Protein AF-0000000075079718 (afdb_homodimer)

Foldseek 3Di:
DDPPDDPPPPCPCVVVVVVVVVVVLDAPDPVSVLVSLVVCVVVVVAPPQRSLLVVLVVVLQVDFCLVQFAFLVRAQAAEQFDFPVVCVVVCVVVVDQKHFYAYPDSFGTAFIAGPVLCVVVVPPPPPSRDGNNVRTDHAAEDERGHRRVVVLVVCVVVVHQKYFYHYPVRTTGGMGGNVSSVCSRRVLRDPPVVVPVPDDQWADPDPFKIKGFQQAFPVNVCVVVVHDQDDPQDGGNFSSVCVQVVHADDFQDWDDDPQWIWGQHDDDPPTGTMIMIGGHDDPPD/DDPPPDPPPPCPCVVVVVVVVVVVLDAPDPVSVLVSLVVCVVVVVAPPQRSLLVVLVVVLQVDFCLVQFDFLVRAQAAEQFDFPVVCVVVCVVVVDQKHFYAYPDSFGTAFIAGPVLCVVVVPPPPPRRDGNNVRTDHAAEDERGHRRVVVLVVCVVVVHQKYFYHYPVRTTGGMGGNVSSVCSNRVLRDPPVVPPVPDAQWADPDPFKIKGFQQAFPVNVCVVVVHDQDDPQDGGNFSSVCVQVVHADDFQDWDDDPQWIWGQHDDDPPTGTMIMIGGHDPPPD

Radius of gyration: 28.11 Å; Cα contacts (8 Å, |Δi|>4): 984; chains: 2; bounding box: 80×99×69 Å

Solvent-accessible surface area (backbone atoms only — not comparable to full-atom values): 31034 Å² total; per-residue (Å²): 137,86,81,74,79,76,81,77,81,69,71,56,65,60,55,50,48,48,47,49,38,56,37,43,30,56,57,86,40,56,70,46,42,49,49,52,52,52,50,29,34,76,70,64,56,34,53,70,46,46,50,43,30,41,52,16,41,55,47,38,65,72,34,32,40,61,77,68,37,45,46,42,89,73,55,67,67,42,55,35,80,37,38,46,69,74,44,45,63,56,49,63,70,70,63,57,63,66,26,46,18,22,53,102,43,74,45,36,66,74,22,30,36,50,49,75,74,45,44,69,50,24,58,42,84,75,60,55,81,42,40,38,58,81,67,40,36,85,59,50,74,42,49,37,74,38,44,34,56,59,49,52,38,48,27,65,52,65,70,41,55,50,33,38,24,19,47,98,84,68,33,41,49,21,34,41,40,51,65,59,56,49,40,55,26,53,62,66,47,63,68,70,78,66,56,40,86,77,63,66,51,60,42,76,58,49,99,45,32,28,43,31,36,14,79,22,42,24,68,57,49,19,63,71,67,71,49,85,75,64,49,98,88,33,63,20,47,29,45,46,51,29,62,75,66,71,43,86,60,53,61,66,46,67,51,74,57,90,49,35,37,38,28,32,62,33,44,56,101,83,47,57,51,32,25,36,36,36,58,54,77,78,72,80,127,137,86,80,72,79,75,79,77,80,67,72,58,63,59,54,50,49,46,48,47,38,56,38,42,30,56,57,85,41,57,66,45,41,50,49,52,52,52,49,28,34,75,70,66,55,36,52,71,47,45,50,40,29,40,51,17,42,58,48,39,64,72,33,31,39,63,78,70,36,45,45,44,89,72,56,67,69,43,54,35,80,37,38,45,69,73,44,46,63,58,48,63,70,70,63,56,64,66,27,46,20,22,53,102,44,74,45,36,67,73,23,29,34,50,50,76,73,44,44,69,50,23,58,43,84,77,61,55,82,41,38,36,60,78,65,40,36,84,57,51,75,41,48,38,75,37,44,36,55,58,49,51,39,48,26,66,54,65,71,42,56,49,33,38,24,20,47,98,82,70,33,40,49,21,33,41,40,49,65,61,58,48,39,54,24,55,63,65,45,64,67,70,79,65,54,40,88,76,61,64,51,59,42,76,58,49,99,46,32,29,42,29,37,15,76,22,40,26,68,58,49,20,63,72,68,70,48,85,74,63,50,97,87,31,63,20,46,31,46,44,51,28,62,76,66,72,43,86,60,52,61,66,46,67,51,75,58,90,50,35,36,38,26,31,62,33,45,57,99,82,48,56,49,33,28,36,36,35,58,56,77,77,72,79,125

Organism: Methylotuvimicrobium buryatense (NCBI:txid95641)

InterPro domains:
  IPR000644 CBS domain [PF00571] (65-120)
  IPR000644 CBS domain [PF00571] (132-186)
  IPR000644 CBS domain [PS51371] (69-130)
  IPR000644 CBS domain [PS51371] (135-192)
  IPR000644 CBS domain [SM00116] (74-123)
  IPR000644 CBS domain [SM00116] (138-186)
  IPR005170 Transporter-associated domain [PF03471] (204-279)
  IPR005170 Transporter-associated domain [SM01091] (203-281)
  IPR016169 FAD-binding, type PCMH, subdomain 2 [G3DSA:3.30.465.10] (193-279)
  IPR036318 FAD-binding, type PCMH-like superfamily [SSF56176] (201-284)
  IPR044751 Ion transporter-like, CBS domain [cd04590] (64-183)
  IPR046342 CBS domain superfamily [G3DSA:3.10.580.10] (48-192)
  IPR046342 CBS domain superfamily [SSF54631] (61-199)
  IPR054115 Magnesium and cobalt efflux protein CorC, N-terminal domain [PF21917] (25-60)

Secondary structure (DSSP, 8-state):
----------THHHHHHHHHHHHHT--SSHHHHHHHHHHHHHTTSS-HHHHHHHHHHHHHHH-BHHHHPEEGGG---EETT-BHHHHHHHHHHH--SEEEEEESEEEEEEEEEEGGGGHHHHH-SS-TT-BGGGT-B--EEEETT-BHHHHHHHHHHHT--EEEEE-TTS-EEEEEEHHHHHHHHHTT---STT--TTS-SEEEEETTEEEEETT-BHHHHHHHHT----BTTBSBHHHHHHHHHTS---TT-EEEETTEEEEEEEE-SS-EEEEEEEE------/----------THHHHHHHHHHHHHT--SSHHHHHHHHHHHHHTTSS-HHHHHHHHHHHHHHH-BHHHHPEEGGG---EETT-BHHHHHHHHHHH--SEEEEEESEEEEEEEEEEGGGGHHHHH-SS-TT-BGGGT-B--EEEETT-BHHHHHHHHHHHT--EEEEE-TTS-EEEEEEHHHHHHHHHTT---STT--TTS-SEEEEETTEEEEETT-BHHHHHHHHT----BTTBSBHHHHHHHHHTS---TT-EEEETTEEEEEEEE-SS-EEEEEEEE------

Nearest PDB structures (foldseek):
  4hg0-assembly1_A-2  TM=7.466E-01  e=3.311E-30  Escherichia coli K-12
  3lfr-assembly1_A  TM=9.689E-01  e=1.645E-17  Pseudomonas syringae pv. tomato str. DC3000
  7cfh-assembly1_A  TM=9.068E-01  e=2.776E-18  Thermus parvatiensis
  7cfk-assembly1_A  TM=8.981E-01  e=2.020E-18  Thermus parvatiensis
  7cfi-assembly1_A-2  TM=9.519E-01  e=1.645E-17  Thermus parvatiensis

pLDDT: mean 78.83, std 17.47, range [30.81, 98.38]

Structure (mmCIF, N/CA/C/O backbone):
data_AF-0000000075079718-model_v1
#
loop_
_entity.id
_entity.type
_entity.pdbx_description
1 polymer 'Magnesium and cobalt efflux protein CorC'
#
loop_
_atom_site.group_PDB
_atom_site.id
_atom_site.type_symbol
_atom_site.label_atom_id
_atom_site.label_alt_id
_atom_site.label_comp_id
_atom_site.label_asym_id
_atom_site.label_entity_id
_atom_site.label_seq_id
_atom_site.pdbx_PDB_ins_code
_atom_site.Cartn_x
_atom_site.Cartn_y
_atom_site.Cartn_z
_atom_site.occupancy
_atom_site.B_iso_or_equiv
_atom_site.auth_seq_id
_atom_site.auth_comp_id
_atom_site.auth_asym_id
_atom_site.auth_atom_id
_atom_site.pdbx_PDB_model_num
ATOM 1 N N . MET A 1 1 ? -42.562 52.531 36.594 1 30.81 1 MET A N 1
ATOM 2 C CA . MET A 1 1 ? -41.969 51.188 36.375 1 30.81 1 MET A CA 1
ATOM 3 C C . MET A 1 1 ? -40.906 51.219 35.312 1 30.81 1 MET A C 1
ATOM 5 O O . MET A 1 1 ? -41.219 51.531 34.156 1 30.81 1 MET A O 1
ATOM 9 N N . ASN A 1 2 ? -39.594 51.594 35.656 1 32.53 2 ASN A N 1
ATOM 10 C CA . ASN A 1 2 ? -38.375 51.938 34.938 1 32.53 2 ASN A CA 1
ATOM 11 C C . ASN A 1 2 ? -37.812 50.75 34.188 1 32.53 2 ASN A C 1
ATOM 13 O O . ASN A 1 2 ? -37.469 49.719 34.781 1 32.53 2 ASN A O 1
ATOM 17 N N . ASP A 1 3 ? -38.188 50.562 32.938 1 37.38 3 ASP A N 1
ATOM 18 C CA . ASP A 1 3 ? -37.781 49.531 31.953 1 37.38 3 ASP A CA 1
ATOM 19 C C . ASP A 1 3 ? -36.281 49.594 31.672 1 37.38 3 ASP A C 1
ATOM 21 O O . ASP A 1 3 ? -35.781 50.594 31.125 1 37.38 3 ASP A O 1
ATOM 25 N N . GLU A 1 4 ? -35.438 49.062 32.625 1 39.66 4 GLU A N 1
ATOM 26 C CA . GLU A 1 4 ? -34 49 32.438 1 39.66 4 GLU A CA 1
ATOM 27 C C . GLU A 1 4 ? -33.625 48.281 31.156 1 39.66 4 GLU A C 1
ATOM 29 O O . GLU A 1 4 ? -34.156 47.188 30.875 1 39.66 4 GLU A O 1
ATOM 34 N N . PRO A 1 5 ? -33.062 49 30.156 1 41.53 5 PRO A N 1
ATOM 35 C CA . PRO A 1 5 ? -32.656 48.469 28.859 1 41.53 5 PRO A CA 1
ATOM 36 C C . PRO A 1 5 ? -31.672 47.312 28.969 1 41.53 5 PRO A C 1
ATOM 38 O O . PRO A 1 5 ? -30.859 47.312 29.891 1 41.53 5 PRO A O 1
ATOM 41 N N . TYR A 1 6 ? -32.062 46.094 28.641 1 41 6 TYR A N 1
ATOM 42 C CA . TYR A 1 6 ? -31.234 44.875 28.562 1 41 6 TYR A CA 1
ATOM 43 C C . TYR A 1 6 ? -29.984 45.125 27.719 1 41 6 TYR A C 1
ATOM 45 O O . TYR A 1 6 ? -30.078 45.625 26.609 1 41 6 TYR A O 1
ATOM 53 N N . PRO A 1 7 ? -28.766 45.312 28.359 1 39.44 7 PRO A N 1
ATOM 54 C CA . PRO A 1 7 ? -27.516 45.5 27.609 1 39.44 7 PRO A CA 1
ATOM 55 C C . PRO A 1 7 ? -27.328 44.406 26.547 1 39.44 7 PRO A C 1
ATOM 57 O O . PRO A 1 7 ? -27.688 43.25 26.766 1 39.44 7 PRO A O 1
ATOM 60 N N . SER A 1 8 ? -27.5 44.75 25.266 1 35.75 8 SER A N 1
ATOM 61 C CA . SER A 1 8 ? -27.234 43.938 24.078 1 35.75 8 SER A CA 1
ATOM 62 C C . SER A 1 8 ? -25.828 43.344 24.109 1 35.75 8 SER A C 1
ATOM 64 O O . SER A 1 8 ? -24.844 44.094 24.203 1 35.75 8 SER A O 1
ATOM 66 N N . GLN A 1 9 ? -25.594 42.219 24.766 1 36.94 9 GLN A N 1
ATOM 67 C CA . GLN A 1 9 ? -24.359 41.438 24.703 1 36.94 9 GLN A CA 1
ATOM 68 C C . GLN A 1 9 ? -23.875 41.281 23.266 1 36.94 9 GLN A C 1
ATOM 70 O O . GLN A 1 9 ? -24.547 40.719 22.422 1 36.94 9 GLN A O 1
ATOM 75 N N . THR A 1 10 ? -23.141 42.344 22.766 1 34.06 10 THR A N 1
ATOM 76 C CA . THR A 1 10 ? -22.531 42.406 21.438 1 34.06 10 THR A CA 1
ATOM 77 C C . THR A 1 10 ? -21.688 41.188 21.172 1 34.06 10 THR A C 1
ATOM 79 O O . THR A 1 10 ? -20.844 40.812 22 1 34.06 10 THR A O 1
ATOM 82 N N . PRO A 1 11 ? -22.031 40.312 20.188 1 40.28 11 PRO A N 1
ATOM 83 C CA . PRO A 1 11 ? -21.344 39.156 19.625 1 40.28 11 PRO A CA 1
ATOM 84 C C . PRO A 1 11 ? -19.906 39.438 19.25 1 40.28 11 PRO A C 1
ATOM 86 O O . PRO A 1 11 ? -19.266 38.656 18.547 1 40.28 11 PRO A O 1
ATOM 89 N N . GLN A 1 12 ? -19.281 40.562 19.672 1 38.28 12 GLN A N 1
ATOM 90 C CA . GLN A 1 12 ? 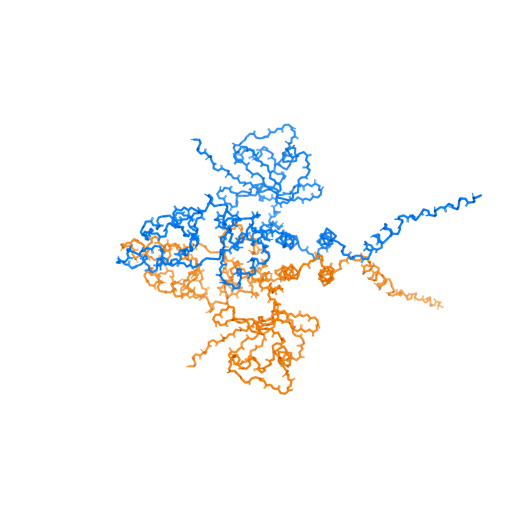-17.938 40.938 19.266 1 38.28 12 GLN A CA 1
ATOM 91 C C . GLN A 1 12 ? -16.906 39.938 19.781 1 38.28 12 GLN A C 1
ATOM 93 O O . GLN A 1 12 ? -15.789 39.844 19.25 1 38.28 12 GLN A O 1
ATOM 98 N N . LYS A 1 13 ? -17.141 39.406 20.922 1 47.41 13 LYS A N 1
ATOM 99 C CA . LYS A 1 13 ? -16.156 38.5 21.547 1 47.41 13 LYS A CA 1
ATOM 100 C C . LYS A 1 13 ? -15.93 37.25 20.703 1 47.41 13 LYS A C 1
ATOM 102 O O . LYS A 1 13 ? -14.844 36.688 20.703 1 47.41 13 LYS A O 1
ATOM 107 N N . SER A 1 14 ? -17 36.938 19.844 1 45.84 14 SER A N 1
ATOM 108 C CA . SER A 1 14 ? -16.859 35.719 19.094 1 45.84 14 SER A CA 1
ATOM 109 C C . SER A 1 14 ? -15.922 35.875 17.922 1 45.84 14 SER A C 1
ATOM 111 O O . SER A 1 14 ? -15.102 35 17.641 1 45.84 14 SER A O 1
ATOM 113 N N . TRP A 1 15 ? -15.984 37.125 17.234 1 41.69 15 TRP A N 1
ATOM 114 C CA . TRP A 1 15 ? -15.125 37.344 16.078 1 41.69 15 TRP A CA 1
ATOM 115 C C . TRP A 1 15 ? -13.695 37.656 16.5 1 41.69 15 TRP A C 1
ATOM 117 O O . TRP A 1 15 ? -12.742 37.281 15.82 1 41.69 15 TRP A O 1
ATOM 127 N N . ILE A 1 16 ? -13.508 38.469 17.578 1 43.44 16 ILE A N 1
ATOM 128 C CA . ILE A 1 16 ? -12.172 38.781 18.078 1 43.44 16 ILE A CA 1
ATOM 129 C C . ILE A 1 16 ? -11.484 37.5 18.562 1 43.44 16 ILE A C 1
ATOM 131 O O . ILE A 1 16 ? -10.281 37.312 18.359 1 43.44 16 ILE A O 1
ATOM 135 N N . GLY A 1 17 ? -12.164 36.625 19.297 1 45.69 17 GLY A N 1
ATOM 136 C CA . GLY A 1 17 ? -11.602 35.344 19.703 1 45.69 17 GLY A CA 1
ATOM 137 C C . GLY A 1 17 ? -11.188 34.5 18.516 1 45.69 17 GLY A C 1
ATOM 138 O O . GLY A 1 17 ? -10.156 33.812 18.578 1 45.69 17 GLY A O 1
ATOM 139 N N . ARG A 1 18 ? -12.039 34.5 17.484 1 44.34 18 ARG A N 1
ATOM 140 C CA . ARG A 1 18 ? -11.688 33.812 16.25 1 44.34 18 ARG A CA 1
ATOM 141 C C . ARG A 1 18 ? -10.508 34.5 15.562 1 44.34 18 ARG A C 1
ATOM 143 O O . ARG A 1 18 ? -9.625 33.844 15.023 1 44.34 18 ARG A O 1
ATOM 150 N N . LEU A 1 19 ? -10.523 35.844 15.484 1 44.06 19 LEU A N 1
ATOM 151 C CA . LEU A 1 19 ? -9.391 36.594 14.969 1 44.06 19 LEU A CA 1
ATOM 152 C C . LEU A 1 19 ? -8.148 36.375 15.828 1 44.06 19 LEU A C 1
ATOM 154 O O . LEU A 1 19 ? -7.043 36.219 15.297 1 44.06 19 LEU A O 1
ATOM 158 N N . GLY A 1 20 ? -8.273 36.5 17.109 1 46.53 20 GLY A N 1
ATOM 159 C CA . GLY A 1 20 ? -7.168 36.188 18 1 46.53 20 GLY A CA 1
ATOM 160 C C . GLY A 1 20 ? -6.68 34.75 17.891 1 46.53 20 GLY A C 1
ATOM 161 O O . GLY A 1 20 ? -5.473 34.5 17.922 1 46.53 20 GLY A O 1
ATOM 162 N N . GLN A 1 21 ? -7.586 33.75 17.938 1 49.09 21 GLN A N 1
ATOM 163 C CA . GLN A 1 21 ? -7.254 32.344 17.719 1 49.09 21 GLN A CA 1
ATOM 164 C C . GLN A 1 21 ? -6.727 32.125 16.297 1 49.09 21 GLN A C 1
ATOM 166 O O . GLN A 1 21 ? -5.809 31.328 16.094 1 49.09 21 GLN A O 1
ATOM 171 N N . LEU A 1 22 ? -7.395 32.75 15.266 1 45.72 22 LEU A N 1
ATOM 172 C CA . LEU A 1 22 ? -6.801 32.844 13.93 1 45.72 22 LEU A CA 1
ATOM 173 C C . LEU A 1 22 ? -5.418 33.469 13.984 1 45.72 22 LEU A C 1
ATOM 175 O O . LEU A 1 22 ? -4.512 33.062 13.258 1 45.72 22 LEU A O 1
ATOM 179 N N . LEU A 1 23 ? -5.383 34.469 14.797 1 48.47 23 LEU A N 1
ATOM 180 C CA . LEU A 1 23 ? -4.098 35.125 15.016 1 48.47 23 LEU A CA 1
ATOM 181 C C . LEU A 1 23 ? -3.141 34.219 15.766 1 48.47 23 LEU A C 1
ATOM 183 O O . LEU A 1 23 ? -1.921 34.375 15.656 1 48.47 23 LEU A O 1
ATOM 187 N N . SER A 1 24 ? -3.732 33.406 16.625 1 54.19 24 SER A N 1
ATOM 188 C CA . SER A 1 24 ? -2.865 32.531 17.391 1 54.19 24 SER A CA 1
ATOM 189 C C . SER A 1 24 ? -2.336 31.391 16.531 1 54.19 24 SER A C 1
ATOM 191 O O . SER A 1 24 ? -1.402 30.688 16.938 1 54.19 24 SER A O 1
ATOM 193 N N . GLY A 1 25 ? -2.602 31.25 15.312 1 60.47 25 GLY A N 1
ATOM 194 C CA . GLY A 1 25 ? -2.057 30.281 14.391 1 60.47 25 GLY A CA 1
ATOM 195 C C . GLY A 1 25 ? -2.48 28.859 14.703 1 60.47 25 GLY A C 1
ATOM 196 O O . GLY A 1 25 ? -1.953 27.906 14.133 1 60.47 25 GLY A O 1
ATOM 197 N N . GLU A 1 26 ? -3.355 28.641 15.719 1 71.06 26 GLU A N 1
ATOM 198 C CA . GLU A 1 26 ? -3.744 27.281 16.078 1 71.06 26 GLU A CA 1
ATOM 199 C C . GLU A 1 26 ? -4.988 26.844 15.312 1 71.06 26 GLU A C 1
ATOM 201 O O . GLU A 1 26 ? -5.973 27.578 15.234 1 71.06 26 GLU A O 1
ATOM 206 N N . PRO A 1 27 ? -4.957 25.656 14.766 1 77.88 27 PRO A N 1
ATOM 207 C CA . PRO A 1 27 ? -6.133 25.172 14.039 1 77.88 27 PRO A CA 1
ATOM 208 C C . PRO A 1 27 ? -7.324 24.906 14.961 1 77.88 27 PRO A C 1
ATOM 210 O O . PRO A 1 27 ? -7.145 24.391 16.062 1 77.88 27 PRO A O 1
ATOM 213 N N . GLN A 1 28 ? -8.57 25.391 14.578 1 78.19 28 GLN A N 1
ATOM 214 C CA . GLN A 1 28 ? -9.781 25.188 15.367 1 78.19 28 GLN A CA 1
ATOM 215 C C . GLN A 1 28 ? -10.609 24.031 14.828 1 78.19 28 GLN A C 1
ATOM 217 O O . GLN A 1 28 ? -11.445 23.469 15.539 1 78.19 28 GLN A O 1
ATOM 222 N N . ASP A 1 29 ? -10.43 23.766 13.625 1 82.19 29 ASP A N 1
ATOM 223 C CA . ASP A 1 29 ? -11.07 22.609 12.984 1 82.19 29 ASP A CA 1
ATOM 224 C C . ASP A 1 29 ? -10.195 22.047 11.867 1 82.19 29 ASP A C 1
ATOM 226 O O . ASP A 1 29 ? -9.07 22.516 11.656 1 82.19 29 ASP A O 1
ATOM 230 N N . GLN A 1 30 ? -10.672 21.047 11.258 1 80.62 30 GLN A N 1
ATOM 231 C CA . GLN A 1 30 ? -9.883 20.359 10.242 1 80.62 30 GLN A CA 1
ATOM 232 C C . GLN A 1 30 ? -9.609 21.266 9.047 1 80.62 30 GLN A C 1
ATOM 234 O O . GLN A 1 30 ? -8.555 21.188 8.414 1 80.62 30 GLN A O 1
ATOM 239 N N . GLU A 1 31 ? -10.562 22.094 8.766 1 80.94 31 GLU A N 1
ATOM 240 C CA . GLU A 1 31 ? -10.359 23.031 7.668 1 80.94 31 GLU A CA 1
ATOM 241 C C . GLU A 1 31 ? -9.211 23.984 7.969 1 80.94 31 GLU A C 1
ATOM 243 O O . GLU A 1 31 ? -8.406 24.297 7.086 1 80.94 31 GLU A O 1
ATOM 248 N N . ASP A 1 32 ? -9.195 24.438 9.211 1 83.5 32 ASP A N 1
ATOM 249 C CA . ASP A 1 32 ? -8.078 25.281 9.641 1 83.5 32 ASP A CA 1
ATOM 250 C C . ASP A 1 32 ? -6.75 24.547 9.492 1 83.5 32 ASP A C 1
ATOM 252 O O . ASP A 1 32 ? -5.762 25.125 9.039 1 83.5 32 ASP A O 1
ATOM 256 N N . LEU A 1 33 ? -6.766 23.359 9.867 1 87.19 33 LEU A N 1
ATOM 257 C CA . LEU A 1 33 ? -5.555 22.547 9.758 1 87.19 33 LEU A CA 1
ATOM 258 C C . LEU A 1 33 ? -5.102 22.438 8.305 1 87.19 33 LEU A C 1
ATOM 260 O O . LEU A 1 33 ? -3.92 22.609 8.008 1 87.19 33 LEU A O 1
ATOM 264 N N . LEU A 1 34 ? -6.004 22.188 7.477 1 86 34 LEU A N 1
ATOM 265 C CA . LEU A 1 34 ? -5.691 22.062 6.059 1 86 34 LEU A CA 1
ATOM 266 C C . LEU A 1 34 ? -5.121 23.375 5.512 1 86 34 LEU A C 1
ATOM 268 O O . LEU A 1 34 ? -4.211 23.359 4.68 1 86 34 LEU A O 1
ATOM 272 N N . GLU A 1 35 ? -5.633 24.406 5.93 1 83.5 35 GLU A N 1
ATOM 273 C CA . GLU A 1 35 ? -5.125 25.703 5.5 1 83.5 35 GLU A CA 1
ATOM 274 C C . GLU A 1 35 ? -3.682 25.906 5.941 1 83.5 35 GLU A C 1
ATOM 276 O O . GLU A 1 35 ? -2.861 26.438 5.188 1 83.5 35 GLU A O 1
ATOM 281 N N . ILE A 1 36 ? -3.445 25.547 7.094 1 85 36 ILE A N 1
ATOM 282 C CA . ILE A 1 36 ? -2.086 25.656 7.613 1 85 36 ILE A CA 1
ATOM 283 C C . ILE A 1 36 ? -1.147 24.781 6.773 1 85 36 ILE A C 1
ATOM 285 O O . ILE A 1 36 ? -0.037 25.203 6.441 1 85 36 ILE A O 1
ATOM 289 N N . LEU A 1 37 ? -1.617 23.641 6.457 1 88.62 37 LEU A N 1
ATOM 290 C CA . LEU A 1 37 ? -0.82 22.734 5.637 1 88.62 37 LEU A CA 1
ATOM 291 C C . LEU A 1 37 ? -0.601 23.312 4.242 1 88.62 37 LEU A C 1
ATOM 293 O O . LEU A 1 37 ? 0.498 23.219 3.691 1 88.62 37 LEU A O 1
ATOM 297 N N . ARG A 1 38 ? -1.54 23.875 3.721 1 83.06 38 ARG A N 1
ATOM 298 C CA . ARG A 1 38 ? -1.421 24.516 2.41 1 83.06 38 ARG A CA 1
ATOM 299 C C . ARG A 1 38 ? -0.452 25.688 2.453 1 83.06 38 ARG A C 1
ATOM 301 O O . ARG A 1 38 ? 0.315 25.906 1.513 1 83.06 38 ARG A O 1
ATOM 308 N N . GLU A 1 39 ? -0.507 26.391 3.492 1 82.25 39 GLU A N 1
ATOM 309 C CA . GLU A 1 39 ? 0.445 27.469 3.686 1 82.25 39 GLU A CA 1
ATOM 310 C C . GLU A 1 39 ? 1.874 26.953 3.785 1 82.25 39 GLU A C 1
ATOM 312 O O . GLU A 1 39 ? 2.805 27.562 3.258 1 82.25 39 GLU A O 1
ATOM 317 N N . ALA A 1 40 ? 1.969 25.922 4.504 1 86.12 40 ALA A N 1
ATOM 318 C CA . ALA A 1 40 ? 3.287 25.312 4.617 1 86.12 40 ALA A CA 1
ATOM 319 C C . ALA A 1 40 ? 3.834 24.922 3.244 1 86.12 40 ALA A C 1
ATOM 321 O O . ALA A 1 40 ? 5.039 25.031 2.998 1 86.12 40 ALA A O 1
ATOM 322 N N . ARG A 1 41 ? 3.035 24.469 2.42 1 84.44 41 ARG A N 1
ATOM 323 C CA . ARG A 1 41 ? 3.438 24.172 1.049 1 84.44 41 ARG A CA 1
ATOM 324 C C . ARG A 1 41 ? 3.895 25.438 0.322 1 84.44 41 ARG A C 1
ATOM 326 O O . ARG A 1 41 ? 4.914 25.422 -0.372 1 84.44 41 ARG A O 1
ATOM 333 N N . GLU A 1 42 ? 3.17 26.438 0.482 1 81.19 42 GLU A N 1
ATOM 334 C CA . GLU A 1 42 ? 3.506 27.719 -0.156 1 81.19 42 GLU A CA 1
ATOM 335 C C . GLU A 1 42 ? 4.859 28.234 0.322 1 81.19 42 GLU A C 1
ATOM 337 O O . GLU A 1 42 ? 5.598 28.859 -0.443 1 81.19 42 GLU A O 1
ATOM 342 N N . LYS A 1 43 ? 5.148 27.922 1.497 1 81.88 43 LYS A N 1
ATOM 343 C CA . LYS A 1 43 ? 6.414 28.344 2.082 1 81.88 43 LYS A CA 1
ATOM 344 C C . LYS A 1 43 ? 7.52 27.328 1.819 1 81.88 43 LYS A C 1
ATOM 346 O O . LYS A 1 43 ? 8.602 27.406 2.402 1 81.88 43 LYS A O 1
ATOM 351 N N . HIS A 1 44 ? 7.152 26.25 1.129 1 83.06 44 HIS A N 1
ATOM 352 C CA . HIS A 1 44 ? 8.086 25.203 0.706 1 83.06 44 HIS A CA 1
ATOM 353 C C . HIS A 1 44 ? 8.578 24.391 1.897 1 83.06 44 HIS A C 1
ATOM 355 O O . HIS A 1 44 ? 9.711 23.906 1.896 1 83.06 44 HIS A O 1
ATOM 361 N N . LEU A 1 45 ? 7.797 24.469 2.895 1 84.31 45 LEU A N 1
ATOM 362 C CA . LEU A 1 45 ? 8.094 23.609 4.043 1 84.31 45 LEU A CA 1
ATOM 363 C C . LEU A 1 45 ? 7.578 22.203 3.826 1 84.31 45 LEU A C 1
ATOM 365 O O . LEU A 1 45 ? 7.98 21.266 4.531 1 84.31 45 LEU A O 1
ATOM 369 N N . LEU A 1 46 ? 6.707 22.078 2.83 1 85.12 46 LEU A N 1
ATOM 370 C CA . LEU A 1 46 ? 6.031 20.844 2.484 1 85.12 46 LEU A CA 1
ATOM 371 C C . LEU A 1 46 ? 5.922 20.688 0.971 1 85.12 46 LEU A C 1
ATOM 373 O O . LEU A 1 46 ? 5.5 21.609 0.277 1 85.12 46 LEU A O 1
ATOM 377 N N . GLY A 1 47 ? 6.355 19.594 0.484 1 82.88 47 GLY A N 1
ATOM 378 C CA . GLY A 1 47 ? 6.211 19.359 -0.943 1 82.88 47 GLY A CA 1
ATOM 379 C C . GLY A 1 47 ? 4.781 19.062 -1.357 1 82.88 47 GLY A C 1
ATOM 380 O O . GLY A 1 47 ? 3.955 18.688 -0.526 1 82.88 47 GLY A O 1
ATOM 381 N N . PRO A 1 48 ? 4.543 19.344 -2.584 1 81 48 PRO A N 1
ATOM 382 C CA . PRO A 1 48 ? 3.18 19.109 -3.064 1 81 48 PRO A CA 1
ATOM 383 C C . PRO A 1 48 ? 2.727 17.656 -2.879 1 81 48 PRO A C 1
ATOM 385 O O . PRO A 1 48 ? 1.564 17.406 -2.549 1 81 48 PRO A O 1
ATOM 388 N N . ASP A 1 49 ? 3.623 16.766 -3.084 1 82.62 49 ASP A N 1
ATOM 389 C CA . ASP A 1 49 ? 3.291 15.359 -2.91 1 82.62 49 ASP A CA 1
ATOM 390 C C . ASP A 1 49 ? 2.957 15.047 -1.452 1 82.62 49 ASP A C 1
ATOM 392 O O . ASP A 1 49 ? 2.016 14.305 -1.17 1 82.62 49 ASP A O 1
ATOM 396 N N . ALA A 1 50 ? 3.729 15.617 -0.666 1 87.69 50 ALA A N 1
ATOM 397 C CA . ALA A 1 50 ? 3.486 15.398 0.758 1 87.69 50 ALA A CA 1
ATOM 398 C C . ALA A 1 50 ? 2.129 15.953 1.175 1 87.69 50 ALA A C 1
ATOM 400 O O . ALA A 1 50 ? 1.394 15.312 1.931 1 87.69 50 ALA A O 1
ATOM 401 N N . LEU A 1 51 ? 1.872 17.125 0.702 1 88 51 LEU A N 1
ATOM 402 C CA . LEU A 1 51 ? 0.577 17.719 1.029 1 88 51 LEU A CA 1
ATOM 403 C C . LEU A 1 51 ? -0.562 16.828 0.536 1 88 51 LEU A C 1
ATOM 405 O O . LEU A 1 51 ? -1.521 16.578 1.27 1 88 51 LEU A O 1
ATOM 409 N N . ALA A 1 52 ? -0.43 16.391 -0.696 1 84.56 52 ALA A N 1
ATOM 410 C CA . ALA A 1 52 ? -1.462 15.531 -1.264 1 84.56 52 ALA A CA 1
ATOM 411 C C . ALA A 1 52 ? -1.648 14.273 -0.422 1 84.56 52 ALA A C 1
ATOM 413 O O . ALA A 1 52 ? -2.779 13.859 -0.156 1 84.56 52 ALA A O 1
ATOM 414 N N . MET A 1 53 ? -0.625 13.711 -0.026 1 88.62 53 MET A N 1
ATOM 415 C CA . MET A 1 53 ? -0.702 12.5 0.779 1 88.62 53 MET A CA 1
ATOM 416 C C . MET A 1 53 ? -1.327 12.781 2.141 1 88.62 53 MET A C 1
ATOM 418 O O . MET A 1 53 ? -2.109 11.984 2.65 1 88.62 53 MET A O 1
ATOM 422 N N . ILE A 1 54 ? -0.96 13.898 2.717 1 91.06 54 ILE A N 1
ATOM 423 C CA . ILE A 1 54 ? -1.533 14.258 4.008 1 91.06 54 ILE A CA 1
ATOM 424 C C . ILE A 1 54 ? -3.043 14.438 3.869 1 91.06 54 ILE A C 1
ATOM 426 O O . ILE A 1 54 ? -3.809 14.008 4.734 1 91.06 54 ILE A O 1
ATOM 430 N N . GLU A 1 55 ? -3.387 15.07 2.85 1 88.31 55 GLU A N 1
ATOM 431 C CA . GLU A 1 55 ? -4.816 15.195 2.584 1 88.31 55 GLU A CA 1
ATOM 432 C C . GLU A 1 55 ? -5.473 13.82 2.457 1 88.31 55 GLU A C 1
ATOM 434 O O . GLU A 1 55 ? -6.59 13.617 2.938 1 88.31 55 GLU A O 1
ATOM 439 N N . GLY A 1 56 ? -4.816 12.984 1.753 1 88.81 56 GLY A N 1
ATOM 440 C CA . GLY A 1 56 ? -5.289 11.609 1.66 1 88.81 56 GLY A CA 1
ATOM 441 C C . GLY A 1 56 ? -5.441 10.938 3.012 1 88.81 56 GLY A C 1
ATOM 442 O O . GLY A 1 56 ? -6.43 10.242 3.258 1 88.81 56 GLY A O 1
ATOM 443 N N . VAL A 1 57 ? -4.496 11.148 3.83 1 90.56 57 VAL A N 1
ATOM 444 C CA . VAL A 1 57 ? -4.551 10.594 5.18 1 90.56 57 VAL A CA 1
ATOM 445 C C . VAL A 1 57 ? -5.785 11.117 5.906 1 90.56 57 VAL A C 1
ATOM 447 O O . VAL A 1 57 ? -6.504 10.359 6.559 1 90.56 57 VAL A O 1
ATOM 450 N N . LEU A 1 58 ? -5.996 12.359 5.824 1 88.62 58 LEU A N 1
ATOM 451 C CA . LEU A 1 58 ? -7.141 12.977 6.484 1 88.62 58 LEU A CA 1
ATOM 452 C C . LEU A 1 58 ? -8.453 12.438 5.914 1 88.62 58 LEU A C 1
ATOM 454 O O . LEU A 1 58 ? -9.406 12.211 6.66 1 88.62 58 LEU A O 1
ATOM 458 N N . GLN A 1 59 ? -8.461 12.203 4.656 1 86.12 59 GLN A N 1
ATOM 459 C CA . GLN A 1 59 ? -9.641 11.633 4.023 1 86.12 59 GLN A CA 1
ATOM 460 C C . GLN A 1 59 ? -9.898 10.211 4.523 1 86.12 59 GLN A C 1
ATOM 462 O O . GLN A 1 59 ? -11.031 9.867 4.871 1 86.12 59 GLN A O 1
ATOM 467 N N . VAL A 1 60 ? -8.906 9.453 4.547 1 89.38 60 VAL A N 1
ATOM 468 C CA . VAL A 1 60 ? -9.016 8.07 5 1 89.38 60 VAL A CA 1
ATOM 469 C C . VAL A 1 60 ? -9.555 8.031 6.43 1 89.38 60 VAL A C 1
ATOM 471 O O . VAL A 1 60 ? -10.336 7.145 6.785 1 89.38 60 VAL A O 1
ATOM 474 N N . SER A 1 61 ? -9.164 8.977 7.211 1 86.06 61 SER A N 1
ATOM 475 C CA . SER A 1 61 ? -9.594 9.023 8.609 1 86.06 61 SER A CA 1
ATOM 476 C C . SER A 1 61 ? -11.086 9.297 8.719 1 86.06 61 SER A C 1
ATOM 478 O O . SER A 1 61 ? -11.695 9.016 9.75 1 86.06 61 SER A O 1
ATOM 480 N N . GLU A 1 62 ? -11.68 9.75 7.688 1 86.31 62 GLU A N 1
ATOM 481 C CA . GLU A 1 62 ? -13.094 10.109 7.723 1 86.31 62 GLU A CA 1
ATOM 482 C C . GLU A 1 62 ? -13.938 9.109 6.934 1 86.31 62 GLU A C 1
ATOM 484 O O . GLU A 1 62 ? -15.164 9.18 6.949 1 86.31 62 GLU A O 1
ATOM 489 N N . MET A 1 63 ? -13.297 8.227 6.297 1 89.5 63 MET A N 1
ATOM 490 C CA . MET A 1 63 ? -14.008 7.324 5.398 1 89.5 63 MET A CA 1
ATOM 491 C C . MET A 1 63 ? -14.312 5.996 6.086 1 89.5 63 MET A C 1
ATOM 493 O O . MET A 1 63 ? -13.727 5.688 7.125 1 89.5 63 MET A O 1
ATOM 497 N N . ARG A 1 64 ? -15.266 5.352 5.496 1 91.75 64 ARG A N 1
ATOM 498 C CA . ARG A 1 64 ? -15.672 4.016 5.93 1 91.75 64 ARG A CA 1
ATOM 499 C C . ARG A 1 64 ? -15.508 3 4.805 1 91.75 64 ARG A C 1
ATOM 501 O O . ARG A 1 64 ? -15.273 3.373 3.652 1 91.75 64 ARG A O 1
ATOM 508 N N . ALA A 1 65 ? -15.609 1.742 5.152 1 94.81 65 ALA A N 1
ATOM 509 C CA . ALA A 1 65 ? -15.422 0.657 4.195 1 94.81 65 ALA A CA 1
ATOM 510 C C . ALA A 1 65 ? -16.344 0.816 2.99 1 94.81 65 ALA A C 1
ATOM 512 O O . ALA A 1 65 ? -15.922 0.646 1.846 1 94.81 65 ALA A O 1
ATOM 513 N N . ARG A 1 66 ? -17.531 1.223 3.182 1 91.81 66 ARG A N 1
ATOM 514 C CA . ARG A 1 66 ? -18.516 1.337 2.117 1 91.81 66 ARG A CA 1
ATOM 515 C C . ARG A 1 66 ? -18.109 2.385 1.09 1 91.81 66 ARG A C 1
ATOM 517 O O . ARG A 1 66 ? -18.5 2.318 -0.072 1 91.81 66 ARG A O 1
ATOM 524 N N . ASP A 1 67 ? -17.297 3.311 1.496 1 90.31 67 ASP A N 1
ATOM 525 C CA . ASP A 1 67 ? -16.969 4.441 0.636 1 90.31 67 ASP A CA 1
ATOM 526 C C . ASP A 1 67 ? -15.992 4.02 -0.465 1 90.31 67 ASP A C 1
ATOM 528 O O . ASP A 1 67 ? -15.891 4.688 -1.497 1 90.31 67 ASP A O 1
ATOM 532 N N . ILE A 1 68 ? -15.297 2.877 -0.232 1 88.94 68 ILE A N 1
ATOM 533 C CA . ILE A 1 68 ? -14.258 2.568 -1.212 1 88.94 68 ILE A CA 1
ATOM 534 C C . ILE A 1 68 ? -14.391 1.116 -1.664 1 88.94 68 ILE A C 1
ATOM 536 O O . ILE A 1 68 ? -13.625 0.648 -2.508 1 88.94 68 ILE A O 1
ATOM 540 N N . MET A 1 69 ? -15.289 0.381 -1.083 1 92.38 69 MET A N 1
ATOM 541 C CA . MET A 1 69 ? -15.359 -1.055 -1.341 1 92.38 69 MET A CA 1
ATOM 542 C C . MET A 1 69 ? -15.656 -1.329 -2.811 1 92.38 69 MET A C 1
ATOM 544 O O . MET A 1 69 ? -16.25 -0.496 -3.494 1 92.38 69 MET A O 1
ATOM 548 N N . ILE A 1 70 ? -15.195 -2.395 -3.316 1 88.31 70 ILE A N 1
ATOM 549 C CA . ILE A 1 70 ? -15.609 -2.955 -4.598 1 88.31 70 ILE A CA 1
ATOM 550 C C . ILE A 1 70 ? -16.953 -3.672 -4.445 1 88.31 70 ILE A C 1
ATOM 552 O O . ILE A 1 70 ? -17.062 -4.625 -3.672 1 88.31 70 ILE A O 1
ATOM 556 N N . PRO A 1 71 ? -17.875 -3.242 -5.133 1 88.81 71 PRO A N 1
ATOM 557 C CA . PRO A 1 71 ? -19.203 -3.838 -4.98 1 88.81 71 PRO A CA 1
ATOM 558 C C . PRO A 1 71 ? -19.219 -5.328 -5.312 1 88.81 71 PRO A C 1
ATOM 560 O O . PRO A 1 71 ? -18.453 -5.785 -6.164 1 88.81 71 PRO A O 1
ATOM 563 N N . LYS A 1 72 ? -20.141 -5.996 -4.691 1 92.75 72 LYS A N 1
ATOM 564 C CA . LYS A 1 72 ? -20.219 -7.449 -4.793 1 92.75 72 LYS A CA 1
ATOM 565 C C . LYS A 1 72 ? -20.328 -7.895 -6.246 1 92.75 72 LYS A C 1
ATOM 567 O O . LYS A 1 72 ? -19.781 -8.93 -6.633 1 92.75 72 LYS A O 1
ATOM 572 N N . VAL A 1 73 ? -20.969 -7.129 -7.074 1 84.81 73 VAL A N 1
ATOM 573 C CA . VAL A 1 73 ? -21.219 -7.523 -8.453 1 84.81 73 VAL A CA 1
ATOM 574 C C . VAL A 1 73 ? -19.922 -7.465 -9.25 1 84.81 73 VAL A C 1
ATOM 576 O O . VAL A 1 73 ? -19.797 -8.109 -10.297 1 84.81 73 VAL A O 1
ATOM 579 N N . GLN A 1 74 ? -18.938 -6.734 -8.758 1 84.44 74 GLN A N 1
ATOM 580 C CA . GLN A 1 74 ? -17.672 -6.543 -9.469 1 84.44 74 GLN A CA 1
ATOM 581 C C . GLN A 1 74 ? -16.594 -7.488 -8.938 1 84.44 74 GLN A C 1
ATOM 583 O O . GLN A 1 74 ? -15.492 -7.543 -9.484 1 84.44 74 GLN A O 1
ATOM 588 N N . MET A 1 75 ? -16.953 -8.242 -7.957 1 91.5 75 MET A N 1
ATOM 589 C CA . MET A 1 75 ? -15.977 -9.18 -7.395 1 91.5 75 MET A CA 1
ATOM 590 C C . MET A 1 75 ? -15.742 -10.352 -8.344 1 91.5 75 MET A C 1
ATOM 592 O O . MET A 1 75 ? -16.688 -10.859 -8.953 1 91.5 75 MET A O 1
ATOM 596 N N . VAL A 1 76 ? -14.555 -10.68 -8.547 1 92.19 76 VAL A N 1
ATOM 597 C CA . VAL A 1 76 ? -14.234 -11.953 -9.188 1 92.19 76 VAL A CA 1
ATOM 598 C C . VAL A 1 76 ? -14.164 -13.062 -8.141 1 92.19 76 VAL A C 1
ATOM 600 O O . VAL A 1 76 ? -13.242 -13.094 -7.324 1 92.19 76 VAL A O 1
ATOM 603 N N . VAL A 1 77 ? -15.148 -13.945 -8.172 1 97.12 77 VAL A N 1
ATOM 604 C CA . VAL A 1 77 ? -15.328 -14.906 -7.09 1 97.12 77 VAL A CA 1
ATOM 605 C C . VAL A 1 77 ? -15.133 -16.328 -7.621 1 97.12 77 VAL A C 1
ATOM 607 O O . VAL A 1 77 ? -15.195 -16.562 -8.828 1 97.12 77 VAL A O 1
ATOM 610 N N . VAL A 1 78 ? -14.852 -17.281 -6.703 1 97.44 78 VAL A N 1
ATOM 611 C CA . VAL A 1 78 ? -14.734 -18.688 -7.051 1 97.44 78 VAL A CA 1
ATOM 612 C C . VAL A 1 78 ? -15.656 -19.516 -6.148 1 97.44 78 VAL A C 1
ATOM 614 O O . VAL A 1 78 ? -15.766 -19.25 -4.949 1 97.44 78 VAL A O 1
ATOM 617 N N . PRO A 1 79 ? -16.375 -20.531 -6.711 1 97.38 79 PRO A N 1
ATOM 618 C CA . PRO A 1 79 ? -17.219 -21.391 -5.883 1 97.38 79 PRO A CA 1
ATOM 619 C C . PRO A 1 79 ? -16.406 -22.328 -4.992 1 97.38 79 PRO A C 1
ATOM 621 O O . PRO A 1 79 ? -15.375 -22.844 -5.414 1 97.38 79 PRO A O 1
ATOM 624 N N . ARG A 1 80 ? -16.875 -22.531 -3.809 1 96.81 80 ARG A N 1
ATOM 625 C CA . ARG A 1 80 ? -16.156 -23.344 -2.828 1 96.81 80 ARG A CA 1
ATOM 626 C C . ARG A 1 80 ? -16.016 -24.781 -3.312 1 96.81 80 ARG A C 1
ATOM 628 O O . ARG A 1 80 ? -15.031 -25.453 -2.98 1 96.81 80 ARG A O 1
ATOM 635 N N . ASP A 1 81 ? -16.906 -25.266 -4.102 1 95.69 81 ASP A N 1
ATOM 636 C CA . ASP A 1 81 ? -16.906 -26.656 -4.504 1 95.69 81 ASP A CA 1
ATOM 637 C C . ASP A 1 81 ? -16.266 -26.844 -5.879 1 95.69 81 ASP A C 1
ATOM 639 O O . ASP A 1 81 ? -16.219 -27.953 -6.402 1 95.69 81 ASP A O 1
ATOM 643 N N . ALA A 1 82 ? -15.812 -25.766 -6.422 1 94.06 82 ALA A N 1
ATOM 644 C CA . ALA A 1 82 ? -15.18 -25.859 -7.734 1 94.06 82 ALA A CA 1
ATOM 645 C C . ALA A 1 82 ? -13.844 -26.594 -7.645 1 94.06 82 ALA A C 1
ATOM 647 O O . ALA A 1 82 ? -13.133 -26.484 -6.641 1 94.06 82 ALA A O 1
ATOM 648 N N . ASP A 1 83 ? -13.578 -27.375 -8.664 1 89.81 83 ASP A N 1
ATOM 649 C CA . ASP A 1 83 ? -12.258 -27.984 -8.797 1 89.81 83 ASP A CA 1
ATOM 650 C C . ASP A 1 83 ? -11.227 -26.938 -9.234 1 89.81 83 ASP A C 1
ATOM 652 O O . ASP A 1 83 ? -11.539 -26.016 -9.977 1 89.81 83 ASP A O 1
ATOM 656 N N . LEU A 1 84 ? -9.984 -27.141 -8.812 1 85.88 84 LEU A N 1
ATOM 657 C CA . LEU A 1 84 ? -8.922 -26.188 -9.148 1 85.88 84 LEU A CA 1
ATOM 658 C C . LEU A 1 84 ? -8.766 -26.062 -10.664 1 85.88 84 LEU A C 1
ATOM 660 O O . LEU A 1 84 ? -8.5 -24.969 -11.164 1 85.88 84 LEU A O 1
ATOM 664 N N . LYS A 1 85 ? -8.945 -27.141 -11.352 1 80.25 85 LYS A N 1
ATOM 665 C CA . LYS A 1 85 ? -8.82 -27.125 -12.805 1 80.25 85 LYS A CA 1
ATOM 666 C C . LYS A 1 85 ? -9.812 -26.156 -13.43 1 80.25 85 LYS A C 1
ATOM 668 O O . LYS A 1 85 ? -9.508 -25.516 -14.438 1 80.25 85 LYS A O 1
ATOM 673 N N . THR A 1 86 ? -10.984 -26.078 -12.797 1 85.25 86 THR A N 1
ATOM 674 C CA . THR A 1 86 ? -12.047 -25.25 -13.344 1 85.25 86 THR A CA 1
ATOM 675 C C . THR A 1 86 ? -11.789 -23.781 -13.062 1 85.25 86 THR A C 1
ATOM 677 O O . THR A 1 86 ? -12.227 -22.906 -13.82 1 85.25 86 THR A O 1
ATOM 680 N N . ILE A 1 87 ? -10.984 -23.469 -12.023 1 89.12 87 ILE A N 1
ATOM 681 C CA . ILE A 1 87 ? -10.875 -22.062 -11.648 1 89.12 87 ILE A CA 1
ATOM 682 C C . ILE A 1 87 ? -9.562 -21.5 -12.18 1 89.12 87 ILE A C 1
ATOM 684 O O . ILE A 1 87 ? -9.375 -20.281 -12.211 1 89.12 87 ILE A O 1
ATOM 688 N N . PHE A 1 88 ? -8.695 -22.328 -12.664 1 83.75 88 PHE A N 1
ATOM 689 C CA . PHE A 1 88 ? -7.379 -21.875 -13.117 1 83.75 88 PHE A CA 1
ATOM 690 C C . PHE A 1 88 ? -7.516 -20.828 -14.211 1 83.75 88 PHE A C 1
ATOM 692 O O . PHE A 1 88 ? -6.887 -19.766 -14.141 1 83.75 88 PHE A O 1
ATOM 699 N N . PRO A 1 89 ? -8.359 -21.078 -15.25 1 82.69 89 PRO A N 1
ATOM 700 C CA . PRO A 1 89 ? -8.492 -20.062 -16.297 1 82.69 89 PRO A CA 1
ATOM 701 C C . PRO A 1 89 ? -8.969 -18.719 -15.75 1 82.69 89 PRO A C 1
ATOM 703 O O . PRO A 1 89 ? -8.508 -17.672 -16.203 1 82.69 89 PRO A O 1
ATOM 706 N N . LEU A 1 90 ? -9.844 -18.734 -14.82 1 86.62 90 LEU A N 1
ATOM 707 C CA . LEU A 1 90 ? -10.367 -17.516 -14.211 1 86.62 90 LEU A CA 1
ATOM 708 C C . LEU A 1 90 ? -9.266 -16.75 -13.477 1 86.62 90 LEU A C 1
ATOM 710 O O . LEU A 1 90 ? -9.148 -15.539 -13.609 1 86.62 90 LEU A O 1
ATOM 714 N N . VAL A 1 91 ? -8.516 -17.484 -12.703 1 86.69 91 VAL A N 1
ATOM 715 C CA . VAL A 1 91 ? -7.434 -16.906 -11.922 1 86.69 91 VAL A CA 1
ATOM 716 C C . VAL A 1 91 ? -6.398 -16.266 -12.859 1 86.69 91 VAL A C 1
ATOM 718 O O . VAL A 1 91 ? -5.922 -15.164 -12.609 1 86.69 91 VAL A O 1
ATOM 721 N N . LEU A 1 92 ? -6.117 -16.953 -13.906 1 77.38 92 LEU A N 1
ATOM 722 C CA . LEU A 1 92 ? -5.121 -16.469 -14.859 1 77.38 92 LEU A CA 1
ATOM 723 C C . LEU A 1 92 ? -5.637 -15.258 -15.625 1 77.38 92 LEU A C 1
ATOM 725 O O . LEU A 1 92 ? -4.887 -14.312 -15.875 1 77.38 92 LEU A O 1
ATOM 729 N N . GLU A 1 93 ? -6.828 -15.289 -15.961 1 81.94 93 GLU A N 1
ATOM 730 C CA . GLU A 1 93 ? -7.445 -14.219 -16.75 1 81.94 93 GLU A CA 1
ATOM 731 C C . GLU A 1 93 ? -7.477 -12.906 -15.969 1 81.94 93 GLU A C 1
ATOM 733 O O . GLU A 1 93 ? -7.137 -11.852 -16.5 1 81.94 93 GLU A O 1
ATOM 738 N N . HIS A 1 94 ? -7.816 -12.898 -14.75 1 80.12 94 HIS A N 1
ATOM 739 C CA . HIS A 1 94 ? -8.031 -11.672 -13.992 1 80.12 94 HIS A CA 1
ATOM 740 C C . HIS A 1 94 ? -6.742 -11.211 -13.312 1 80.12 94 HIS A C 1
ATOM 742 O O . HIS A 1 94 ? -6.551 -10.016 -13.078 1 80.12 94 HIS A O 1
ATOM 748 N N . GLY A 1 95 ? -5.93 -12.133 -12.93 1 79.25 95 GLY A N 1
ATOM 749 C CA . GLY A 1 95 ? -4.605 -11.781 -12.445 1 79.25 95 GLY A CA 1
ATOM 750 C C . GLY A 1 95 ? -4.613 -11.242 -11.023 1 79.25 95 GLY A C 1
ATOM 751 O O . GLY A 1 95 ? -3.662 -10.578 -10.609 1 79.25 95 GLY A O 1
ATOM 752 N N . HIS A 1 96 ? -5.684 -11.453 -10.266 1 83.44 96 HIS A N 1
ATOM 753 C CA . HIS A 1 96 ? -5.715 -11.039 -8.867 1 83.44 96 HIS A CA 1
ATOM 754 C C . HIS A 1 96 ? -4.902 -11.984 -7.992 1 83.44 96 HIS A C 1
ATOM 756 O O . HIS A 1 96 ? -4.695 -13.148 -8.359 1 83.44 96 HIS A O 1
ATOM 762 N N . SER A 1 97 ? -4.535 -11.383 -6.836 1 83.88 97 SER A N 1
ATOM 763 C CA . SER A 1 97 ? -3.789 -12.219 -5.898 1 83.88 97 SER A CA 1
ATOM 764 C C . SER A 1 97 ? -4.727 -12.945 -4.938 1 83.88 97 SER A C 1
ATOM 766 O O . SER A 1 97 ? -4.344 -13.945 -4.328 1 83.88 97 SER A O 1
ATOM 768 N N . ARG A 1 98 ? -5.93 -12.398 -4.836 1 91.31 98 ARG A N 1
ATOM 769 C CA . ARG A 1 98 ? -6.898 -12.953 -3.895 1 91.31 98 ARG A CA 1
ATOM 770 C C . ARG A 1 98 ? -8.289 -13.016 -4.516 1 91.31 98 ARG A C 1
ATOM 772 O O . ARG A 1 98 ? -8.703 -12.094 -5.215 1 91.31 98 ARG A O 1
ATOM 779 N N . PHE A 1 99 ? -8.984 -14.148 -4.195 1 95.31 99 PHE A N 1
ATOM 780 C CA . PHE A 1 99 ? -10.32 -14.367 -4.73 1 95.31 99 PHE A CA 1
ATOM 781 C C . PHE A 1 99 ? -11.289 -14.758 -3.625 1 95.31 99 PHE A C 1
ATOM 783 O O . PHE A 1 99 ? -11.078 -15.758 -2.936 1 95.31 99 PHE A O 1
ATOM 790 N N . PRO A 1 100 ? -12.312 -13.992 -3.449 1 97.81 100 PRO A N 1
ATOM 791 C CA . PRO A 1 100 ? -13.352 -14.445 -2.516 1 97.81 100 PRO A CA 1
ATOM 792 C C . PRO A 1 100 ? -13.953 -15.789 -2.914 1 97.81 100 PRO A C 1
ATOM 794 O O . PRO A 1 100 ? -14.18 -16.047 -4.102 1 97.81 100 PRO A O 1
ATOM 797 N N . VAL A 1 101 ? -14.125 -16.625 -1.955 1 98.25 101 VAL A N 1
ATOM 798 C CA . VAL A 1 101 ? -14.766 -17.922 -2.15 1 98.25 101 VAL A CA 1
ATOM 799 C C . VAL A 1 101 ? -16.219 -17.859 -1.7 1 98.25 101 VAL A C 1
ATOM 801 O O . VAL A 1 101 ? -16.516 -17.422 -0.583 1 98.25 101 VAL A O 1
ATOM 804 N N . ILE A 1 102 ? -17.109 -18.312 -2.562 1 98.31 102 ILE A N 1
ATOM 805 C CA . ILE A 1 102 ? -18.531 -18.141 -2.26 1 98.31 102 ILE A CA 1
ATOM 806 C C . ILE A 1 102 ? -19.203 -19.5 -2.113 1 98.31 102 ILE A C 1
ATOM 808 O O . ILE A 1 102 ? -18.688 -20.5 -2.604 1 98.31 102 ILE A O 1
ATOM 812 N N . GLU A 1 103 ? -20.266 -19.422 -1.394 1 96.94 103 GLU A N 1
ATOM 813 C CA . GLU A 1 103 ? -21.219 -20.516 -1.291 1 96.94 103 GLU A CA 1
ATOM 814 C C . GLU A 1 103 ? -22.578 -20.109 -1.831 1 96.94 103 GLU A C 1
ATOM 816 O O . GLU A 1 103 ? -23.141 -19.094 -1.409 1 96.94 103 GLU A O 1
ATOM 821 N N . GLU A 1 104 ? -23.141 -20.781 -2.818 1 92.44 104 GLU A N 1
ATOM 822 C CA . GLU A 1 104 ? -24.438 -20.547 -3.445 1 92.44 104 GLU A CA 1
ATOM 823 C C . GLU A 1 104 ? -24.406 -19.312 -4.352 1 92.44 104 GLU A C 1
ATOM 825 O O . GLU A 1 104 ? -24.625 -19.422 -5.559 1 92.44 104 GLU A O 1
ATOM 830 N N . ASP A 1 105 ? -24.109 -18.125 -3.727 1 94 105 ASP A N 1
ATOM 831 C CA . ASP A 1 105 ? -24.016 -16.922 -4.539 1 94 105 ASP A CA 1
ATOM 832 C C . ASP A 1 105 ? -23.062 -15.898 -3.902 1 94 105 ASP A C 1
ATOM 834 O O . ASP A 1 105 ? -22.469 -16.172 -2.859 1 94 105 ASP A O 1
ATOM 838 N N . ARG A 1 106 ? -22.969 -14.742 -4.516 1 94.69 106 ARG A N 1
ATOM 839 C CA . ARG A 1 106 ? -21.984 -13.727 -4.164 1 94.69 106 ARG A CA 1
ATOM 840 C C . ARG A 1 106 ? -22.297 -13.102 -2.807 1 94.69 106 ARG A C 1
ATOM 842 O O . ARG A 1 106 ? -21.438 -12.445 -2.211 1 94.69 106 ARG A O 1
ATOM 849 N N . SER A 1 107 ? -23.438 -13.344 -2.363 1 94.06 107 SER A N 1
ATOM 850 C CA . SER A 1 107 ? -23.828 -12.758 -1.084 1 94.06 107 SER A CA 1
ATOM 851 C C . SER A 1 107 ? -23.25 -13.547 0.084 1 94.06 107 SER A C 1
ATOM 853 O O . SER A 1 107 ? -23.219 -13.062 1.216 1 94.06 107 SER A O 1
ATOM 855 N N . LYS A 1 108 ? -22.875 -14.75 -0.24 1 96.56 108 LYS A N 1
ATOM 856 C CA . LYS A 1 108 ? -22.344 -15.625 0.804 1 96.56 108 LYS A CA 1
ATOM 857 C C . LYS A 1 108 ? -20.875 -15.961 0.553 1 96.56 108 LYS A C 1
ATOM 859 O O . LYS A 1 108 ? -20.562 -17 -0.038 1 96.56 108 LYS A O 1
ATOM 864 N N . VAL A 1 109 ? -20.016 -15.109 1.117 1 97.75 109 VAL A N 1
ATOM 865 C CA . VAL A 1 109 ? -18.578 -15.328 1.019 1 97.75 109 VAL A CA 1
ATOM 866 C C . VAL A 1 109 ? -18.109 -16.125 2.225 1 97.75 109 VAL A C 1
ATOM 868 O O . VAL A 1 109 ? -18.344 -15.742 3.371 1 97.75 109 VAL A O 1
ATOM 871 N N . VAL A 1 110 ? -17.375 -17.25 1.949 1 97.06 110 VAL A N 1
ATOM 872 C CA . VAL A 1 110 ? -17.062 -18.172 3.043 1 97.06 110 VAL A CA 1
ATOM 873 C C . VAL A 1 110 ? -15.547 -18.234 3.246 1 97.06 110 VAL A C 1
ATOM 875 O O . VAL A 1 110 ? -15.07 -18.844 4.195 1 97.06 110 VAL A O 1
ATOM 878 N N . GLY A 1 111 ? -14.797 -17.594 2.371 1 96.94 111 GLY A N 1
ATOM 879 C CA . GLY A 1 111 ? -13.344 -17.594 2.504 1 96.94 111 GLY A CA 1
ATOM 880 C C . GLY A 1 111 ? -12.648 -16.828 1.399 1 96.94 111 GLY A C 1
ATOM 881 O O . GLY A 1 111 ? -13.281 -16.047 0.687 1 96.94 111 GLY A O 1
ATOM 882 N N . VAL A 1 112 ? -11.336 -16.984 1.362 1 96.69 112 VAL A N 1
ATOM 883 C CA . VAL A 1 112 ? -10.508 -16.359 0.336 1 96.69 112 VAL A CA 1
ATOM 884 C C . VAL A 1 112 ? -9.477 -17.359 -0.181 1 96.69 112 VAL A C 1
ATOM 886 O O . VAL A 1 112 ? -8.922 -18.141 0.593 1 96.69 112 VAL A O 1
ATOM 889 N N . LEU A 1 113 ? -9.344 -17.359 -1.476 1 94.75 113 LEU A N 1
ATOM 890 C CA . LEU A 1 113 ? -8.328 -18.188 -2.135 1 94.75 113 LEU A CA 1
ATOM 891 C C . LEU A 1 113 ? -7.156 -17.328 -2.598 1 94.75 113 LEU A C 1
ATOM 893 O O . LEU A 1 113 ? -7.344 -16.344 -3.316 1 94.75 113 LEU A O 1
ATOM 897 N N . LEU A 1 114 ? -5.973 -17.641 -2.164 1 90.06 114 LEU A N 1
ATOM 898 C CA . LEU A 1 114 ? -4.781 -16.953 -2.648 1 90.06 114 LEU A CA 1
ATOM 899 C C . LEU A 1 114 ? -4.246 -17.625 -3.912 1 90.06 114 LEU A C 1
ATOM 901 O O . LEU A 1 114 ? -4.078 -18.844 -3.951 1 90.06 114 LEU A O 1
ATOM 905 N N . ALA A 1 115 ? -3.969 -16.828 -4.926 1 87.12 115 ALA A N 1
ATOM 906 C CA . ALA A 1 115 ? -3.467 -17.359 -6.195 1 87.12 115 ALA A CA 1
ATOM 907 C C . ALA A 1 115 ? -2.176 -18.141 -5.992 1 87.12 115 ALA A C 1
ATOM 909 O O . ALA A 1 115 ? -1.989 -19.203 -6.59 1 87.12 115 ALA A O 1
ATOM 910 N N . LYS A 1 116 ? -1.332 -17.609 -5.172 1 81.06 116 LYS A N 1
ATOM 911 C CA . LYS A 1 116 ? -0.042 -18.266 -4.969 1 81.06 116 LYS A CA 1
ATOM 912 C C . LYS A 1 116 ? -0.218 -19.656 -4.355 1 81.06 116 LYS A C 1
ATOM 914 O O . LYS A 1 116 ? 0.64 -20.531 -4.516 1 81.06 116 LYS A O 1
ATOM 919 N N . ASP A 1 117 ? -1.284 -19.953 -3.623 1 83.88 117 ASP A N 1
ATOM 920 C CA . ASP A 1 117 ? -1.54 -21.25 -3.002 1 83.88 117 ASP A CA 1
ATOM 921 C C . ASP A 1 117 ? -1.869 -22.312 -4.051 1 83.88 117 ASP A C 1
ATOM 923 O O . ASP A 1 117 ? -1.867 -23.5 -3.756 1 83.88 117 ASP A O 1
ATOM 927 N N . LEU A 1 118 ? -2.055 -21.859 -5.242 1 84.81 118 LEU A N 1
ATOM 928 C CA . LEU A 1 118 ? -2.379 -22.781 -6.32 1 84.81 118 LEU A CA 1
ATOM 929 C C . LEU A 1 118 ? -1.11 -23.375 -6.926 1 84.81 118 LEU A C 1
ATOM 931 O O . LEU A 1 118 ? -1.167 -24.391 -7.629 1 84.81 118 LEU A O 1
ATOM 935 N N . LEU A 1 119 ? -0.018 -22.734 -6.656 1 80 119 LEU A N 1
ATOM 936 C CA . LEU A 1 119 ? 1.226 -23.047 -7.352 1 80 119 LEU A CA 1
ATOM 937 C C . LEU A 1 119 ? 1.648 -24.5 -7.086 1 80 119 LEU A C 1
ATOM 939 O O . LEU A 1 119 ? 2.018 -25.219 -8.016 1 80 119 LEU A O 1
ATOM 943 N N . PRO A 1 120 ? 1.579 -25 -5.824 1 77 120 PRO A N 1
ATOM 944 C CA . PRO A 1 120 ? 1.981 -26.391 -5.582 1 77 120 PRO A CA 1
ATOM 945 C C . PRO A 1 120 ? 1.14 -27.391 -6.363 1 77 120 PRO A C 1
ATOM 947 O O . PRO A 1 120 ? 1.635 -28.453 -6.738 1 77 120 PRO A O 1
ATOM 950 N N . TYR A 1 121 ? -0.022 -27.094 -6.598 1 75.62 121 TYR A N 1
ATOM 951 C CA . TYR A 1 121 ? -0.949 -28.016 -7.242 1 75.62 121 TYR A CA 1
ATOM 952 C C . TYR A 1 121 ? -0.875 -27.906 -8.758 1 75.62 121 TYR A C 1
ATOM 954 O O . TYR A 1 121 ? -1.274 -28.812 -9.484 1 75.62 121 TYR A O 1
ATOM 962 N N . ALA A 1 122 ? -0.47 -26.781 -9.109 1 70.19 122 ALA A N 1
ATOM 963 C CA . ALA A 1 122 ? -0.262 -26.609 -10.547 1 70.19 122 ALA A CA 1
ATOM 964 C C . ALA A 1 122 ? 0.935 -27.438 -11.023 1 70.19 122 ALA A C 1
ATOM 966 O O . ALA A 1 122 ? 0.976 -27.875 -12.18 1 70.19 122 ALA A O 1
ATOM 967 N N . LEU A 1 123 ? 1.842 -27.625 -10.125 1 65.81 123 LEU A N 1
ATOM 968 C CA . LEU A 1 123 ? 3.066 -28.328 -10.461 1 65.81 123 LEU A CA 1
ATOM 969 C C . LEU A 1 123 ? 2.875 -29.844 -10.32 1 65.81 123 LEU A C 1
ATOM 971 O O . LEU A 1 123 ? 3.572 -30.625 -10.969 1 65.81 123 LEU A O 1
ATOM 975 N N . ALA A 1 124 ? 1.998 -30.188 -9.352 1 61.31 124 ALA A N 1
ATOM 976 C CA . ALA A 1 124 ? 1.83 -31.609 -9.117 1 61.31 124 ALA A CA 1
ATOM 977 C C . ALA A 1 124 ? 1.035 -32.281 -10.242 1 61.31 124 ALA A C 1
ATOM 979 O O . ALA A 1 124 ? 0.128 -31.656 -10.812 1 61.31 124 ALA A O 1
ATOM 980 N N . GLU A 1 125 ? 1.651 -32.938 -11.18 1 56.53 125 GLU A N 1
ATOM 981 C CA . GLU A 1 125 ? 1.032 -33.688 -12.281 1 56.53 125 GLU A CA 1
ATOM 982 C C . GLU A 1 125 ? -0.297 -34.281 -11.852 1 56.53 125 GLU A C 1
ATOM 984 O O . GLU A 1 125 ? -1.19 -34.5 -12.672 1 56.53 125 GLU A O 1
ATOM 989 N N . THR A 1 126 ? -0.486 -34.75 -10.641 1 54.38 126 THR A N 1
ATOM 990 C CA . THR A 1 126 ? -1.525 -35.75 -10.344 1 54.38 126 THR A CA 1
ATOM 991 C C . THR A 1 126 ? -2.771 -35.062 -9.789 1 54.38 126 THR A C 1
ATOM 993 O O . THR A 1 126 ? -3.889 -35.562 -9.961 1 54.38 126 THR A O 1
ATOM 996 N N . ASN A 1 127 ? -2.742 -34.031 -8.891 1 55.34 127 ASN A N 1
ATOM 997 C CA . ASN A 1 127 ? -3.854 -33.938 -7.949 1 55.34 127 ASN A CA 1
ATOM 998 C C . ASN A 1 127 ? -4.758 -32.75 -8.281 1 55.34 127 ASN A C 1
ATOM 1000 O O . ASN A 1 127 ? -4.902 -31.828 -7.473 1 55.34 127 ASN A O 1
ATOM 1004 N N . HIS A 1 128 ? -5.254 -32.719 -9.5 1 61.53 128 HIS A N 1
ATOM 1005 C CA . HIS A 1 128 ? -6.141 -31.625 -9.867 1 61.53 128 HIS A CA 1
ATOM 1006 C C . HIS A 1 128 ? -7.547 -31.844 -9.32 1 61.53 128 HIS A C 1
ATOM 1008 O O . HIS A 1 128 ? -8.461 -31.062 -9.609 1 61.53 128 HIS A O 1
ATOM 1014 N N . ASP A 1 129 ? -7.68 -32.906 -8.555 1 76.88 129 ASP A N 1
ATOM 1015 C CA . ASP A 1 129 ? -9.031 -33.125 -8.055 1 76.88 129 ASP A CA 1
ATOM 1016 C C . ASP A 1 129 ? -9.242 -32.406 -6.719 1 76.88 129 ASP A C 1
ATOM 1018 O O . ASP A 1 129 ? -10.18 -32.719 -5.98 1 76.88 129 ASP A O 1
ATOM 1022 N N . ILE A 1 130 ? -8.5 -31.453 -6.48 1 86.75 130 ILE A N 1
ATOM 1023 C CA . ILE A 1 130 ? -8.633 -30.703 -5.242 1 86.75 130 ILE A CA 1
ATOM 1024 C C . ILE A 1 130 ? -9.664 -29.594 -5.418 1 86.75 130 ILE A C 1
ATOM 1026 O O . ILE A 1 130 ? -9.695 -28.922 -6.453 1 86.75 130 ILE A O 1
ATOM 1030 N N . LYS A 1 131 ? -10.547 -29.531 -4.414 1 93 131 LYS A N 1
ATOM 1031 C CA . LYS A 1 131 ? -11.57 -28.5 -4.445 1 93 131 LYS A CA 1
ATOM 1032 C C . LYS A 1 131 ? -11.062 -27.203 -3.801 1 93 131 LYS A C 1
ATOM 1034 O O . LYS A 1 131 ? -10.148 -27.234 -2.979 1 93 131 LYS A O 1
ATOM 1039 N N . VAL A 1 132 ? -11.68 -26.078 -4.125 1 95.44 132 VAL A N 1
ATOM 1040 C CA . VAL A 1 132 ? -11.312 -24.766 -3.629 1 95.44 132 VAL A CA 1
ATOM 1041 C C . VAL A 1 132 ? -11.422 -24.734 -2.105 1 95.44 132 VAL A C 1
ATOM 1043 O O . VAL A 1 132 ? -10.57 -24.156 -1.43 1 95.44 132 VAL A O 1
ATOM 1046 N N . GLU A 1 133 ? -12.422 -25.359 -1.565 1 95.38 133 GLU A N 1
ATOM 1047 C CA . GLU A 1 133 ? -12.664 -25.312 -0.127 1 95.38 133 GLU A CA 1
ATOM 1048 C C . GLU A 1 133 ? -11.5 -25.938 0.646 1 95.38 133 GLU A C 1
ATOM 1050 O O . GLU A 1 133 ? -11.312 -25.641 1.83 1 95.38 133 GLU A O 1
ATOM 1055 N N . GLU A 1 134 ? -10.727 -26.781 0.015 1 93.44 134 GLU A N 1
ATOM 1056 C CA . GLU A 1 134 ? -9.594 -27.422 0.67 1 93.44 134 GLU A CA 1
ATOM 1057 C C . GLU A 1 134 ? -8.414 -26.453 0.798 1 93.44 134 GLU A C 1
ATOM 1059 O O . GLU A 1 134 ? -7.512 -26.688 1.609 1 93.44 134 GLU A O 1
ATOM 1064 N N . LEU A 1 135 ? -8.406 -25.391 0.007 1 92.94 135 LEU A N 1
ATOM 1065 C CA . LEU A 1 135 ? -7.273 -24.469 -0.013 1 92.94 135 LEU A CA 1
ATOM 1066 C C . LEU A 1 135 ? -7.672 -23.109 0.557 1 92.94 135 LEU A C 1
ATOM 1068 O O . LEU A 1 135 ? -6.809 -22.312 0.923 1 92.94 135 LEU A O 1
ATOM 1072 N N . MET A 1 136 ? -8.969 -22.906 0.56 1 95.19 136 MET A N 1
ATOM 1073 C CA . MET A 1 136 ? -9.422 -21.578 0.958 1 95.19 136 MET A CA 1
ATOM 1074 C C . MET A 1 136 ? -9.055 -21.297 2.41 1 95.19 136 MET A C 1
ATOM 1076 O O . MET A 1 136 ? -8.938 -22.219 3.219 1 95.19 136 MET A O 1
ATOM 1080 N N . ARG A 1 137 ? -8.844 -20.031 2.715 1 93.88 137 ARG A N 1
ATOM 1081 C CA . ARG A 1 137 ? -8.547 -19.562 4.062 1 93.88 137 ARG A CA 1
ATOM 1082 C C . ARG A 1 137 ? -9.672 -18.688 4.598 1 93.88 137 ARG A C 1
ATOM 1084 O O . ARG A 1 137 ? -10.492 -18.172 3.828 1 93.88 137 ARG A O 1
ATOM 1091 N N . PRO A 1 138 ? -9.641 -18.578 5.902 1 93.31 138 PRO A N 1
ATOM 1092 C CA . PRO A 1 138 ? -10.617 -17.641 6.461 1 93.31 138 PRO A CA 1
ATOM 1093 C C . PRO A 1 138 ? -10.398 -16.203 5.984 1 93.31 138 PRO A C 1
ATOM 1095 O O . PRO A 1 138 ? -9.266 -15.82 5.672 1 93.31 138 PRO A O 1
ATOM 1098 N N . VAL A 1 139 ? -11.5 -15.516 5.941 1 94.06 139 VAL A N 1
ATOM 1099 C CA . VAL A 1 139 ? -11.414 -14.133 5.488 1 94.06 139 VAL A CA 1
ATOM 1100 C C . VAL A 1 139 ? -11.992 -13.203 6.555 1 94.06 139 VAL A C 1
ATOM 1102 O O . VAL A 1 139 ? -12.922 -13.578 7.27 1 94.06 139 VAL A O 1
ATOM 1105 N N . SER A 1 140 ? -11.406 -12.023 6.629 1 93.19 140 SER A N 1
ATOM 1106 C CA . SER A 1 140 ? -11.93 -11.016 7.543 1 93.19 140 SER A CA 1
ATOM 1107 C C . SER A 1 140 ? -13.242 -10.43 7.031 1 93.19 140 SER A C 1
ATOM 1109 O O . SER A 1 140 ? -13.383 -10.148 5.836 1 93.19 140 SER A O 1
ATOM 1111 N N . ILE A 1 141 ? -14.164 -10.312 7.949 1 94.5 141 ILE A N 1
ATOM 1112 C CA . ILE A 1 141 ? -15.461 -9.734 7.637 1 94.5 141 ILE A CA 1
ATOM 1113 C C . ILE A 1 141 ? -15.656 -8.445 8.445 1 94.5 141 ILE A C 1
ATOM 1115 O O . ILE A 1 141 ? -15.445 -8.43 9.656 1 94.5 141 ILE A O 1
ATOM 1119 N N . VAL A 1 142 ? -16.047 -7.375 7.738 1 95.19 142 VAL A N 1
ATOM 1120 C CA . VAL A 1 142 ? -16.234 -6.105 8.43 1 95.19 142 VAL A CA 1
ATOM 1121 C C . VAL A 1 142 ? -17.547 -5.473 7.969 1 95.19 142 VAL A C 1
ATOM 1123 O O . VAL A 1 142 ? -18 -5.691 6.84 1 95.19 142 VAL A O 1
ATOM 1126 N N . PRO A 1 143 ? -18.156 -4.637 8.812 1 95.88 143 PRO A N 1
ATOM 1127 C CA . PRO A 1 143 ? -19.359 -3.939 8.391 1 95.88 143 PRO A CA 1
ATOM 1128 C C . PRO A 1 143 ? -19.078 -2.775 7.441 1 95.88 143 PRO A C 1
ATOM 1130 O O . PRO A 1 143 ? -17.953 -2.303 7.359 1 95.88 143 PRO A O 1
ATOM 1133 N N . GLU A 1 144 ? -20.062 -2.389 6.797 1 92.81 144 GLU A N 1
ATOM 1134 C CA . GLU A 1 144 ? -20 -1.246 5.891 1 92.81 144 GLU A CA 1
ATOM 1135 C C . GLU A 1 144 ? -19.5 0.004 6.617 1 92.81 144 GLU A C 1
ATOM 1137 O O . GLU A 1 144 ? -18.828 0.849 6.023 1 92.81 144 GLU A O 1
ATOM 1142 N N . SER A 1 145 ? -19.766 0.076 7.848 1 91.94 145 SER A N 1
ATOM 1143 C CA . SER A 1 145 ? -19.5 1.283 8.625 1 91.94 145 SER A CA 1
ATOM 1144 C C . SER A 1 145 ? -18.109 1.262 9.227 1 91.94 145 SER A C 1
ATOM 1146 O O . SER A 1 145 ? -17.688 2.217 9.891 1 91.94 145 SER A O 1
ATOM 1148 N N . LYS A 1 146 ? -17.391 0.203 8.969 1 91.69 146 LYS A N 1
ATOM 1149 C CA . LYS A 1 146 ? -16.031 0.123 9.516 1 91.69 146 LYS A CA 1
ATOM 1150 C C . LYS A 1 146 ? -15.188 1.309 9.07 1 91.69 146 LYS A C 1
ATOM 1152 O O . LYS A 1 146 ? -15.133 1.621 7.875 1 91.69 146 LYS A O 1
ATOM 1157 N N . ARG A 1 147 ? -14.539 1.948 10.023 1 89.94 147 ARG A N 1
ATOM 1158 C CA . ARG A 1 147 ? -13.656 3.061 9.695 1 89.94 147 ARG A CA 1
ATOM 1159 C C . ARG A 1 147 ? -12.391 2.568 8.992 1 89.94 147 ARG A C 1
ATOM 1161 O O . ARG A 1 147 ? -11.781 1.584 9.422 1 89.94 147 ARG A O 1
ATOM 1168 N N . LEU A 1 148 ? -11.969 3.309 7.98 1 92.69 148 LEU A N 1
ATOM 1169 C CA . LEU A 1 148 ? -10.859 2.859 7.145 1 92.69 148 LEU A CA 1
ATOM 1170 C C . LEU A 1 148 ? -9.539 2.906 7.91 1 92.69 148 LEU A C 1
ATOM 1172 O O . LEU A 1 148 ? -8.664 2.068 7.699 1 92.69 148 LEU A O 1
ATOM 1176 N N . ASN A 1 149 ? -9.375 3.857 8.727 1 84.94 149 ASN A N 1
ATOM 1177 C CA . ASN A 1 149 ? -8.125 3.93 9.484 1 84.94 149 ASN A CA 1
ATOM 1178 C C . ASN A 1 149 ? -7.953 2.719 10.398 1 84.94 149 ASN A C 1
ATOM 1180 O O . ASN A 1 149 ? -6.84 2.217 10.562 1 84.94 149 ASN A O 1
ATOM 1184 N N . VAL A 1 150 ? -9.055 2.271 10.922 1 82.69 150 VAL A N 1
ATOM 1185 C CA . VAL A 1 150 ? -9.023 1.081 11.758 1 82.69 150 VAL A CA 1
ATOM 1186 C C . VAL A 1 150 ? -8.781 -0.156 10.898 1 82.69 150 VAL A C 1
ATOM 1188 O O . VAL A 1 150 ? -7.973 -1.019 11.258 1 82.69 150 VAL A O 1
ATOM 1191 N N . LEU A 1 151 ? -9.461 -0.193 9.82 1 90.69 151 LEU A N 1
ATOM 1192 C CA . LEU A 1 151 ? -9.297 -1.316 8.906 1 90.69 151 LEU A CA 1
ATOM 1193 C C . LEU A 1 151 ? -7.855 -1.402 8.406 1 90.69 151 LEU A C 1
ATOM 1195 O O . LEU A 1 151 ? -7.297 -2.496 8.297 1 90.69 151 LEU A O 1
ATOM 1199 N N . LEU A 1 152 ? -7.312 -0.247 8.078 1 88.44 152 LEU A N 1
ATOM 1200 C CA . LEU A 1 152 ? -5.922 -0.191 7.641 1 88.44 152 LEU A CA 1
ATOM 1201 C C . LEU A 1 152 ? -4.996 -0.8 8.688 1 88.44 152 LEU A C 1
ATOM 1203 O O . LEU A 1 152 ? -4.102 -1.58 8.352 1 88.44 152 LEU A O 1
ATOM 1207 N N . LYS A 1 153 ? -5.223 -0.531 9.828 1 78.69 153 LYS A N 1
ATOM 1208 C CA . LYS A 1 153 ? -4.441 -1.093 10.922 1 78.69 153 LYS A CA 1
ATOM 1209 C C . LYS A 1 153 ? -4.602 -2.609 10.992 1 78.69 153 LYS A C 1
ATOM 1211 O O . LYS A 1 153 ? -3.623 -3.334 11.18 1 78.69 153 LYS A O 1
ATOM 1216 N N . GLU A 1 154 ? -5.754 -3.053 10.891 1 79.88 154 GLU A N 1
ATOM 1217 C CA . GLU A 1 154 ? -6.031 -4.484 10.922 1 79.88 154 GLU A CA 1
ATOM 1218 C C . GLU A 1 154 ? -5.324 -5.211 9.781 1 79.88 154 GLU A C 1
ATOM 1220 O O . GLU A 1 154 ? -4.801 -6.312 9.969 1 79.88 154 GLU A O 1
ATOM 1225 N N . PHE A 1 155 ? -5.367 -4.578 8.664 1 84.94 155 PHE A N 1
ATOM 1226 C CA . PHE A 1 155 ? -4.695 -5.172 7.52 1 84.94 155 PHE A CA 1
ATOM 1227 C C . PHE A 1 155 ? -3.201 -5.332 7.789 1 84.94 155 PHE A C 1
ATOM 1229 O O . PHE A 1 155 ? -2.598 -6.328 7.395 1 84.94 155 PHE A O 1
ATOM 1236 N N . ARG A 1 156 ? -2.678 -4.457 8.375 1 72.25 156 ARG A N 1
ATOM 1237 C CA . ARG A 1 156 ? -1.244 -4.457 8.641 1 72.25 156 ARG A CA 1
ATOM 1238 C C . ARG A 1 156 ? -0.888 -5.5 9.695 1 72.25 156 ARG A C 1
ATOM 1240 O O . ARG A 1 156 ? 0.126 -6.191 9.578 1 72.25 156 ARG A O 1
ATOM 1247 N N . THR A 1 157 ? -1.734 -5.59 10.672 1 64.88 157 THR A N 1
ATOM 1248 C CA . THR A 1 157 ? -1.458 -6.457 11.812 1 64.88 157 THR A CA 1
ATOM 1249 C C . THR A 1 157 ? -1.672 -7.922 11.445 1 64.88 157 THR A C 1
ATOM 1251 O O . THR A 1 157 ? -0.887 -8.789 11.836 1 64.88 157 THR A O 1
ATOM 1254 N N . ASN A 1 158 ? -2.635 -8.188 10.656 1 62.66 158 ASN A N 1
ATOM 1255 C CA . ASN A 1 158 ? -3.051 -9.562 10.406 1 62.66 158 ASN A CA 1
ATOM 1256 C C . ASN A 1 158 ? -2.48 -10.094 9.094 1 62.66 158 ASN A C 1
ATOM 1258 O O . ASN A 1 158 ? -2.664 -11.266 8.766 1 62.66 158 ASN A O 1
ATOM 1262 N N . ARG A 1 159 ? -1.797 -9.234 8.422 1 59.84 159 ARG A N 1
ATOM 1263 C CA . ARG A 1 159 ? -1.258 -9.578 7.109 1 59.84 159 ARG A CA 1
ATOM 1264 C C . ARG A 1 159 ? -2.363 -10.039 6.168 1 59.84 159 ARG A C 1
ATOM 1266 O O . ARG A 1 159 ? -2.152 -10.93 5.344 1 59.84 159 ARG A O 1
ATOM 1273 N N . ASN A 1 160 ? -3.572 -9.781 6.555 1 74 160 ASN A N 1
ATOM 1274 C CA . ASN A 1 160 ? -4.695 -9.977 5.645 1 74 160 ASN A CA 1
ATOM 1275 C C . ASN A 1 160 ? -4.984 -8.719 4.832 1 74 160 ASN A C 1
ATOM 1277 O O . ASN A 1 160 ? -5.504 -7.734 5.363 1 74 160 ASN A O 1
ATOM 1281 N N . HIS A 1 161 ? -4.773 -8.758 3.604 1 85.81 161 HIS A N 1
ATOM 1282 C CA . HIS A 1 161 ? -4.812 -7.566 2.764 1 85.81 161 HIS A CA 1
ATOM 1283 C C . HIS A 1 161 ? -6.176 -7.402 2.102 1 85.81 161 HIS A C 1
ATOM 1285 O O . HIS A 1 161 ? -6.336 -6.59 1.188 1 85.81 161 HIS A O 1
ATOM 1291 N N . LEU A 1 162 ? -7.16 -8.219 2.6 1 93.5 162 LEU A N 1
ATOM 1292 C CA . LEU A 1 162 ? -8.5 -8.172 2.016 1 93.5 162 LEU A CA 1
ATOM 1293 C C . LEU A 1 162 ? -9.562 -8.43 3.076 1 93.5 162 LEU A C 1
ATOM 1295 O O . LEU A 1 162 ? -9.391 -9.297 3.941 1 93.5 162 LEU A O 1
ATOM 1299 N N . ALA A 1 163 ? -10.633 -7.688 3.033 1 96.5 163 ALA A N 1
ATOM 1300 C CA . ALA A 1 163 ? -11.789 -7.895 3.9 1 96.5 163 ALA A CA 1
ATOM 1301 C C . ALA A 1 163 ? -13.086 -7.867 3.098 1 96.5 163 ALA A C 1
ATOM 1303 O O . ALA A 1 163 ? -13.211 -7.102 2.139 1 96.5 163 ALA A O 1
ATOM 1304 N N . ILE A 1 164 ? -13.961 -8.719 3.504 1 97.81 164 ILE A N 1
ATOM 1305 C CA . ILE A 1 164 ? -15.305 -8.719 2.938 1 97.81 164 ILE A CA 1
ATOM 1306 C C . ILE A 1 164 ? -16.188 -7.762 3.729 1 97.81 164 ILE A C 1
ATOM 1308 O O . ILE A 1 164 ? -16.234 -7.82 4.961 1 97.81 164 ILE A O 1
ATOM 1312 N N . VAL A 1 165 ? -16.812 -6.871 3.031 1 97.44 165 VAL A N 1
ATOM 1313 C CA . VAL A 1 165 ? -17.734 -5.914 3.646 1 97.44 165 VAL A CA 1
ATOM 1314 C C . VAL A 1 165 ? -19.156 -6.469 3.631 1 97.44 165 VAL A C 1
ATOM 1316 O O . VAL A 1 165 ? -19.641 -6.898 2.586 1 97.44 165 VAL A O 1
ATOM 1319 N N . VAL A 1 166 ? -19.781 -6.457 4.754 1 96.5 166 VAL A N 1
ATOM 1320 C CA . VAL A 1 166 ? -21.141 -7.012 4.824 1 96.5 166 VAL A CA 1
ATOM 1321 C C . VAL A 1 166 ? -22.125 -5.91 5.191 1 96.5 166 VAL A C 1
ATOM 1323 O O . VAL A 1 166 ? -21.766 -4.918 5.824 1 96.5 166 VAL A O 1
ATOM 1326 N N . ASP A 1 167 ? -23.359 -6.129 4.746 1 92.19 167 ASP A N 1
ATOM 1327 C CA . ASP A 1 167 ? -24.422 -5.199 5.086 1 92.19 167 ASP A CA 1
ATOM 1328 C C . ASP A 1 167 ? -25.078 -5.574 6.418 1 92.19 167 ASP A C 1
ATOM 1330 O O . ASP A 1 167 ? -24.547 -6.402 7.16 1 92.19 167 ASP A O 1
ATOM 1334 N N . GLU A 1 168 ? -26.156 -4.93 6.723 1 90.44 168 GLU A N 1
ATOM 1335 C CA . GLU A 1 168 ? -26.828 -5.09 8.008 1 90.44 168 GLU A CA 1
ATOM 1336 C C . GLU A 1 168 ? -27.422 -6.488 8.156 1 90.44 168 GLU A C 1
ATOM 1338 O O . GLU A 1 168 ? -27.719 -6.93 9.266 1 90.44 168 GLU A O 1
ATOM 1343 N N . TYR A 1 169 ? -27.547 -7.184 7.098 1 87.62 169 TYR A N 1
ATOM 1344 C CA . TYR A 1 169 ? -28.141 -8.516 7.117 1 87.62 169 TYR A CA 1
ATOM 1345 C C . TYR A 1 169 ? -27.047 -9.594 7.129 1 87.62 169 TYR A C 1
ATOM 1347 O O . TYR A 1 169 ? -27.359 -10.789 7.168 1 87.62 169 TYR A O 1
ATOM 1355 N N . GLY A 1 170 ? -25.828 -9.156 7.102 1 90.56 170 GLY A N 1
ATOM 1356 C CA . GLY A 1 170 ? -24.719 -10.102 7.125 1 90.56 170 GLY A CA 1
ATOM 1357 C C . GLY A 1 170 ? -24.375 -10.648 5.754 1 90.56 170 GLY A C 1
ATOM 1358 O O . GLY A 1 170 ? -23.641 -11.633 5.637 1 90.56 170 GLY A O 1
ATOM 1359 N N . THR A 1 171 ? -24.969 -10.016 4.789 1 93.12 171 THR A N 1
ATOM 1360 C CA . THR A 1 171 ? -24.672 -10.422 3.42 1 93.12 171 THR A CA 1
ATOM 1361 C C . THR A 1 171 ? -23.547 -9.578 2.842 1 93.12 171 THR A C 1
ATOM 1363 O O . THR A 1 171 ? -23.422 -8.391 3.152 1 93.12 171 THR A O 1
ATOM 1366 N N . ALA A 1 172 ? -22.797 -10.242 1.938 1 97 172 ALA A N 1
ATOM 1367 C CA . ALA A 1 172 ? -21.672 -9.516 1.357 1 97 172 ALA A CA 1
ATOM 1368 C C . ALA A 1 172 ? -22.156 -8.352 0.498 1 97 172 ALA A C 1
ATOM 1370 O O . ALA A 1 172 ? -23.016 -8.523 -0.364 1 97 172 ALA A O 1
ATOM 1371 N N . ALA A 1 173 ? -21.625 -7.176 0.754 1 95.75 173 ALA A N 1
ATOM 1372 C CA . ALA A 1 173 ? -21.891 -5.98 -0.042 1 95.75 173 ALA A CA 1
ATOM 1373 C C . ALA A 1 173 ? -20.75 -5.703 -1.016 1 95.75 173 ALA A C 1
ATOM 1375 O O . ALA A 1 173 ? -20.953 -5.105 -2.072 1 95.75 173 ALA A O 1
ATOM 1376 N N . GLY A 1 174 ? -19.578 -6.145 -0.667 1 96.5 174 GLY A N 1
ATOM 1377 C CA . GLY A 1 174 ? -18.391 -5.934 -1.465 1 96.5 174 GLY A CA 1
ATOM 1378 C C . GLY A 1 174 ? -17.109 -6.344 -0.747 1 96.5 174 GLY A C 1
ATOM 1379 O O . GLY A 1 174 ? -17.156 -7.133 0.2 1 96.5 174 GLY A O 1
ATOM 1380 N N . LEU A 1 175 ? -15.984 -5.934 -1.247 1 97.19 175 LEU A N 1
ATOM 1381 C CA . LEU A 1 175 ? -14.711 -6.203 -0.589 1 97.19 175 LEU A CA 1
ATOM 1382 C C . LEU A 1 175 ? -13.812 -4.969 -0.605 1 97.19 175 LEU A C 1
ATOM 1384 O O . LEU A 1 175 ? -14.031 -4.051 -1.399 1 97.19 175 LEU A O 1
ATOM 1388 N N . VAL A 1 176 ? -12.906 -4.879 0.321 1 94.81 176 VAL A N 1
ATOM 1389 C CA . VAL A 1 176 ? -11.891 -3.832 0.398 1 94.81 176 VAL A CA 1
ATOM 1390 C C . VAL A 1 176 ? -10.508 -4.461 0.554 1 94.81 176 VAL A C 1
ATOM 1392 O O . VAL A 1 176 ? -10.336 -5.414 1.315 1 94.81 176 VAL A O 1
ATOM 1395 N N . THR A 1 177 ? -9.562 -3.973 -0.23 1 91 177 THR A N 1
ATOM 1396 C CA . THR A 1 177 ? -8.18 -4.402 -0.052 1 91 177 THR A CA 1
ATOM 1397 C C . THR A 1 177 ? -7.34 -3.281 0.553 1 91 177 THR A C 1
ATOM 1399 O O . THR A 1 177 ? -7.758 -2.121 0.565 1 91 177 THR A O 1
ATOM 1402 N N . ILE A 1 178 ? -6.266 -3.639 1.063 1 86.62 178 ILE A N 1
ATOM 1403 C CA . ILE A 1 178 ? -5.359 -2.639 1.62 1 86.62 178 ILE A CA 1
ATOM 1404 C C . ILE A 1 178 ? -4.918 -1.675 0.521 1 86.62 178 ILE A C 1
ATOM 1406 O O . ILE A 1 178 ? -4.695 -0.489 0.779 1 86.62 178 ILE A O 1
ATOM 1410 N N . GLU A 1 179 ? -4.734 -2.186 -0.699 1 81.12 179 GLU A N 1
ATOM 1411 C CA . GLU A 1 179 ? -4.344 -1.344 -1.826 1 81.12 179 GLU A CA 1
ATOM 1412 C C . GLU A 1 179 ? -5.359 -0.23 -2.062 1 81.12 179 GLU A C 1
ATOM 1414 O O . GLU A 1 179 ? -4.988 0.898 -2.391 1 81.12 179 GLU A O 1
ATOM 1419 N N . ASP A 1 180 ? -6.59 -0.603 -1.947 1 83.12 180 ASP A N 1
ATOM 1420 C CA . ASP A 1 180 ? -7.648 0.389 -2.111 1 83.12 180 ASP A CA 1
ATOM 1421 C C . ASP A 1 180 ? -7.492 1.529 -1.108 1 83.12 180 ASP A C 1
ATOM 1423 O O . ASP A 1 180 ? -7.648 2.701 -1.463 1 83.12 180 ASP A O 1
ATOM 1427 N N . ILE A 1 181 ? -7.191 1.189 0.108 1 87.5 181 ILE A N 1
ATOM 1428 C CA . ILE A 1 181 ? -7.051 2.193 1.158 1 87.5 181 ILE A CA 1
ATOM 1429 C C . ILE A 1 181 ? -5.82 3.053 0.888 1 87.5 181 ILE A C 1
ATOM 1431 O O . ILE A 1 181 ? -5.879 4.281 0.976 1 87.5 181 ILE A O 1
ATOM 1435 N N . LEU A 1 182 ? -4.758 2.402 0.572 1 83.75 182 LEU A N 1
ATOM 1436 C CA . LEU A 1 182 ? -3.514 3.119 0.318 1 83.75 182 LEU A CA 1
ATOM 1437 C C . LEU A 1 182 ? -3.656 4.047 -0.882 1 83.75 182 LEU A C 1
ATOM 1439 O O . LEU A 1 182 ? -3.045 5.117 -0.919 1 83.75 182 LEU A O 1
ATOM 1443 N N . GLU A 1 183 ? -4.449 3.631 -1.795 1 80.25 183 GLU A N 1
ATOM 1444 C CA . GLU A 1 183 ? -4.699 4.469 -2.963 1 80.25 183 GLU A CA 1
ATOM 1445 C C . GLU A 1 183 ? -5.332 5.801 -2.562 1 80.25 183 GLU A C 1
ATOM 1447 O O . GLU A 1 183 ? -5.082 6.828 -3.195 1 80.25 183 GLU A O 1
ATOM 1452 N N . GLU A 1 184 ? -6.102 5.75 -1.576 1 82.44 184 GLU A N 1
ATOM 1453 C CA . GLU A 1 184 ? -6.695 6.988 -1.084 1 82.44 184 GLU A CA 1
ATOM 1454 C C . GLU A 1 184 ? -5.629 7.941 -0.553 1 82.44 184 GLU A C 1
ATOM 1456 O O . GLU A 1 184 ? -5.809 9.164 -0.58 1 82.44 184 GLU A O 1
ATOM 1461 N N . ILE A 1 185 ? -4.57 7.422 -0.116 1 84.62 185 ILE A N 1
ATOM 1462 C CA . ILE A 1 185 ? -3.52 8.227 0.5 1 84.62 185 ILE A CA 1
ATOM 1463 C C . ILE A 1 185 ? -2.533 8.695 -0.568 1 84.62 185 ILE A C 1
ATOM 1465 O O . ILE A 1 185 ? -2.168 9.875 -0.614 1 84.62 185 ILE A O 1
ATOM 1469 N N . VAL A 1 186 ? -2.137 7.789 -1.471 1 78.38 186 VAL A N 1
ATOM 1470 C CA . VAL A 1 186 ? -1.018 8.07 -2.365 1 78.38 186 VAL A CA 1
ATOM 1471 C C . VAL A 1 186 ? -1.539 8.359 -3.77 1 78.38 186 VAL A C 1
ATOM 1473 O O . VAL A 1 186 ? -0.785 8.805 -4.641 1 78.38 186 VAL A O 1
ATOM 1476 N N . GLY A 1 187 ? -2.652 8.109 -4.098 1 64.69 187 GLY A N 1
ATOM 1477 C CA . GLY A 1 187 ? -3.174 8.109 -5.453 1 64.69 187 GLY A CA 1
ATOM 1478 C C . GLY A 1 187 ? -3.031 9.445 -6.152 1 64.69 187 GLY A C 1
ATOM 1479 O O . GLY A 1 187 ? -2.945 9.5 -7.383 1 64.69 187 GLY A O 1
ATOM 1480 N N . GLU A 1 188 ? -2.973 10.461 -5.391 1 57.75 188 GLU A N 1
ATOM 1481 C CA . GLU A 1 188 ? -3.02 11.766 -6.035 1 57.75 188 GLU A CA 1
ATOM 1482 C C . GLU A 1 188 ? -1.617 12.336 -6.234 1 57.75 188 GLU A C 1
ATOM 1484 O O . GLU A 1 188 ? -1.461 13.484 -6.664 1 57.75 188 GLU A O 1
ATOM 1489 N N . ILE A 1 189 ? -0.609 11.617 -5.914 1 55.34 189 ILE A N 1
ATOM 1490 C CA . ILE A 1 189 ? 0.725 12.195 -6.023 1 55.34 189 ILE A CA 1
ATOM 1491 C C . ILE A 1 189 ? 1.091 12.375 -7.492 1 55.34 189 ILE A C 1
ATOM 1493 O O . ILE A 1 189 ? 0.978 11.438 -8.289 1 55.34 189 ILE A O 1
ATOM 1497 N N . GLU A 1 190 ? 0.853 13.703 -7.992 1 49.25 190 GLU A N 1
ATOM 1498 C CA . GLU A 1 190 ? 1.128 14.125 -9.367 1 49.25 190 GLU A CA 1
ATOM 1499 C C . GLU A 1 190 ? 2.604 14.469 -9.555 1 49.25 190 GLU A C 1
ATOM 1501 O O . GLU A 1 190 ? 3.293 14.805 -8.586 1 49.25 190 GLU A O 1
ATOM 1506 N N . ASP A 1 191 ? 3.359 13.992 -10.633 1 43.53 191 ASP A N 1
ATOM 1507 C CA . ASP A 1 191 ? 4.73 14.328 -11.008 1 43.53 191 ASP A CA 1
ATOM 1508 C C . ASP A 1 191 ? 4.973 15.836 -10.914 1 43.53 191 ASP A C 1
ATOM 1510 O O . ASP A 1 191 ? 4.32 16.625 -11.609 1 43.53 191 ASP A O 1
ATOM 1514 N N . GLU A 1 192 ? 5.281 16.453 -9.891 1 37.53 192 GLU A N 1
ATOM 1515 C CA . GLU A 1 192 ? 5.738 17.828 -10.062 1 37.53 192 GLU A CA 1
ATOM 1516 C C . GLU A 1 192 ? 6.746 17.938 -11.195 1 37.53 192 GLU A C 1
ATOM 1518 O O . GLU A 1 192 ? 6.766 18.938 -11.922 1 37.53 192 GLU A O 1
ATOM 1523 N N . HIS A 1 193 ? 7.938 17.312 -11.055 1 34.75 193 HIS A N 1
ATOM 1524 C CA . HIS A 1 193 ? 8.992 17.516 -12.039 1 34.75 193 HIS A CA 1
ATOM 1525 C C . HIS A 1 193 ? 8.555 17.031 -13.414 1 34.75 193 HIS A C 1
ATOM 1527 O O . HIS A 1 193 ? 9.211 17.312 -14.422 1 34.75 193 HIS A O 1
ATOM 1533 N N . ASP A 1 194 ? 7.867 15.938 -13.516 1 34.88 194 ASP A N 1
ATOM 1534 C CA . ASP A 1 194 ? 7.516 15.609 -14.891 1 34.88 194 ASP A CA 1
ATOM 1535 C C . ASP A 1 194 ? 6.418 16.531 -15.414 1 34.88 194 ASP A C 1
ATOM 1537 O O . ASP A 1 194 ? 5.734 16.203 -16.391 1 34.88 194 ASP A O 1
ATOM 1541 N N . GLN A 1 195 ? 6.039 17.484 -14.812 1 32.88 195 GLN A N 1
ATOM 1542 C CA . GLN A 1 195 ? 5.559 18.625 -15.586 1 32.88 195 GLN A CA 1
ATOM 1543 C C . GLN A 1 195 ? 6.551 19 -16.688 1 32.88 195 GLN A C 1
ATOM 1545 O O . GLN A 1 195 ? 7.082 20.109 -16.688 1 32.88 195 GLN A O 1
ATOM 1550 N N . GLU A 1 196 ? 7.531 18.328 -16.859 1 33.38 196 GLU A N 1
ATOM 1551 C CA . GLU A 1 196 ? 7.965 18.906 -18.125 1 33.38 196 GLU A CA 1
ATOM 1552 C C . GLU A 1 196 ? 6.781 19.125 -19.062 1 33.38 196 GLU A C 1
ATOM 1554 O O . GLU A 1 196 ? 5.926 18.25 -19.188 1 33.38 196 GLU A O 1
ATOM 1559 N N . PRO A 1 197 ? 6.594 20.328 -19.453 1 35.88 197 PRO A N 1
ATOM 1560 C CA . PRO A 1 197 ? 5.656 20.797 -20.484 1 35.88 197 PRO A CA 1
ATOM 1561 C C . PRO A 1 197 ? 5.305 19.688 -21.484 1 35.88 197 PRO A C 1
ATOM 1563 O O . PRO A 1 197 ? 4.25 19.75 -22.125 1 35.88 197 PRO A O 1
ATOM 1566 N N . ASP A 1 198 ? 6.258 18.781 -21.688 1 36.78 198 ASP A N 1
ATOM 1567 C CA . ASP A 1 198 ? 6.109 17.953 -22.875 1 36.78 198 ASP A CA 1
ATOM 1568 C C . ASP A 1 198 ? 5.254 16.719 -22.594 1 36.78 198 ASP A C 1
ATOM 1570 O O . ASP A 1 198 ? 5.023 15.898 -23.484 1 36.78 198 ASP A O 1
ATOM 1574 N N . GLU A 1 199 ? 5.117 16.312 -21.328 1 45.47 199 GLU A N 1
ATOM 1575 C CA . GLU A 1 199 ? 4.242 15.141 -21.359 1 45.47 199 GLU A CA 1
ATOM 1576 C C . GLU A 1 199 ? 2.773 15.547 -21.359 1 45.47 199 GLU A C 1
ATOM 1578 O O . GLU A 1 199 ? 2.395 16.531 -20.719 1 45.47 199 GLU A O 1
ATOM 1583 N N . GLY A 1 200 ? 1.892 14.891 -22.328 1 55.31 200 GLY A N 1
ATOM 1584 C CA . GLY A 1 200 ? 0.592 15.117 -22.953 1 55.31 200 GLY A CA 1
ATOM 1585 C C . GLY A 1 200 ? -0.505 15.391 -21.938 1 55.31 200 GLY A C 1
ATOM 1586 O O . GLY A 1 200 ? -0.302 15.219 -20.734 1 55.31 200 GLY A O 1
ATOM 1587 N N . TYR A 1 201 ? -1.489 16.219 -22.25 1 68 201 TYR A N 1
ATOM 1588 C CA . TYR A 1 201 ? -2.75 16.562 -21.609 1 68 201 TYR A CA 1
ATOM 1589 C C . TYR A 1 201 ? -3.453 15.32 -21.078 1 68 201 TYR A C 1
ATOM 1591 O O . TYR A 1 201 ? -4.223 15.398 -20.109 1 68 201 TYR A O 1
ATOM 1599 N N . ILE A 1 202 ? -2.996 14.18 -21.531 1 79.44 202 ILE A N 1
ATOM 1600 C CA . ILE A 1 202 ? -3.684 12.93 -21.219 1 79.44 202 ILE A CA 1
ATOM 1601 C C . ILE A 1 202 ? -2.66 11.836 -20.953 1 79.44 202 ILE A C 1
ATOM 1603 O O . ILE A 1 202 ? -1.778 11.578 -21.781 1 79.44 202 ILE A O 1
ATOM 1607 N N . VAL A 1 203 ? -2.695 11.297 -19.797 1 71.12 203 VAL A N 1
ATOM 1608 C CA . VAL A 1 203 ? -1.812 10.195 -19.422 1 71.12 203 VAL A CA 1
ATOM 1609 C C . VAL A 1 203 ? -2.635 8.93 -19.172 1 71.12 203 VAL A C 1
ATOM 1611 O O . VAL A 1 203 ? -3.574 8.945 -18.359 1 71.12 203 VAL A O 1
ATOM 1614 N N . GLN A 1 204 ? -2.326 7.918 -19.875 1 70 204 GLN A N 1
ATOM 1615 C CA . GLN A 1 204 ? -3.016 6.652 -19.641 1 70 204 GLN A CA 1
ATOM 1616 C C . GLN A 1 204 ? -2.424 5.914 -18.438 1 70 204 GLN A C 1
ATOM 1618 O O . GLN A 1 204 ? -1.222 5.645 -18.406 1 70 204 GLN A O 1
ATOM 1623 N N . ARG A 1 205 ? -3.139 5.719 -17.391 1 62.91 205 ARG A N 1
ATOM 1624 C CA . ARG A 1 205 ? -2.725 5.016 -16.188 1 62.91 205 ARG A CA 1
ATOM 1625 C C . ARG A 1 205 ? -2.869 3.508 -16.344 1 62.91 205 ARG A C 1
ATOM 1627 O O . ARG A 1 205 ? -1.995 2.746 -15.93 1 62.91 205 ARG A O 1
ATOM 1634 N N . ASN A 1 206 ? -4 3.086 -16.844 1 64.12 206 ASN A N 1
ATOM 1635 C CA . ASN A 1 206 ? -4.281 1.71 -17.234 1 64.12 206 ASN A CA 1
ATOM 1636 C C . ASN A 1 206 ? -5.207 1.653 -18.453 1 64.12 206 ASN A C 1
ATOM 1638 O O . ASN A 1 206 ? -5.465 2.676 -19.094 1 64.12 206 ASN A O 1
ATOM 1642 N N . GLU A 1 207 ? -5.613 0.337 -18.75 1 66.88 207 GLU A N 1
ATOM 1643 C CA . GLU A 1 207 ? -6.367 0.143 -19.984 1 66.88 207 GLU A CA 1
ATOM 1644 C C . GLU A 1 207 ? -7.578 1.068 -20.047 1 66.88 207 GLU A C 1
ATOM 1646 O O . GLU A 1 207 ? -7.891 1.627 -21.094 1 66.88 207 GLU A O 1
ATOM 1651 N N . ASN A 1 208 ? -8.219 1.282 -18.875 1 76.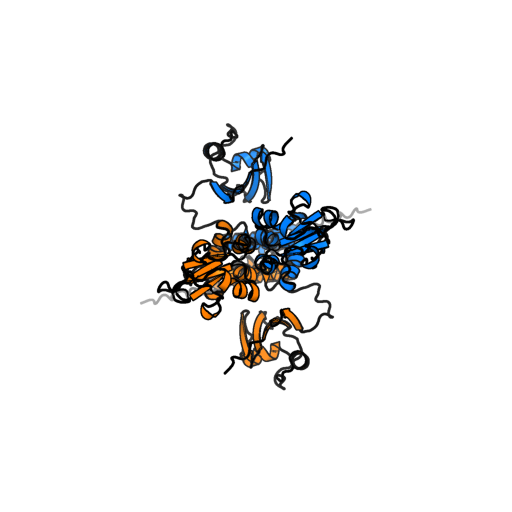94 208 ASN A N 1
ATOM 1652 C CA . ASN A 1 208 ? -9.477 2.023 -18.922 1 76.94 208 ASN A CA 1
ATOM 1653 C C . ASN A 1 208 ? -9.43 3.264 -18.047 1 76.94 208 ASN A C 1
ATOM 1655 O O . ASN A 1 208 ? -10.461 3.885 -17.781 1 76.94 208 ASN A O 1
ATOM 1659 N N . GLU A 1 209 ? -8.25 3.561 -17.656 1 78.62 209 GLU A N 1
ATOM 1660 C CA . GLU A 1 209 ? -8.156 4.707 -16.75 1 78.62 209 GLU A CA 1
ATOM 1661 C C . GLU A 1 209 ? -7.051 5.668 -17.188 1 78.62 209 GLU A C 1
ATOM 1663 O O . GLU A 1 209 ? -5.949 5.234 -17.547 1 78.62 209 GLU A O 1
ATOM 1668 N N . TYR A 1 210 ? -7.461 6.941 -17.25 1 81.69 210 TYR A N 1
ATOM 1669 C CA . TYR A 1 210 ? -6.562 8.008 -17.672 1 81.69 210 TYR A CA 1
ATOM 1670 C C . TYR A 1 210 ? -6.527 9.141 -16.656 1 81.69 210 TYR A C 1
ATOM 1672 O O . TYR A 1 210 ? -7.504 9.367 -15.938 1 81.69 210 TYR A O 1
ATOM 1680 N N . MET A 1 211 ? -5.418 9.695 -16.562 1 79.69 211 MET A N 1
ATOM 1681 C CA . MET A 1 211 ? -5.309 10.992 -15.914 1 79.69 211 MET A CA 1
ATOM 1682 C C . MET A 1 211 ? -5.297 12.117 -16.938 1 79.69 211 MET A C 1
ATOM 1684 O O . MET A 1 211 ? -4.527 12.078 -17.906 1 79.69 211 MET A O 1
ATOM 1688 N N . VAL A 1 212 ? -6.258 13.008 -16.781 1 85.5 212 VAL A N 1
ATOM 1689 C CA . VAL A 1 212 ? -6.438 14.102 -17.734 1 85.5 212 VAL A CA 1
ATOM 1690 C C . VAL A 1 212 ? -6.242 15.445 -17.031 1 85.5 212 VAL A C 1
ATOM 1692 O O . VAL A 1 212 ? -6.863 15.703 -15.992 1 85.5 212 VAL A O 1
ATOM 1695 N N . LYS A 1 213 ? -5.359 16.125 -17.562 1 81.06 213 LYS A N 1
ATOM 1696 C CA . LYS A 1 213 ? -5.238 17.484 -17.047 1 81.06 213 LYS A CA 1
ATOM 1697 C C . LYS A 1 213 ? -6.488 18.312 -17.344 1 81.06 213 LYS A C 1
ATOM 1699 O O . LYS A 1 213 ? -7.027 18.234 -18.453 1 81.06 213 LYS A O 1
ATOM 1704 N N . ALA A 1 214 ? -6.871 19.094 -16.344 1 86.62 214 ALA A N 1
ATOM 1705 C CA . ALA A 1 214 ? -8.07 19.906 -16.531 1 86.62 214 ALA A CA 1
ATOM 1706 C C . ALA A 1 214 ? -7.875 20.906 -17.656 1 86.62 214 ALA A C 1
ATOM 1708 O O . ALA A 1 214 ? -8.836 21.281 -18.344 1 86.62 214 ALA A O 1
ATOM 1709 N N . LEU A 1 215 ? -6.59 21.266 -17.891 1 81.38 215 LEU A N 1
ATOM 1710 C CA . LEU A 1 215 ? -6.285 22.266 -18.891 1 81.38 215 LEU A CA 1
ATOM 1711 C C . LEU A 1 215 ? -6.203 21.641 -20.281 1 81.38 215 LEU A C 1
ATOM 1713 O O . LEU A 1 215 ? -5.965 22.344 -21.266 1 81.38 215 LEU A O 1
ATOM 1717 N N . THR A 1 216 ? -6.484 20.328 -20.359 1 85.81 216 THR A N 1
ATOM 1718 C CA . THR A 1 216 ? -6.508 19.688 -21.656 1 85.81 216 THR A CA 1
ATOM 1719 C C . THR A 1 216 ? -7.551 20.344 -22.562 1 85.81 216 THR A C 1
ATOM 1721 O O . THR A 1 216 ? -8.719 20.453 -22.188 1 85.81 216 THR A O 1
ATOM 1724 N N . PRO A 1 217 ? -7.117 20.875 -23.781 1 85.75 217 PRO A N 1
ATOM 1725 C CA . PRO A 1 217 ? -8.125 21.391 -24.719 1 85.75 217 PRO A CA 1
ATOM 1726 C C . PRO A 1 217 ? -9.141 20.328 -25.125 1 85.75 217 PRO A C 1
ATOM 1728 O O . PRO A 1 217 ? -8.773 19.172 -25.359 1 85.75 217 PRO A O 1
ATOM 1731 N N . MET A 1 218 ? -10.391 20.781 -25.203 1 90.19 218 MET A N 1
ATOM 1732 C CA . MET A 1 218 ? -11.453 19.828 -25.531 1 90.19 218 MET A CA 1
ATOM 1733 C C . MET A 1 218 ? -11.195 19.188 -26.891 1 90.19 218 MET A C 1
ATOM 1735 O O . MET A 1 218 ? -11.516 18.016 -27.094 1 90.19 218 MET A O 1
ATOM 1739 N N . GLU A 1 219 ? -10.656 19.969 -27.734 1 87.62 219 GLU A N 1
ATOM 1740 C CA . GLU A 1 219 ? -10.344 19.422 -29.047 1 87.62 219 GLU A CA 1
ATOM 1741 C C . GLU A 1 219 ? -9.367 18.25 -28.953 1 87.62 219 GLU A C 1
ATOM 1743 O O . GLU A 1 219 ? -9.555 17.219 -29.594 1 87.62 219 GLU A O 1
ATOM 1748 N N . ASP A 1 220 ? -8.406 18.406 -28.156 1 86.06 220 ASP A N 1
ATOM 1749 C CA . ASP A 1 220 ? -7.418 17.359 -27.953 1 86.06 220 ASP A CA 1
ATOM 1750 C C . ASP A 1 220 ? -8.047 16.141 -27.266 1 86.06 220 ASP A C 1
ATOM 1752 O O . ASP A 1 220 ? -7.738 15 -27.625 1 86.06 220 ASP A O 1
ATOM 1756 N N . PHE A 1 221 ? -8.852 16.406 -26.344 1 92 221 PHE A N 1
ATOM 1757 C CA . PHE A 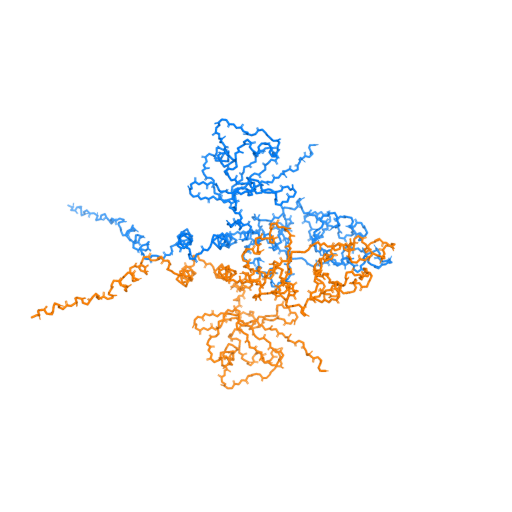1 221 ? -9.555 15.336 -25.625 1 92 221 PHE A CA 1
ATOM 1758 C C . PHE A 1 221 ? -10.414 14.523 -26.578 1 92 221 PHE A C 1
ATOM 1760 O O . PHE A 1 221 ? -10.344 13.289 -26.594 1 92 221 PHE A O 1
ATOM 1767 N N . ASP A 1 222 ? -11.164 15.227 -27.391 1 91.31 222 ASP A N 1
ATOM 1768 C CA . ASP A 1 222 ? -12.039 14.57 -28.359 1 91.31 222 ASP A CA 1
ATOM 1769 C C . ASP A 1 222 ? -11.234 13.727 -29.344 1 91.31 222 ASP A C 1
ATOM 1771 O O . ASP A 1 222 ? -11.656 12.625 -29.703 1 91.31 222 ASP A O 1
ATOM 1775 N N . GLU A 1 223 ? -10.227 14.289 -29.688 1 86.81 223 GLU A N 1
ATOM 1776 C CA . GLU A 1 223 ? -9.367 13.562 -30.625 1 86.81 223 GLU A CA 1
ATOM 1777 C C . GLU A 1 223 ? -8.797 12.297 -29.984 1 86.81 223 GLU A C 1
ATOM 1779 O O . GLU A 1 223 ? -8.742 11.242 -30.609 1 86.81 223 GLU A O 1
ATOM 1784 N N . TYR A 1 224 ? -8.414 12.445 -28.719 1 86.06 224 TYR A N 1
ATOM 1785 C CA . TYR A 1 224 ? -7.758 11.352 -28.016 1 86.06 224 TYR A CA 1
ATOM 1786 C C . TYR A 1 224 ? -8.734 10.219 -27.734 1 86.06 224 TYR A C 1
ATOM 1788 O O . TYR A 1 224 ? -8.398 9.039 -27.906 1 86.06 224 TYR A O 1
ATOM 1796 N N . PHE A 1 225 ? -9.852 10.539 -27.406 1 88.62 225 PHE A N 1
ATOM 1797 C CA . PHE A 1 225 ? -10.805 9.531 -26.969 1 88.62 225 PHE A CA 1
ATOM 1798 C C . PHE A 1 225 ? -11.875 9.289 -28.016 1 88.62 225 PHE A C 1
ATOM 1800 O O . PHE A 1 225 ? -12.836 8.547 -27.781 1 88.62 225 PHE A O 1
ATOM 1807 N N . PHE A 1 226 ? -11.781 9.93 -29.094 1 86.5 226 PHE A N 1
ATOM 1808 C CA . PHE A 1 226 ? -12.695 9.789 -30.219 1 86.5 226 PHE A CA 1
ATOM 1809 C C . PHE A 1 226 ? -14.133 10.094 -29.797 1 86.5 226 PHE A C 1
ATOM 1811 O O . PHE A 1 226 ? -15.039 9.305 -30.062 1 86.5 226 PHE A O 1
ATOM 1818 N N . CYS A 1 227 ? -14.234 11.117 -29.141 1 87.44 227 CYS A N 1
ATOM 1819 C CA . CYS A 1 227 ? -15.555 11.578 -28.734 1 87.44 227 CYS A CA 1
ATOM 1820 C C . CYS A 1 227 ? -15.828 12.984 -29.234 1 87.44 227 CYS A C 1
ATOM 1822 O O . CYS A 1 227 ? -15.023 13.547 -29.984 1 87.44 227 CYS A O 1
ATOM 1824 N N . ASP A 1 228 ? -17.047 13.359 -29.047 1 87 228 ASP A N 1
ATOM 1825 C CA . ASP A 1 228 ? -17.484 14.68 -29.516 1 87 228 ASP A CA 1
ATOM 1826 C C . ASP A 1 228 ? -18.141 15.469 -28.391 1 87 228 ASP A C 1
ATOM 1828 O O . ASP A 1 228 ? -19.344 15.727 -28.422 1 87 228 ASP A O 1
ATOM 1832 N N . LEU A 1 229 ? -17.328 15.914 -27.469 1 86.44 229 LEU A N 1
ATOM 1833 C CA . LEU A 1 229 ? -17.859 16.625 -26.312 1 86.44 229 LEU A CA 1
ATOM 1834 C C . LEU A 1 229 ? -17.562 18.109 -26.406 1 86.44 229 LEU A C 1
ATOM 1836 O O . LEU A 1 229 ? -18.078 18.906 -25.609 1 86.44 229 LEU A O 1
ATOM 1840 N N . SER A 1 230 ? -16.797 18.391 -27.344 1 80.06 230 SER A N 1
ATOM 1841 C CA . SER A 1 230 ? -16.422 19.797 -27.484 1 80.06 230 SER A CA 1
ATOM 1842 C C . SER A 1 230 ? -17.625 20.688 -27.75 1 80.06 230 SER A C 1
ATOM 1844 O O . SER A 1 230 ? -18.578 20.266 -28.422 1 80.06 230 SER A O 1
ATOM 1846 N N . SER A 1 231 ? -17.75 21.734 -27.047 1 80.19 231 SER A N 1
ATOM 1847 C CA . SER A 1 231 ? -18.797 22.734 -27.203 1 80.19 231 SER A CA 1
ATOM 1848 C C . SER A 1 231 ? -18.219 24.156 -27.141 1 80.19 231 SER A C 1
ATOM 1850 O O . SER A 1 231 ? -17.062 24.344 -26.75 1 80.19 231 SER A O 1
ATOM 1852 N N . GLU A 1 232 ? -19.047 25.188 -27.641 1 76.69 232 GLU A N 1
ATOM 1853 C CA . GLU A 1 232 ? -18.641 26.578 -27.578 1 76.69 232 GLU A CA 1
ATOM 1854 C C . GLU A 1 232 ? -18.625 27.094 -26.141 1 76.69 232 GLU A C 1
ATOM 1856 O O . GLU A 1 232 ? -18.031 28.141 -25.859 1 76.69 232 GLU A O 1
ATOM 1861 N N . GLU A 1 233 ? -19.094 26.359 -25.203 1 81.38 233 GLU A N 1
ATOM 1862 C CA . GLU A 1 233 ? -19.266 26.812 -23.844 1 81.38 233 GLU A CA 1
ATOM 1863 C C . GLU A 1 233 ? -18.016 26.594 -23.016 1 81.38 233 GLU A C 1
ATOM 1865 O O . GLU A 1 233 ? -17.828 27.219 -21.969 1 81.38 233 GLU A O 1
ATOM 1870 N N . TYR A 1 234 ? -17.219 25.75 -23.469 1 85.38 234 TYR A N 1
ATOM 1871 C CA . TYR A 1 234 ? -16 25.438 -22.719 1 85.38 234 TYR A CA 1
ATOM 1872 C C . TYR A 1 234 ? -14.875 25.016 -23.672 1 85.38 234 TYR A C 1
ATOM 1874 O O . TYR A 1 234 ? -15.133 24.359 -24.688 1 85.38 234 TYR A O 1
ATOM 1882 N N . ASP A 1 235 ? -13.594 25.375 -23.234 1 85.88 235 ASP A N 1
ATOM 1883 C CA . ASP A 1 235 ? -12.438 25.109 -24.094 1 85.88 235 ASP A CA 1
ATOM 1884 C C . ASP A 1 235 ? -11.578 23.969 -23.531 1 85.88 235 ASP A C 1
ATOM 1886 O O . ASP A 1 235 ? -10.781 23.375 -24.25 1 85.88 235 ASP A O 1
ATOM 1890 N N . THR A 1 236 ? -11.711 23.703 -22.328 1 89.06 236 THR A N 1
ATOM 1891 C CA . THR A 1 236 ? -10.883 22.703 -21.672 1 89.06 236 THR A CA 1
ATOM 1892 C C . THR A 1 236 ? -11.75 21.641 -20.984 1 89.06 236 THR A C 1
ATOM 1894 O O . THR A 1 236 ? -12.945 21.859 -20.766 1 89.06 236 THR A O 1
ATOM 1897 N N . VAL A 1 237 ? -11.141 20.531 -20.641 1 92.31 237 VAL A N 1
ATOM 1898 C CA . VAL A 1 237 ? -11.844 19.469 -19.938 1 92.31 237 VAL A CA 1
ATOM 1899 C C . VAL A 1 237 ? -12.305 19.969 -18.578 1 92.31 237 VAL A C 1
ATOM 1901 O O . VAL A 1 237 ? -13.414 19.641 -18.125 1 92.31 237 VAL A O 1
ATOM 1904 N N . GLY A 1 238 ? -11.484 20.75 -17.984 1 89.44 238 GLY A N 1
ATOM 1905 C CA . GLY A 1 238 ? -11.898 21.359 -16.734 1 89.44 238 GLY A CA 1
ATOM 1906 C C . GLY A 1 238 ? -13.141 22.219 -16.875 1 89.44 238 GLY A C 1
ATOM 1907 O O . GLY A 1 238 ? -14.062 22.141 -16.062 1 89.44 238 GLY A O 1
ATOM 1908 N N . GLY A 1 239 ? -13.117 23.109 -17.859 1 87.75 239 GLY A N 1
ATOM 1909 C CA . GLY A 1 239 ? -14.297 23.906 -18.141 1 87.75 239 GLY A CA 1
ATOM 1910 C C . GLY A 1 239 ? -15.539 23.078 -18.391 1 87.75 239 GLY A C 1
ATOM 1911 O O . GLY A 1 239 ? -16.625 23.422 -17.938 1 87.75 239 GLY A O 1
ATOM 1912 N N . PHE A 1 240 ? -15.359 21.969 -19.109 1 92.44 240 PHE A N 1
ATOM 1913 C CA . PHE A 1 240 ? -16.453 21.031 -19.359 1 92.44 240 PHE A CA 1
ATOM 1914 C C . PHE A 1 240 ? -17.047 20.516 -18.062 1 92.44 240 PHE A C 1
ATOM 1916 O O . PHE A 1 240 ? -18.266 20.531 -17.875 1 92.44 240 PHE A O 1
ATOM 1923 N N . ILE A 1 241 ? -16.219 20.172 -17.172 1 91.94 241 ILE A N 1
ATOM 1924 C CA . ILE A 1 241 ? -16.656 19.578 -15.914 1 91.94 241 ILE A CA 1
ATOM 1925 C C . ILE A 1 241 ? -17.359 20.625 -15.062 1 91.94 241 ILE A C 1
ATOM 1927 O O . ILE A 1 241 ? -18.422 20.359 -14.484 1 91.94 241 ILE A O 1
ATOM 1931 N N . VAL A 1 242 ? -16.859 21.812 -15.016 1 88.44 242 VAL A N 1
ATOM 1932 C CA . VAL A 1 242 ? -17.453 22.891 -14.234 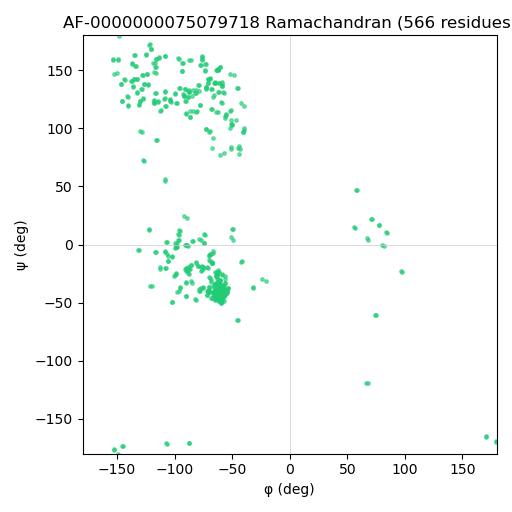1 88.44 242 VAL A CA 1
ATOM 1933 C C . VAL A 1 242 ? -18.828 23.25 -14.797 1 88.44 242 VAL A C 1
ATOM 1935 O O . VAL A 1 242 ? -19.766 23.484 -14.039 1 88.44 242 VAL A O 1
ATOM 1938 N N . THR A 1 243 ? -18.891 23.297 -16.078 1 88.12 243 THR A N 1
ATOM 1939 C CA . THR A 1 243 ? -20.141 23.625 -16.734 1 88.12 243 THR A CA 1
ATOM 1940 C C . THR A 1 243 ? -21.203 22.547 -16.422 1 88.12 243 THR A C 1
ATOM 1942 O O . THR A 1 243 ? -22.344 22.875 -16.141 1 88.12 243 THR A O 1
ATOM 1945 N N . LYS A 1 244 ? -20.797 21.328 -16.5 1 88.44 244 LYS A N 1
ATOM 1946 C CA . LYS A 1 244 ? -21.719 20.219 -16.266 1 88.44 244 LYS A CA 1
ATOM 1947 C C . LYS A 1 244 ? -22.203 20.203 -14.812 1 88.44 244 LYS A C 1
ATOM 1949 O O . LYS A 1 244 ? -23.375 19.891 -14.547 1 88.44 244 LYS A O 1
ATOM 1954 N N . LEU A 1 245 ? -21.328 20.547 -13.938 1 87.5 245 LEU A N 1
ATOM 1955 C CA . LEU A 1 245 ? -21.656 20.484 -12.516 1 87.5 245 LEU A CA 1
ATOM 1956 C C . LEU A 1 245 ? -22.266 21.797 -12.039 1 87.5 245 LEU A C 1
ATOM 1958 O O . LEU A 1 245 ? -22.984 21.828 -11.031 1 87.5 245 LEU A O 1
ATOM 1962 N N . GLY A 1 246 ? -22.031 22.859 -12.711 1 85.69 246 GLY A N 1
ATOM 1963 C CA . GLY A 1 246 ? -22.578 24.172 -12.406 1 85.69 246 GLY A CA 1
ATOM 1964 C C . GLY A 1 246 ? -21.844 24.891 -11.305 1 85.69 246 GLY A C 1
ATOM 1965 O O . GLY A 1 246 ? -22.297 25.922 -10.805 1 85.69 246 GLY A O 1
ATOM 1966 N N . HIS A 1 247 ? -20.781 24.25 -10.711 1 82.06 247 HIS A N 1
ATOM 1967 C CA . HIS A 1 247 ? -19.922 24.828 -9.68 1 82.06 247 HIS A CA 1
ATOM 1968 C C . HIS A 1 247 ? -18.5 24.281 -9.766 1 82.06 247 HIS A C 1
ATOM 1970 O O . HIS A 1 247 ? -18.25 23.297 -10.469 1 82.06 247 HIS A O 1
ATOM 1976 N N . LEU A 1 248 ? -17.641 25.031 -9.195 1 80.38 248 LEU A N 1
ATOM 1977 C CA . LEU A 1 248 ? -16.297 24.484 -9.078 1 80.38 248 LEU A CA 1
ATOM 1978 C C . LEU A 1 248 ? -16.281 23.25 -8.203 1 80.38 248 LEU A C 1
ATOM 1980 O O . LEU A 1 248 ? -16.625 23.312 -7.02 1 80.38 248 LEU A O 1
ATOM 1984 N N . PRO A 1 249 ? -15.984 22.125 -8.812 1 80 249 PRO A N 1
ATOM 1985 C CA . PRO A 1 249 ? -16.141 20.875 -8.062 1 80 249 PRO A CA 1
ATOM 1986 C C . PRO A 1 249 ? -15.008 20.641 -7.062 1 80 249 PRO A C 1
ATOM 1988 O O . PRO A 1 249 ? -13.953 21.266 -7.172 1 80 249 PRO A O 1
ATOM 1991 N N . GLN A 1 250 ? -15.367 19.922 -6.113 1 74.19 250 GLN A N 1
ATOM 1992 C CA . GLN A 1 250 ? -14.391 19.453 -5.133 1 74.19 250 GLN A CA 1
ATOM 1993 C C . GLN A 1 250 ? -13.836 18.094 -5.516 1 74.19 250 GLN A C 1
ATOM 1995 O O . GLN A 1 250 ? -14.422 17.391 -6.344 1 74.19 250 GLN A O 1
ATOM 2000 N N . LYS A 1 251 ? -12.68 17.875 -5.004 1 72.31 251 LYS A N 1
ATOM 2001 C CA . LYS A 1 251 ? -12.062 16.562 -5.215 1 72.31 251 LYS A CA 1
ATOM 2002 C C . LYS A 1 251 ? -13.07 15.445 -4.977 1 72.31 251 LYS A C 1
ATOM 2004 O O . LYS A 1 251 ? -13.82 15.477 -3.998 1 72.31 251 LYS A O 1
ATOM 2009 N N . GLY A 1 252 ? -13.094 14.438 -5.922 1 75.56 252 GLY A N 1
ATOM 2010 C CA . GLY A 1 252 ? -13.93 13.266 -5.777 1 75.56 252 GLY A CA 1
ATOM 2011 C C . GLY A 1 252 ? -15.242 13.367 -6.539 1 75.56 252 GLY A C 1
ATOM 2012 O O . GLY A 1 252 ? -15.914 12.367 -6.77 1 75.56 252 GLY A O 1
ATOM 2013 N N . GLU A 1 253 ? -15.695 14.547 -6.82 1 82 253 GLU A N 1
ATOM 2014 C CA . GLU A 1 253 ? -16.922 14.703 -7.59 1 82 253 GLU A CA 1
ATOM 2015 C C . GLU A 1 253 ? -16.797 14.094 -8.984 1 82 253 GLU A C 1
ATOM 2017 O O . GLU A 1 253 ? -15.711 14.133 -9.578 1 82 253 GLU A O 1
ATOM 2022 N N . LYS A 1 254 ? -17.828 13.477 -9.352 1 89.12 254 LYS A N 1
ATOM 2023 C CA . LYS A 1 254 ? -17.797 12.727 -10.594 1 89.12 254 LYS A CA 1
ATOM 2024 C C . LYS A 1 254 ? -18.797 13.281 -11.602 1 89.12 254 LYS A C 1
ATOM 2026 O O . LYS A 1 254 ? -19.828 13.844 -11.219 1 89.12 254 LYS A O 1
ATOM 2031 N N . VAL A 1 255 ? -18.562 13.219 -12.875 1 91 255 VAL A N 1
ATOM 2032 C CA . VAL A 1 255 ? -19.422 13.539 -14.008 1 91 255 VAL A CA 1
ATOM 2033 C C . VAL A 1 255 ? -19.406 12.383 -15.008 1 91 255 VAL A C 1
ATOM 2035 O O . VAL A 1 255 ? -18.328 11.906 -15.398 1 91 255 VAL A O 1
ATOM 2038 N N . ILE A 1 256 ? -20.531 11.852 -15.328 1 89.75 256 ILE A N 1
ATOM 2039 C CA . ILE A 1 256 ? -20.609 10.797 -16.328 1 89.75 256 ILE A CA 1
ATOM 2040 C C . ILE A 1 256 ? -21.156 11.359 -17.641 1 89.75 256 ILE A C 1
ATOM 2042 O O . ILE A 1 256 ? -22.188 12.039 -17.641 1 89.75 256 ILE A O 1
ATOM 2046 N N . GLU A 1 257 ? -20.469 11.172 -18.625 1 88.5 257 GLU A N 1
ATOM 2047 C CA . GLU A 1 257 ? -20.859 11.531 -19.984 1 88.5 257 GLU A CA 1
ATOM 2048 C C . GLU A 1 257 ? -20.672 10.359 -20.938 1 88.5 257 GLU A C 1
ATOM 2050 O O . GLU A 1 257 ? -19.562 10.102 -21.406 1 88.5 257 GLU A O 1
ATOM 2055 N N . GLY A 1 258 ? -21.828 9.648 -21.188 1 83.88 258 GLY A N 1
ATOM 2056 C CA . GLY A 1 258 ? -21.719 8.438 -21.984 1 83.88 258 GLY A CA 1
ATOM 2057 C C . GLY A 1 258 ? -20.938 7.332 -21.297 1 83.88 258 GLY A C 1
ATOM 2058 O O . GLY A 1 258 ? -21.297 6.922 -20.188 1 83.88 258 GLY A O 1
ATOM 2059 N N . LYS A 1 259 ? -19.844 6.98 -21.984 1 87.19 259 LYS A N 1
ATOM 2060 C CA . LYS A 1 259 ? -19 5.902 -21.484 1 87.19 259 LYS A CA 1
ATOM 2061 C C . LYS A 1 259 ? -17.828 6.453 -20.688 1 87.19 259 LYS A C 1
ATOM 2063 O O . LYS A 1 259 ? -16.875 5.719 -20.375 1 87.19 259 LYS A O 1
ATOM 2068 N N . LEU A 1 260 ? -17.938 7.699 -20.5 1 91.19 260 LEU A N 1
ATOM 2069 C CA . LEU A 1 260 ? -16.812 8.344 -19.812 1 91.19 260 LEU A CA 1
ATOM 2070 C C . LEU A 1 260 ? -17.188 8.758 -18.406 1 91.19 260 LEU A C 1
ATOM 2072 O O . LEU A 1 260 ? -18.219 9.422 -18.203 1 91.19 260 LEU A O 1
ATOM 2076 N N . ARG A 1 261 ? -16.469 8.336 -17.5 1 91.69 261 ARG A N 1
ATOM 2077 C CA . ARG A 1 261 ? -16.641 8.82 -16.141 1 91.69 261 ARG A CA 1
ATOM 2078 C C . ARG A 1 261 ? -15.445 9.656 -15.695 1 91.69 261 ARG A C 1
ATOM 2080 O O . ARG A 1 261 ? -14.328 9.148 -15.578 1 91.69 261 ARG A O 1
ATOM 2087 N N . PHE A 1 262 ? -15.727 10.922 -15.453 1 92 262 PHE A N 1
ATOM 2088 C CA . PHE A 1 262 ? -14.719 11.844 -14.961 1 92 262 PHE A CA 1
ATOM 2089 C C . PHE A 1 262 ? -14.789 11.969 -13.438 1 92 262 PHE A C 1
ATOM 2091 O O . PHE A 1 262 ? -15.883 12.062 -12.875 1 92 262 PHE A O 1
ATOM 2098 N N . GLU A 1 263 ? -13.641 11.906 -12.875 1 89.5 263 GLU A N 1
ATOM 2099 C CA . GLU A 1 263 ? -13.555 12.141 -11.438 1 89.5 263 GLU A CA 1
ATOM 2100 C C . GLU A 1 263 ? -12.508 13.203 -11.117 1 89.5 263 GLU A C 1
ATOM 2102 O O . GLU A 1 263 ? -11.367 13.109 -11.578 1 89.5 263 GLU A O 1
ATOM 2107 N N . VAL A 1 264 ? -12.992 14.234 -10.352 1 86.69 264 VAL A N 1
ATOM 2108 C CA . VAL A 1 264 ? -12.055 15.281 -9.953 1 86.69 264 VAL A CA 1
ATOM 2109 C C . VAL A 1 264 ? -11.047 14.719 -8.953 1 86.69 264 VAL A C 1
ATOM 2111 O O . VAL A 1 264 ? -11.43 14.227 -7.891 1 86.69 264 VAL A O 1
ATOM 2114 N N . VAL A 1 265 ? -9.867 14.766 -9.445 1 77.12 265 VAL A N 1
ATOM 2115 C CA . VAL A 1 265 ? -8.82 14.211 -8.594 1 77.12 265 VAL A CA 1
ATOM 2116 C C . VAL A 1 265 ? -8.156 15.336 -7.797 1 77.12 265 VAL A C 1
ATOM 2118 O O . VAL A 1 265 ? -7.812 15.148 -6.629 1 77.12 265 VAL A O 1
ATOM 2121 N N . ARG A 1 266 ? -8.031 16.469 -8.461 1 70.12 266 ARG A N 1
ATOM 2122 C CA . ARG A 1 266 ? -7.387 17.609 -7.832 1 70.12 266 ARG A CA 1
ATOM 2123 C C . ARG A 1 266 ? -8.023 18.922 -8.297 1 70.12 266 ARG A C 1
ATOM 2125 O O . ARG A 1 266 ? -8.18 19.156 -9.5 1 70.12 266 ARG A O 1
ATOM 2132 N N . ALA A 1 267 ? -8.469 19.641 -7.242 1 72.62 267 ALA A N 1
ATOM 2133 C CA . ALA A 1 267 ? -9.016 20.969 -7.508 1 72.62 267 ALA A CA 1
ATOM 2134 C C . ALA A 1 267 ? -8.648 21.953 -6.387 1 72.62 267 ALA A C 1
ATOM 2136 O O . ALA A 1 267 ? -8.367 21.531 -5.262 1 72.62 267 ALA A O 1
ATOM 2137 N N . ASP A 1 268 ? -8.359 23.141 -6.73 1 61.16 268 ASP A N 1
ATOM 2138 C CA . ASP A 1 268 ? -8.242 24.172 -5.711 1 61.16 268 ASP A CA 1
ATOM 2139 C C . ASP A 1 268 ? -9.438 25.125 -5.75 1 61.16 268 ASP A C 1
ATOM 2141 O O . ASP A 1 268 ? -10.492 24.781 -6.289 1 61.16 268 ASP A O 1
ATOM 2145 N N . SER A 1 269 ? -9.359 26.219 -4.977 1 62.91 269 SER A N 1
ATOM 2146 C CA . SER A 1 269 ? -10.484 27.141 -4.859 1 62.91 269 SER A CA 1
ATOM 2147 C C . SER A 1 269 ? -10.758 27.859 -6.18 1 62.91 269 SER A C 1
ATOM 2149 O O . SER A 1 269 ? -11.781 28.531 -6.324 1 62.91 269 SER A O 1
ATOM 2151 N N . ARG A 1 270 ? -9.898 27.641 -7.156 1 64.88 270 ARG A N 1
ATOM 2152 C CA . ARG A 1 270 ? -10.039 28.438 -8.375 1 64.88 270 ARG A CA 1
ATOM 2153 C C . ARG A 1 270 ? -10.25 27.547 -9.586 1 64.88 270 ARG A C 1
ATOM 2155 O O . ARG A 1 270 ? -10.898 27.953 -10.555 1 64.88 270 ARG A O 1
ATOM 2162 N N . ARG A 1 271 ? -9.594 26.391 -9.594 1 76.06 271 ARG A N 1
ATOM 2163 C CA . ARG A 1 271 ? -9.688 25.562 -10.789 1 76.06 271 ARG A CA 1
ATOM 2164 C C . ARG A 1 271 ? -9.477 24.094 -10.453 1 76.06 271 ARG A C 1
ATOM 2166 O O . ARG A 1 271 ? -8.961 23.766 -9.383 1 76.06 271 ARG A O 1
ATOM 2173 N N . ILE A 1 272 ? -9.977 23.281 -11.383 1 84.31 272 ILE A N 1
ATOM 2174 C CA . ILE A 1 272 ? -9.641 21.859 -11.375 1 84.31 272 ILE A CA 1
ATOM 2175 C C . ILE A 1 272 ? -8.25 21.656 -11.984 1 84.31 272 ILE A C 1
ATOM 2177 O O . ILE A 1 272 ? -7.91 22.281 -12.992 1 84.31 272 ILE A O 1
ATOM 2181 N N . HIS A 1 273 ? -7.512 20.828 -11.344 1 76.25 273 HIS A N 1
ATOM 2182 C CA . HIS A 1 273 ? -6.176 20.578 -11.875 1 76.25 273 HIS A CA 1
ATOM 2183 C C . HIS A 1 273 ? -6.121 19.25 -12.617 1 76.25 273 HIS A C 1
ATOM 2185 O O . HIS A 1 273 ? -5.633 19.188 -13.75 1 76.25 273 HIS A O 1
ATOM 2191 N N . TRP A 1 274 ? -6.617 18.172 -12.008 1 78.12 274 TRP A N 1
ATOM 2192 C CA . TRP A 1 274 ? -6.512 16.844 -12.578 1 78.12 274 TRP A CA 1
ATOM 2193 C C . TRP A 1 274 ? -7.836 16.094 -12.461 1 78.12 274 TRP A C 1
ATOM 2195 O O . TRP A 1 274 ? -8.57 16.25 -11.484 1 78.12 274 TRP A O 1
ATOM 2205 N N . LEU A 1 275 ? -8.094 15.328 -13.555 1 87 275 LEU A N 1
ATOM 2206 C CA . LEU A 1 275 ? -9.258 14.453 -13.609 1 87 275 LEU A CA 1
ATOM 2207 C C . LEU A 1 275 ? -8.836 13.008 -13.867 1 87 275 LEU A C 1
ATOM 2209 O O . LEU A 1 275 ? -7.867 12.766 -14.586 1 87 275 LEU A O 1
ATOM 2213 N N . LYS A 1 276 ? -9.438 12.203 -13.195 1 85.75 276 LYS A N 1
ATOM 2214 C CA . LYS A 1 276 ? -9.375 10.789 -13.547 1 85.75 276 LYS A CA 1
ATOM 2215 C C . LYS A 1 276 ? -10.5 10.406 -14.492 1 85.75 276 LYS A C 1
ATOM 2217 O O . LYS A 1 276 ? -11.664 10.75 -14.258 1 85.75 276 LYS A O 1
ATOM 2222 N N . LEU A 1 277 ? -10.117 9.852 -15.641 1 89.88 277 LEU A N 1
ATOM 2223 C CA . LEU A 1 277 ? -11.094 9.391 -16.625 1 89.88 277 LEU A CA 1
ATOM 2224 C C . LEU A 1 277 ? -11.141 7.871 -16.672 1 89.88 277 LEU A C 1
ATOM 2226 O O . LEU A 1 277 ? -10.109 7.219 -16.859 1 89.88 277 LEU A O 1
ATOM 2230 N N . LYS A 1 278 ? -12.227 7.359 -16.391 1 87.75 278 LYS A N 1
ATOM 2231 C CA . LYS A 1 278 ? -12.445 5.926 -16.547 1 87.75 278 LYS A CA 1
ATOM 2232 C C . LYS A 1 278 ? -13.367 5.633 -17.719 1 87.75 278 LYS A C 1
ATOM 2234 O O . LYS A 1 278 ? -14.43 6.246 -17.859 1 87.75 278 LYS A O 1
ATOM 2239 N N . LEU A 1 279 ? -12.961 4.68 -18.562 1 85.62 279 LEU A N 1
ATOM 2240 C CA . LEU A 1 279 ? -13.797 4.199 -19.656 1 85.62 279 LEU A CA 1
ATOM 2241 C C . LEU A 1 279 ? -14.719 3.084 -19.188 1 85.62 279 LEU A C 1
ATOM 2243 O O . LEU A 1 279 ? -14.258 2.049 -18.703 1 85.62 279 LEU A O 1
ATOM 2247 N N . LEU A 1 280 ? -16.047 3.34 -19.219 1 80.19 280 LEU A N 1
ATOM 2248 C CA . LEU A 1 280 ? -17.047 2.375 -18.766 1 80.19 280 LEU A CA 1
ATOM 2249 C C . LEU A 1 280 ? -17.344 1.359 -19.875 1 80.19 280 LEU A C 1
ATOM 2251 O O . LEU A 1 280 ? -17.344 1.7 -21.047 1 80.19 280 LEU A O 1
ATOM 2255 N N . GLU A 1 281 ? -17.297 0.009 -19.516 1 68.38 281 GLU A N 1
ATOM 2256 C CA . GLU A 1 281 ? -17.688 -1.019 -20.469 1 68.38 281 GLU A CA 1
ATOM 2257 C C . GLU A 1 281 ? -19.172 -0.905 -20.812 1 68.38 281 GLU A C 1
ATOM 2259 O O . GLU A 1 281 ? -19.969 -0.435 -20 1 68.38 281 GLU A O 1
ATOM 2264 N N . GLU A 1 282 ? -19.562 -1.078 -22.094 1 54.91 282 GLU A N 1
ATOM 2265 C CA . GLU A 1 282 ? -20.938 -1.124 -22.562 1 54.91 282 GLU A CA 1
ATOM 2266 C C . GLU A 1 282 ? -21.781 -2.098 -21.75 1 54.91 282 GLU A C 1
ATOM 2268 O O . GLU A 1 282 ? -21.344 -3.215 -21.453 1 54.91 282 GLU A O 1
ATOM 2273 N N . GLU A 1 283 ? -22.625 -1.679 -20.844 1 43.5 283 GLU A N 1
ATOM 2274 C CA . GLU A 1 283 ? -23.688 -2.613 -20.453 1 43.5 283 GLU A CA 1
ATOM 2275 C C . GLU A 1 283 ? -24.234 -3.354 -21.672 1 43.5 283 GLU A C 1
ATOM 2277 O O . GLU A 1 283 ? -24.562 -2.73 -22.688 1 43.5 283 GLU A O 1
ATOM 2282 N N . GLU A 1 284 ? -23.859 -4.52 -22.047 1 36.34 284 GLU A N 1
ATOM 2283 C CA . GLU A 1 284 ? -24.75 -5.219 -22.969 1 36.34 284 GLU A CA 1
ATOM 2284 C C . GLU A 1 284 ? -26.219 -4.996 -22.594 1 36.34 284 GLU A C 1
ATOM 2286 O O . GLU A 1 284 ? -26.625 -5.254 -21.453 1 36.34 284 GLU A O 1
ATOM 2291 N N . GLU A 1 285 ? -27.016 -4.102 -23.234 1 31.22 285 GLU A N 1
ATOM 2292 C CA . GLU A 1 285 ? -28.406 -4.488 -23.359 1 31.22 285 GLU A CA 1
ATOM 2293 C C . GLU A 1 285 ? -28.547 -5.926 -23.859 1 31.22 285 GLU A C 1
ATOM 2295 O O . GLU A 1 285 ? -27.844 -6.344 -24.766 1 31.22 285 GLU A O 1
ATOM 2300 N N . MET B 1 1 ? 38.406 64.75 16.094 1 31.12 1 MET B N 1
ATOM 2301 C CA . MET B 1 1 ? 37.906 63.656 15.258 1 31.12 1 MET B CA 1
ATOM 2302 C C . MET B 1 1 ? 36.844 62.844 15.977 1 31.12 1 MET B C 1
ATOM 2304 O O . MET B 1 1 ? 37.094 62.25 17.031 1 31.12 1 MET B O 1
ATOM 2308 N N . ASN B 1 2 ? 35.5 63.312 15.906 1 32.66 2 ASN B N 1
ATOM 2309 C CA . ASN B 1 2 ? 34.25 63 16.594 1 32.66 2 ASN B CA 1
ATOM 2310 C C . ASN B 1 2 ? 33.75 61.594 16.266 1 32.66 2 ASN B C 1
ATOM 2312 O O . ASN B 1 2 ? 33.469 61.281 15.102 1 32.66 2 ASN B O 1
ATOM 2316 N N . ASP B 1 3 ? 34.25 60.562 16.953 1 37 3 ASP B N 1
ATOM 2317 C CA . ASP B 1 3 ? 33.938 59.156 16.859 1 37 3 ASP B CA 1
ATOM 2318 C C . ASP B 1 3 ? 32.469 58.875 17.094 1 37 3 ASP B C 1
ATOM 2320 O O . ASP B 1 3 ? 31.938 59.125 18.188 1 37 3 ASP B O 1
ATOM 2324 N N . GLU B 1 4 ? 31.594 59.125 16.047 1 40.25 4 GLU B N 1
ATOM 2325 C CA . GLU B 1 4 ? 30.156 58.875 16.094 1 40.25 4 GLU B CA 1
ATOM 2326 C C . GLU B 1 4 ? 29.859 57.438 16.453 1 40.25 4 GLU B C 1
ATOM 2328 O O . GLU B 1 4 ? 30.453 56.5 15.898 1 40.25 4 GLU B O 1
ATOM 2333 N N . PRO B 1 5 ? 29.297 57.219 17.672 1 41.81 5 PRO B N 1
ATOM 2334 C CA . PRO B 1 5 ? 28.969 55.875 18.219 1 41.81 5 PRO B CA 1
ATOM 2335 C C . PRO B 1 5 ? 28.047 55.094 17.297 1 41.81 5 PRO B C 1
ATOM 2337 O O . PRO B 1 5 ? 27.188 55.656 16.641 1 41.81 5 PRO B O 1
ATOM 2340 N N . TYR B 1 6 ? 28.531 54.062 16.641 1 41.12 6 TYR B N 1
ATOM 2341 C CA . TYR B 1 6 ? 27.781 53.125 15.805 1 41.12 6 TYR B CA 1
ATOM 2342 C C . TYR B 1 6 ? 26.578 52.562 16.547 1 41.12 6 TYR B C 1
ATOM 2344 O O . TYR B 1 6 ? 26.688 52.125 17.688 1 41.12 6 TYR B O 1
ATOM 2352 N N . PRO B 1 7 ? 25.312 53.125 16.266 1 39.41 7 PRO B N 1
ATOM 2353 C CA . PRO B 1 7 ? 24.109 52.562 16.891 1 39.41 7 PRO B CA 1
ATOM 2354 C C . PRO B 1 7 ? 24.031 51.062 16.828 1 39.41 7 PRO B C 1
ATOM 2356 O O . PRO B 1 7 ? 24.453 50.438 15.836 1 39.41 7 PRO B O 1
ATOM 2359 N N . SER B 1 8 ? 24.234 50.375 17.953 1 36.22 8 SER B N 1
ATOM 2360 C CA . SER B 1 8 ? 24.078 48.938 18.172 1 36.22 8 SER B CA 1
ATOM 2361 C C . SER B 1 8 ? 22.719 48.438 17.688 1 36.22 8 SER B C 1
ATOM 2363 O O . SER B 1 8 ? 21.672 48.906 18.156 1 36.22 8 SER B O 1
ATOM 2365 N N . GLN B 1 9 ? 22.531 48.156 16.375 1 37.31 9 GLN B N 1
ATOM 2366 C CA . GLN B 1 9 ? 21.359 47.469 15.828 1 37.31 9 GLN B CA 1
ATOM 2367 C C . GLN B 1 9 ? 20.953 46.281 16.688 1 37.31 9 GLN B C 1
ATOM 2369 O O . GLN B 1 9 ? 21.703 45.312 16.828 1 37.31 9 GLN B O 1
ATOM 2374 N N . THR B 1 10 ? 20.188 46.562 17.797 1 34.69 10 THR B N 1
ATOM 2375 C CA . THR B 1 10 ? 19.641 45.562 18.734 1 34.69 10 THR B CA 1
ATOM 2376 C C . THR B 1 10 ? 18.906 44.469 17.984 1 34.69 10 THR B C 1
ATOM 2378 O O . THR B 1 10 ? 18.047 44.75 17.141 1 34.69 10 THR B O 1
ATOM 2381 N N . PRO B 1 11 ? 19.375 43.188 18.031 1 40.84 11 PRO B N 1
ATOM 2382 C CA . PRO B 1 11 ? 18.797 41.938 17.547 1 40.84 11 PRO B CA 1
ATOM 2383 C C . PRO B 1 11 ? 17.359 41.75 18 1 40.84 11 PRO B C 1
ATOM 2385 O O . PRO B 1 11 ? 16.812 40.656 17.875 1 40.84 11 PRO B O 1
ATOM 2388 N N . GLN B 1 12 ? 16.641 42.75 18.531 1 39.06 12 GLN B N 1
ATOM 2389 C CA . GLN B 1 12 ? 15.281 42.594 19.062 1 39.06 12 GLN B CA 1
ATOM 2390 C C . GLN B 1 12 ? 14.305 42.219 17.953 1 39.06 12 GLN B C 1
ATOM 2392 O O . GLN B 1 12 ? 13.234 41.656 18.219 1 39.06 12 GLN B O 1
ATOM 2397 N N . LYS B 1 13 ? 14.516 42.719 16.766 1 49.06 13 LYS B N 1
ATOM 2398 C CA . LYS B 1 13 ? 13.586 42.5 15.664 1 49.06 13 LYS B CA 1
ATOM 2399 C C . LYS B 1 13 ? 13.5 41.031 15.305 1 49.06 13 LYS B C 1
ATOM 2401 O O . LYS B 1 13 ? 12.453 40.562 14.859 1 49.06 13 LYS B O 1
ATOM 2406 N N . SER B 1 14 ? 14.625 40.312 15.672 1 46.38 14 SER B N 1
ATOM 2407 C CA . SER B 1 14 ? 14.625 38.906 15.242 1 46.38 14 SER B CA 1
ATOM 2408 C C . SER B 1 14 ? 13.75 38.062 16.156 1 46.38 14 SER B C 1
ATOM 2410 O O . SER B 1 14 ? 13.008 37.188 15.672 1 46.38 14 SER B O 1
ATOM 2412 N N . TRP B 1 15 ? 13.773 38.375 17.547 1 42.25 15 TRP B N 1
ATOM 2413 C CA . TRP B 1 15 ? 12.977 37.562 18.453 1 42.25 15 TRP B CA 1
ATOM 2414 C C . TRP B 1 15 ? 11.508 37.969 18.391 1 42.25 15 TRP B C 1
ATOM 2416 O O . TRP B 1 15 ? 10.625 37.125 18.562 1 42.25 15 TRP B O 1
ATOM 2426 N N . ILE B 1 16 ? 11.203 39.281 18.297 1 43.84 16 ILE B N 1
ATOM 2427 C CA . ILE B 1 16 ? 9.82 39.75 18.203 1 43.84 16 ILE B CA 1
ATOM 2428 C C . ILE B 1 16 ? 9.195 39.219 16.906 1 43.84 16 ILE B C 1
ATOM 2430 O O . ILE B 1 16 ? 8.023 38.812 16.891 1 43.84 16 ILE B O 1
ATOM 2434 N N . GLY B 1 17 ? 9.891 39.25 15.789 1 46.03 17 GLY B N 1
ATOM 2435 C CA . GLY B 1 17 ? 9.398 38.656 14.555 1 46.03 17 GLY B CA 1
ATOM 2436 C C . GLY B 1 17 ? 9.109 37.156 14.68 1 46.03 17 GLY B C 1
ATOM 2437 O O . GLY B 1 17 ? 8.133 36.656 14.125 1 46.03 17 GLY B O 1
ATOM 2438 N N . ARG B 1 18 ? 10.031 36.469 15.367 1 44.72 18 ARG B N 1
ATOM 2439 C CA . ARG B 1 18 ? 9.797 35.062 15.68 1 44.72 18 ARG B CA 1
ATOM 2440 C C . ARG B 1 18 ? 8.625 34.906 16.641 1 44.72 18 ARG B C 1
ATOM 2442 O O . ARG B 1 18 ? 7.816 33.969 16.484 1 44.72 18 ARG B O 1
ATOM 2449 N N . LEU B 1 19 ? 8.555 35.719 17.672 1 44.34 19 LEU B N 1
ATOM 2450 C CA . LEU B 1 19 ? 7.41 35.719 18.578 1 44.34 19 LEU B CA 1
ATOM 2451 C C . LEU B 1 19 ? 6.133 36.094 17.828 1 44.34 19 LEU B C 1
ATOM 2453 O O . LEU B 1 19 ? 5.078 35.5 18.047 1 44.34 19 LEU B O 1
ATOM 2457 N N . GLY B 1 20 ? 6.188 37.125 17.062 1 46.81 20 GLY B N 1
ATOM 2458 C CA . GLY B 1 20 ? 5.051 37.5 16.234 1 46.81 20 GLY B CA 1
ATOM 2459 C C . GLY B 1 20 ? 4.672 36.438 15.234 1 46.81 20 GLY B C 1
ATOM 2460 O O . GLY B 1 20 ? 3.488 36.156 15.008 1 46.81 20 GLY B O 1
ATOM 2461 N N . GLN B 1 21 ? 5.648 35.906 14.484 1 49.34 21 GLN B N 1
ATOM 2462 C CA . GLN B 1 21 ? 5.43 34.781 13.578 1 49.34 21 GLN B CA 1
ATOM 2463 C C . GLN B 1 21 ? 4.992 33.531 14.336 1 49.34 21 GLN B C 1
ATOM 2465 O O . GLN B 1 21 ? 4.141 32.781 13.867 1 49.34 21 GLN B O 1
ATOM 2470 N N . LEU B 1 22 ? 5.684 33.219 15.508 1 45.78 22 LEU B N 1
ATOM 2471 C CA . LEU B 1 22 ? 5.16 32.219 16.422 1 45.78 22 LEU B CA 1
ATOM 2472 C C . LEU B 1 22 ? 3.732 32.562 16.844 1 45.78 22 LEU B C 1
ATOM 2474 O O . LEU B 1 22 ? 2.9 31.656 17 1 45.78 22 LEU B O 1
ATOM 2478 N N . LEU B 1 23 ? 3.592 33.812 17.078 1 48.53 23 LEU B N 1
ATOM 2479 C CA . LEU B 1 23 ? 2.254 34.281 17.406 1 48.53 23 LEU B CA 1
ATOM 2480 C C . LEU B 1 23 ? 1.322 34.188 16.203 1 48.53 23 LEU B C 1
ATOM 2482 O O . LEU B 1 23 ? 0.105 34.062 16.359 1 48.53 23 LEU B O 1
ATOM 2486 N N . SER B 1 24 ? 1.923 34.344 15.055 1 54.5 24 SER B N 1
ATOM 2487 C CA . SER B 1 24 ? 1.078 34.281 13.867 1 54.5 24 SER B CA 1
ATOM 2488 C C . SER B 1 24 ? 0.66 32.844 13.562 1 54.5 24 SER B C 1
ATOM 2490 O O . SER B 1 24 ? -0.256 32.625 12.766 1 54.5 24 SER B O 1
ATOM 2492 N N . GLY B 1 25 ? 1 31.859 14.273 1 60.75 25 GLY B N 1
ATOM 2493 C CA . GLY B 1 25 ? 0.562 30.484 14.141 1 60.75 25 GLY B CA 1
ATOM 2494 C C . GLY B 1 25 ? 1.048 29.828 12.859 1 60.75 25 GLY B C 1
ATOM 2495 O O . GLY B 1 25 ? 0.597 28.734 12.508 1 60.75 25 GLY B O 1
ATOM 2496 N N . GLU B 1 26 ? 1.891 30.5 12.062 1 71.56 26 GLU B N 1
ATOM 2497 C CA . GLU B 1 26 ? 2.338 29.922 10.797 1 71.56 26 GLU B CA 1
ATOM 2498 C C . GLU B 1 26 ? 3.623 29.125 10.992 1 71.56 26 GLU B C 1
ATOM 2500 O O . GLU B 1 26 ? 4.562 29.594 11.633 1 71.56 26 GLU B O 1
ATOM 2505 N N . PRO B 1 27 ? 3.66 27.953 10.438 1 78.25 27 PRO B N 1
ATOM 2506 C CA . PRO B 1 27 ? 4.883 27.141 10.57 1 78.25 27 PRO B CA 1
ATOM 2507 C C . PRO B 1 27 ? 6.059 27.75 9.805 1 78.25 27 PRO B C 1
ATOM 2509 O O . PRO B 1 27 ? 5.887 28.25 8.695 1 78.25 27 PRO B O 1
ATOM 2512 N N . GLN B 1 28 ? 7.281 27.828 10.453 1 78.5 28 GLN B N 1
ATOM 2513 C CA . GLN B 1 28 ? 8.484 28.375 9.836 1 78.5 28 GLN B CA 1
ATOM 2514 C C . GLN B 1 28 ? 9.391 27.266 9.312 1 78.5 28 GLN B C 1
ATOM 2516 O O . GLN B 1 28 ? 10.234 27.5 8.445 1 78.5 28 GLN B O 1
ATOM 2521 N N . ASP B 1 29 ? 9.266 26.156 9.883 1 82.25 29 ASP B N 1
ATOM 2522 C CA . ASP B 1 29 ? 9.977 24.969 9.43 1 82.25 29 ASP B CA 1
ATOM 2523 C C . ASP B 1 29 ? 9.164 23.703 9.695 1 82.25 29 ASP B C 1
ATOM 2525 O O . ASP B 1 29 ? 8.031 23.781 10.172 1 82.25 29 ASP B O 1
ATOM 2529 N N . GLN B 1 30 ? 9.711 22.625 9.32 1 80.81 30 GLN B N 1
ATOM 2530 C CA . GLN B 1 30 ? 8.984 21.375 9.422 1 80.81 30 GLN B CA 1
ATOM 2531 C C . GLN B 1 30 ? 8.695 21.016 10.883 1 80.81 30 GLN B C 1
ATOM 2533 O O . GLN B 1 30 ? 7.664 20.422 11.188 1 80.81 30 GLN B O 1
ATOM 2538 N N . GLU B 1 31 ? 9.609 21.375 11.711 1 81 31 GLU B N 1
ATOM 2539 C CA . GLU B 1 31 ? 9.383 21.125 13.125 1 81 31 GLU B CA 1
ATOM 2540 C C . GLU B 1 31 ? 8.18 21.906 13.641 1 81 31 GLU B C 1
ATOM 2542 O O . GLU B 1 31 ? 7.379 21.391 14.422 1 81 31 GLU B O 1
ATOM 2547 N N . ASP B 1 32 ? 8.109 23.156 13.195 1 83.69 32 ASP B N 1
ATOM 2548 C CA . ASP B 1 32 ? 6.938 23.969 13.539 1 83.69 32 ASP B CA 1
ATOM 2549 C C . ASP B 1 32 ? 5.652 23.312 13.031 1 83.69 32 ASP B C 1
ATOM 2551 O O . ASP B 1 32 ? 4.648 23.281 13.742 1 83.69 32 ASP B O 1
ATOM 2555 N N . LEU B 1 33 ? 5.727 22.828 11.875 1 87.25 33 LEU B N 1
ATOM 2556 C CA . LEU B 1 33 ? 4.566 22.156 11.297 1 87.25 33 LEU B CA 1
ATOM 2557 C C . LEU B 1 33 ? 4.156 20.953 12.133 1 87.25 33 LEU B C 1
ATOM 2559 O O . LEU B 1 33 ? 2.975 20.766 12.43 1 87.25 33 LEU B O 1
ATOM 2563 N N . LEU B 1 34 ? 5.086 20.203 12.5 1 86 34 LEU B N 1
ATOM 2564 C CA . LEU B 1 34 ? 4.816 19.016 13.312 1 86 34 LEU B CA 1
ATOM 2565 C C . LEU B 1 34 ? 4.191 19.406 14.648 1 86 34 LEU B C 1
ATOM 2567 O O . LEU B 1 34 ? 3.305 18.719 15.148 1 86 34 LEU B O 1
ATOM 2571 N N . GLU B 1 35 ? 4.645 20.422 15.188 1 83.62 35 GLU B N 1
ATOM 2572 C CA . GLU B 1 35 ? 4.078 20.906 16.453 1 83.62 35 GLU B CA 1
ATOM 2573 C C . GLU B 1 35 ? 2.615 21.297 16.281 1 83.62 35 GLU B C 1
ATOM 2575 O O . GLU B 1 35 ? 1.788 21.016 17.156 1 83.62 35 GLU B O 1
ATOM 2580 N N . ILE B 1 36 ? 2.373 21.922 15.258 1 85 36 ILE B N 1
ATOM 2581 C CA . ILE B 1 36 ? 0.999 22.312 14.961 1 85 36 ILE B CA 1
ATOM 2582 C C . ILE B 1 36 ? 0.128 21.078 14.82 1 85 36 ILE B C 1
ATOM 2584 O O . ILE B 1 36 ? -0.995 21.031 15.328 1 85 36 ILE B O 1
ATOM 2588 N N . LEU B 1 37 ? 0.657 20.109 14.156 1 88.62 37 LEU B N 1
ATOM 2589 C CA . LEU B 1 37 ? -0.071 18.859 13.977 1 88.62 37 LEU B CA 1
ATOM 2590 C C . LEU B 1 37 ? -0.286 18.156 15.312 1 88.62 37 LEU B C 1
ATOM 2592 O O . LEU B 1 37 ? -1.364 17.625 15.562 1 88.62 37 LEU B O 1
ATOM 2596 N N . ARG B 1 38 ? 0.638 18.172 16.094 1 83 38 ARG B N 1
ATOM 2597 C CA . ARG B 1 38 ? 0.519 17.578 17.422 1 83 38 ARG B CA 1
ATOM 2598 C C . ARG B 1 38 ? -0.51 18.312 18.281 1 83 38 ARG B C 1
ATOM 2600 O O . ARG B 1 38 ? -1.264 17.688 19.016 1 83 38 ARG B O 1
ATOM 2607 N N . GLU B 1 39 ? -0.519 19.547 18.141 1 82.44 39 GLU B N 1
ATOM 2608 C CA . GLU B 1 39 ? -1.53 20.344 18.844 1 82.44 39 GLU B CA 1
ATOM 2609 C C . GLU B 1 39 ? -2.932 20.016 18.328 1 82.44 39 GLU B C 1
ATOM 2611 O O . GLU B 1 39 ? -3.881 19.953 19.109 1 82.44 39 GLU B O 1
ATOM 2616 N N . ALA B 1 40 ? -2.984 19.906 17.078 1 86.19 40 ALA B N 1
ATOM 2617 C CA . ALA B 1 40 ? -4.27 19.531 16.5 1 86.19 40 ALA B CA 1
ATOM 2618 C C . ALA B 1 40 ? -4.766 18.203 17.078 1 86.19 40 ALA B C 1
ATOM 2620 O O . ALA B 1 40 ? -5.969 18.016 17.281 1 86.19 40 ALA B O 1
ATOM 2621 N N . ARG B 1 41 ? -3.926 17.312 17.281 1 84.5 41 ARG B N 1
ATOM 2622 C CA . ARG B 1 41 ? -4.281 16.047 17.922 1 84.5 41 ARG B CA 1
ATOM 2623 C C . ARG B 1 41 ? -4.785 16.281 19.344 1 84.5 41 ARG B C 1
ATOM 2625 O O . ARG B 1 41 ? -5.785 15.688 19.75 1 84.5 41 ARG B O 1
ATOM 2632 N N . GLU B 1 42 ? -4.129 17.094 20.031 1 81.25 42 GLU B N 1
ATOM 2633 C CA . GLU B 1 42 ? -4.516 17.406 21.406 1 81.25 42 GLU B CA 1
ATOM 2634 C C . GLU B 1 42 ? -5.902 18.031 21.453 1 81.25 42 GLU B C 1
ATOM 2636 O O . GLU B 1 42 ? -6.652 17.812 22.406 1 81.25 42 GLU B O 1
ATOM 2641 N N . LYS B 1 43 ? -6.203 18.734 20.469 1 82 43 LYS B N 1
ATOM 2642 C CA . LYS B 1 43 ? -7.504 19.391 20.391 1 82 43 LYS B CA 1
ATOM 2643 C C . LYS B 1 43 ? -8.547 18.469 19.75 1 82 43 LYS B C 1
ATOM 2645 O O . LYS B 1 43 ? -9.641 18.922 19.406 1 82 43 LYS B O 1
ATOM 2650 N N . HIS B 1 44 ? -8.109 17.266 19.359 1 83.12 44 HIS B N 1
ATOM 2651 C CA . HIS B 1 44 ? -8.977 16.234 18.812 1 83.12 44 HIS B CA 1
ATOM 2652 C C . HIS B 1 44 ? -9.453 16.594 17.422 1 83.12 44 HIS B C 1
ATOM 2654 O O . HIS B 1 44 ? -10.562 16.234 17.016 1 83.12 44 HIS B O 1
ATOM 2660 N N . LEU B 1 45 ? -8.695 17.438 16.844 1 84.56 45 LEU B N 1
ATOM 2661 C CA . LEU B 1 45 ? -8.977 17.766 15.445 1 84.56 45 LEU B CA 1
ATOM 2662 C C . LEU B 1 45 ? -8.383 16.703 14.516 1 84.56 45 LEU B C 1
ATOM 2664 O O . LEU B 1 45 ? -8.75 16.641 13.344 1 84.56 45 LEU B O 1
ATOM 2668 N N . LEU B 1 46 ? -7.488 15.914 15.094 1 85.19 46 LEU B N 1
ATOM 2669 C CA . LEU B 1 46 ? -6.738 14.891 14.375 1 85.19 46 LEU B CA 1
ATOM 2670 C C . LEU B 1 46 ? -6.582 13.641 15.234 1 85.19 46 LEU B C 1
ATOM 2672 O O . LEU B 1 46 ? -6.195 13.727 16.406 1 85.19 46 LEU B O 1
ATOM 2676 N N . GLY B 1 47 ? -6.938 12.547 14.711 1 82.94 47 GLY B N 1
ATOM 2677 C CA . GLY B 1 47 ? -6.75 11.312 15.453 1 82.94 47 GLY B CA 1
ATOM 2678 C C . GLY B 1 47 ? -5.297 10.875 15.523 1 82.94 47 GLY B C 1
ATOM 2679 O O . GLY B 1 47 ? -4.473 11.305 14.719 1 82.94 47 GLY B O 1
ATOM 2680 N N . PRO B 1 48 ? -5.043 10.125 16.531 1 80.75 48 PRO B N 1
ATOM 2681 C CA . PRO B 1 48 ? -3.658 9.672 16.688 1 80.75 48 PRO B CA 1
ATOM 2682 C C . PRO B 1 48 ? -3.139 8.914 15.469 1 80.75 48 PRO B C 1
ATOM 2684 O O . PRO B 1 48 ? -1.974 9.062 15.094 1 80.75 48 PRO B O 1
ATOM 2687 N N . ASP B 1 49 ? -3.982 8.133 14.891 1 82.44 49 ASP B N 1
ATOM 2688 C CA . ASP B 1 49 ? -3.584 7.379 13.711 1 82.44 49 ASP B CA 1
ATOM 2689 C C . ASP B 1 49 ? -3.268 8.312 12.547 1 82.44 49 ASP B C 1
ATOM 2691 O O . ASP B 1 49 ? -2.297 8.102 11.812 1 82.44 49 ASP B O 1
ATOM 2695 N N . ALA B 1 50 ? -4.09 9.25 12.453 1 87.56 50 ALA B N 1
ATOM 2696 C CA . ALA B 1 50 ? -3.871 10.211 11.383 1 87.56 50 ALA B CA 1
ATOM 2697 C C . ALA B 1 50 ? -2.553 10.961 11.57 1 87.56 50 ALA B C 1
ATOM 2699 O O . ALA B 1 50 ? -1.803 11.164 10.617 1 87.56 50 ALA B O 1
ATOM 2700 N N . LEU B 1 51 ? -2.348 11.344 12.781 1 88 51 LEU B N 1
ATOM 2701 C CA . LEU B 1 51 ? -1.093 12.039 13.055 1 88 51 LEU B CA 1
ATOM 2702 C C . LEU B 1 51 ? 0.102 11.156 12.727 1 88 51 LEU B C 1
ATOM 2704 O O . LEU B 1 51 ? 1.057 11.609 12.086 1 88 51 LEU B O 1
ATOM 2708 N N . ALA B 1 52 ? 0.025 9.938 13.18 1 84.38 52 ALA B N 1
ATOM 2709 C CA . ALA B 1 52 ? 1.115 9 12.906 1 84.38 52 ALA B CA 1
ATOM 2710 C C . ALA B 1 52 ? 1.349 8.852 11.406 1 84.38 52 ALA B C 1
ATOM 2712 O O . ALA B 1 52 ? 2.494 8.844 10.945 1 84.38 52 ALA B O 1
ATOM 2713 N N . MET B 1 53 ? 0.345 8.742 10.695 1 88.5 53 MET B N 1
ATOM 2714 C CA . MET B 1 53 ? 0.469 8.586 9.25 1 88.5 53 MET B CA 1
ATOM 2715 C C . MET B 1 53 ? 1.045 9.844 8.617 1 88.5 53 MET B C 1
ATOM 2717 O O . MET B 1 53 ? 1.858 9.758 7.691 1 88.5 53 MET B O 1
ATOM 2721 N N . ILE B 1 54 ? 0.611 10.977 9.086 1 91 54 ILE B N 1
ATOM 2722 C CA . ILE B 1 54 ? 1.132 12.227 8.547 1 91 54 ILE B CA 1
ATOM 2723 C C . ILE B 1 54 ? 2.633 12.32 8.82 1 91 54 ILE B C 1
ATOM 2725 O O . ILE B 1 54 ? 3.4 12.742 7.953 1 91 54 ILE B O 1
ATOM 2729 N N . GLU B 1 55 ? 2.971 11.953 9.969 1 88.19 55 GLU B N 1
ATOM 2730 C CA . GLU B 1 55 ? 4.398 11.906 10.273 1 88.19 55 GLU B CA 1
ATOM 2731 C C . GLU B 1 55 ? 5.133 10.961 9.32 1 88.19 55 GLU B C 1
ATOM 2733 O O . GLU B 1 55 ? 6.25 11.258 8.883 1 88.19 55 GLU B O 1
ATOM 2738 N N . GLY B 1 56 ? 4.531 9.852 9.102 1 88.81 56 GLY B N 1
ATOM 2739 C CA . GLY B 1 56 ? 5.086 8.93 8.125 1 88.81 56 GLY B CA 1
ATOM 2740 C C . GLY B 1 56 ? 5.238 9.547 6.742 1 88.81 56 GLY B C 1
ATOM 2741 O O . GLY B 1 56 ? 6.258 9.344 6.078 1 88.81 56 GLY B O 1
ATOM 2742 N N . VAL B 1 57 ? 4.262 10.258 6.352 1 90.69 57 VAL B N 1
ATOM 2743 C CA . VAL B 1 57 ? 4.312 10.938 5.062 1 90.69 57 VAL B CA 1
ATOM 2744 C C . VAL B 1 57 ? 5.5 11.898 5.035 1 90.69 57 VAL B C 1
ATOM 2746 O O . VAL B 1 57 ? 6.238 11.953 4.047 1 90.69 57 VAL B O 1
ATOM 2749 N N . LEU B 1 58 ? 5.648 12.633 6.043 1 88.62 58 LEU B N 1
ATOM 2750 C CA . LEU B 1 58 ? 6.738 13.602 6.117 1 88.62 58 LEU B CA 1
ATOM 2751 C C . LEU B 1 58 ? 8.094 12.891 6.105 1 88.62 58 LEU B C 1
ATOM 2753 O O . LEU B 1 58 ? 9.039 13.367 5.48 1 88.62 58 LEU B O 1
ATOM 2757 N N . GLN B 1 59 ? 8.148 11.781 6.742 1 86.12 59 GLN B N 1
ATOM 2758 C CA . GLN B 1 59 ? 9.375 10.992 6.742 1 86.12 59 GLN B CA 1
ATOM 2759 C C . GLN B 1 59 ? 9.695 10.484 5.34 1 86.12 59 GLN B C 1
ATOM 2761 O O . GLN B 1 59 ? 10.836 10.586 4.883 1 86.12 59 GLN B O 1
ATOM 2766 N N . VAL B 1 60 ? 8.75 9.961 4.723 1 89.38 60 VAL B N 1
ATOM 2767 C CA . VAL B 1 60 ? 8.922 9.43 3.375 1 89.38 60 VAL B CA 1
ATOM 2768 C C . VAL B 1 60 ? 9.422 10.531 2.441 1 89.38 60 VAL B C 1
ATOM 2770 O O . VAL B 1 60 ? 10.242 10.273 1.552 1 89.38 60 VAL B O 1
ATOM 2773 N N . SER B 1 61 ? 8.969 11.719 2.646 1 86.06 61 SER B N 1
ATOM 2774 C CA . SER B 1 61 ? 9.359 12.836 1.797 1 86.06 61 SER B CA 1
ATOM 2775 C C . SER B 1 61 ? 10.836 13.172 1.972 1 86.06 61 SER B C 1
ATOM 2777 O O . SER B 1 61 ? 11.438 13.82 1.11 1 86.06 61 SER B O 1
ATOM 2779 N N . GLU B 1 62 ? 11.422 12.703 2.992 1 86.12 62 GLU B N 1
ATOM 2780 C CA . GLU B 1 62 ? 12.812 13.031 3.283 1 86.12 62 GLU B CA 1
ATOM 2781 C C . GLU B 1 62 ? 13.727 11.836 3.043 1 86.12 62 GLU B C 1
ATOM 2783 O O . GLU B 1 62 ? 14.953 11.953 3.102 1 86.12 62 GLU B O 1
ATOM 2788 N N . MET B 1 63 ? 13.148 10.75 2.768 1 89.44 63 MET B N 1
ATOM 2789 C CA . MET B 1 63 ? 13.922 9.516 2.67 1 89.44 63 MET B CA 1
ATOM 2790 C C . MET B 1 63 ? 14.281 9.211 1.22 1 89.44 63 MET B C 1
ATOM 2792 O O . MET B 1 63 ? 13.695 9.781 0.298 1 89.44 63 MET B O 1
ATOM 2796 N N . ARG B 1 64 ? 15.289 8.391 1.13 1 91.56 64 ARG B N 1
ATOM 2797 C CA . ARG B 1 64 ? 15.758 7.895 -0.158 1 91.56 64 ARG B CA 1
ATOM 2798 C C . ARG B 1 64 ? 15.672 6.375 -0.222 1 91.56 64 ARG B C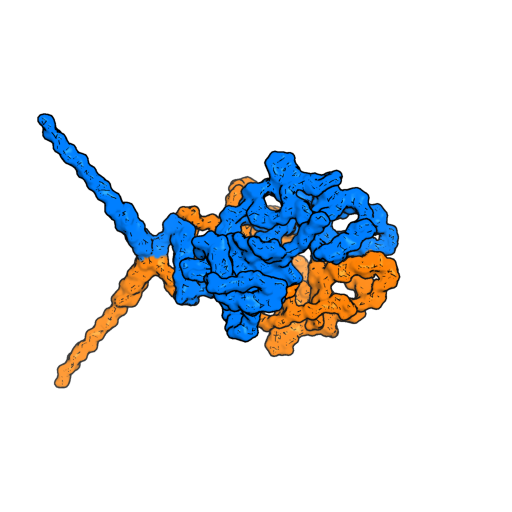 1
ATOM 2800 O O . ARG B 1 64 ? 15.445 5.715 0.797 1 91.56 64 ARG B O 1
ATOM 2807 N N . ALA B 1 65 ? 15.836 5.84 -1.408 1 94.75 65 ALA B N 1
ATOM 2808 C CA . ALA B 1 65 ? 15.727 4.402 -1.63 1 94.75 65 ALA B CA 1
ATOM 2809 C C . ALA B 1 65 ? 16.672 3.631 -0.71 1 94.75 65 ALA B C 1
ATOM 2811 O O . ALA B 1 65 ? 16.281 2.621 -0.116 1 94.75 65 ALA B O 1
ATOM 2812 N N . ARG B 1 66 ? 17.828 4.098 -0.496 1 91.62 66 ARG B N 1
ATOM 2813 C CA . ARG B 1 66 ? 18.844 3.406 0.302 1 91.62 66 ARG B CA 1
ATOM 2814 C C . ARG B 1 66 ? 18.391 3.268 1.752 1 91.62 66 ARG B C 1
ATOM 2816 O O . ARG B 1 66 ? 18.828 2.357 2.459 1 91.62 66 ARG B O 1
ATOM 2823 N N . ASP B 1 67 ? 17.531 4.129 2.186 1 90.19 67 ASP B N 1
ATOM 2824 C CA . ASP B 1 67 ? 17.141 4.176 3.594 1 90.19 67 ASP B CA 1
ATOM 2825 C C . ASP B 1 67 ? 16.219 3.014 3.951 1 90.19 67 ASP B C 1
ATOM 2827 O O . ASP B 1 67 ? 16.109 2.648 5.121 1 90.19 67 ASP B O 1
ATOM 2831 N N . ILE B 1 68 ? 15.594 2.422 2.906 1 88.88 68 ILE B N 1
ATOM 2832 C CA . ILE B 1 68 ? 14.594 1.418 3.27 1 88.88 68 ILE B CA 1
ATOM 2833 C C . ILE B 1 68 ? 14.82 0.15 2.447 1 88.88 68 ILE B C 1
ATOM 2835 O O . ILE B 1 68 ? 14.102 -0.838 2.611 1 88.88 68 ILE B O 1
ATOM 2839 N N . MET B 1 69 ? 15.742 0.166 1.534 1 92.38 69 MET B N 1
ATOM 2840 C CA . MET B 1 69 ? 15.891 -0.945 0.6 1 92.38 69 MET B CA 1
ATOM 2841 C C . MET B 1 69 ? 16.234 -2.234 1.341 1 92.38 69 MET B C 1
ATOM 2843 O O . MET B 1 69 ? 16.797 -2.195 2.434 1 92.38 69 MET B O 1
ATOM 2847 N N . ILE B 1 70 ? 15.844 -3.326 0.836 1 88.19 70 ILE B N 1
ATOM 2848 C CA . ILE B 1 70 ? 16.312 -4.648 1.239 1 88.19 70 ILE B CA 1
ATOM 2849 C C . ILE B 1 70 ? 17.688 -4.918 0.626 1 88.19 70 ILE B C 1
ATOM 2851 O O . ILE B 1 70 ? 17.844 -4.922 -0.598 1 88.19 70 ILE B O 1
ATOM 2855 N N . PRO B 1 71 ? 18.594 -5.125 1.425 1 88.69 71 PRO B N 1
ATOM 2856 C CA . PRO B 1 71 ? 19.953 -5.32 0.902 1 88.69 71 PRO B CA 1
ATOM 2857 C C . PRO B 1 71 ? 20.062 -6.527 -0.029 1 88.69 71 PRO B C 1
ATOM 2859 O O . PRO B 1 71 ? 19.328 -7.508 0.141 1 88.69 71 PRO B O 1
ATOM 2862 N N . LYS B 1 72 ? 21 -6.43 -0.917 1 92.81 72 LYS B N 1
ATOM 2863 C CA . LYS B 1 72 ? 21.156 -7.434 -1.965 1 92.81 72 LYS B CA 1
ATOM 2864 C C . LYS B 1 72 ? 21.328 -8.828 -1.368 1 92.81 72 LYS B C 1
ATOM 2866 O O . LYS B 1 72 ? 20.844 -9.812 -1.928 1 92.81 72 LYS B O 1
ATOM 2871 N N . VAL B 1 73 ? 21.953 -8.93 -0.232 1 84.62 73 VAL B N 1
ATOM 2872 C CA . VAL B 1 73 ? 22.25 -10.227 0.363 1 84.62 73 VAL B CA 1
ATOM 2873 C C . VAL B 1 73 ? 20.953 -10.867 0.88 1 84.62 73 VAL B C 1
ATOM 2875 O O . VAL B 1 73 ? 20.891 -12.086 1.06 1 84.62 73 VAL B O 1
ATOM 2878 N N . GLN B 1 74 ? 19.938 -10.07 1.102 1 84.38 74 GLN B N 1
ATOM 2879 C CA . GLN B 1 74 ? 18.688 -10.555 1.668 1 84.38 74 GLN B CA 1
ATOM 2880 C C . GLN B 1 74 ? 17.641 -10.812 0.576 1 84.38 74 GLN B C 1
ATOM 2882 O O . GLN B 1 74 ? 16.562 -11.312 0.851 1 84.38 74 GLN B O 1
ATOM 2887 N N . MET B 1 75 ? 18.016 -10.523 -0.624 1 91.38 75 MET B N 1
ATOM 2888 C CA . MET B 1 75 ? 17.078 -10.742 -1.729 1 91.38 75 MET B CA 1
ATOM 2889 C C . MET B 1 75 ? 16.922 -12.234 -2.023 1 91.38 75 MET B C 1
ATOM 2891 O O . MET B 1 75 ? 17.906 -12.977 -2.002 1 91.38 75 MET B O 1
ATOM 2895 N N . VAL B 1 76 ? 15.766 -12.664 -2.193 1 92.12 76 VAL B N 1
ATOM 2896 C CA . VAL B 1 76 ? 15.523 -13.984 -2.766 1 92.12 76 VAL B CA 1
ATOM 2897 C C . VAL B 1 76 ? 15.492 -13.891 -4.289 1 92.12 76 VAL B C 1
ATOM 2899 O O . VAL B 1 76 ? 14.555 -13.328 -4.863 1 92.12 76 VAL B O 1
ATOM 2902 N N . VAL B 1 77 ? 16.516 -14.43 -4.926 1 97.12 77 VAL B N 1
ATOM 2903 C CA . VAL B 1 77 ? 16.719 -14.211 -6.352 1 97.12 77 VAL B CA 1
ATOM 2904 C C . VAL B 1 77 ? 16.609 -15.531 -7.105 1 97.12 77 VAL B C 1
ATOM 2906 O O . VAL B 1 77 ? 16.719 -16.609 -6.504 1 97.12 77 VAL B O 1
ATOM 2909 N N . VAL B 1 78 ? 16.359 -15.445 -8.43 1 97.44 78 VAL B N 1
ATOM 2910 C CA . VAL B 1 78 ? 16.328 -16.625 -9.289 1 97.44 78 VAL B CA 1
ATOM 2911 C C . VAL B 1 78 ? 17.266 -16.422 -10.477 1 97.44 78 VAL B C 1
ATOM 2913 O O . VAL B 1 78 ? 17.328 -15.32 -11.039 1 97.44 78 VAL B O 1
ATOM 2916 N N . PRO B 1 79 ? 18.047 -17.453 -10.875 1 97.44 79 PRO B N 1
ATOM 2917 C CA . PRO B 1 79 ? 18.922 -17.328 -12.047 1 97.44 79 PRO B CA 1
ATOM 2918 C C . PRO B 1 79 ? 18.141 -17.281 -13.359 1 97.44 79 PRO B C 1
ATOM 2920 O O . PRO B 1 79 ? 17.141 -18 -13.516 1 97.44 79 PRO B O 1
ATOM 2923 N N . ARG B 1 80 ? 18.594 -16.484 -14.273 1 96.88 80 ARG B N 1
ATOM 2924 C CA . ARG B 1 80 ? 17.906 -16.281 -15.539 1 96.88 80 ARG B CA 1
ATOM 2925 C C . ARG B 1 80 ? 17.844 -17.578 -16.344 1 96.88 80 ARG B C 1
ATOM 2927 O O . ARG B 1 80 ? 16.891 -17.812 -17.094 1 96.88 80 ARG B O 1
ATOM 2934 N N . ASP B 1 81 ? 18.781 -18.438 -16.156 1 95.69 81 ASP B N 1
ATOM 2935 C CA . ASP B 1 81 ? 18.875 -19.641 -16.984 1 95.69 81 ASP B CA 1
ATOM 2936 C C . ASP B 1 81 ? 18.281 -20.844 -16.266 1 95.69 81 ASP B C 1
ATOM 2938 O O . ASP B 1 81 ? 18.297 -21.953 -16.781 1 95.69 81 ASP B O 1
ATOM 2942 N N . ALA B 1 82 ? 17.781 -20.609 -15.094 1 94 82 ALA B N 1
ATOM 2943 C CA . ALA B 1 82 ? 17.172 -21.719 -14.352 1 94 82 ALA B CA 1
ATOM 2944 C C . ALA B 1 82 ? 15.883 -22.172 -15.016 1 94 82 ALA B C 1
ATOM 2946 O O . ALA B 1 82 ? 15.141 -21.375 -15.578 1 94 82 ALA B O 1
ATOM 2947 N N . ASP B 1 83 ? 15.68 -23.469 -14.969 1 89.75 83 ASP B N 1
ATOM 2948 C CA . ASP B 1 83 ? 14.398 -24.031 -15.375 1 89.75 83 ASP B CA 1
ATOM 2949 C C . ASP B 1 83 ? 13.32 -23.75 -14.328 1 89.75 83 ASP B C 1
ATOM 2951 O O . ASP B 1 83 ? 13.602 -23.703 -13.133 1 89.75 83 ASP B O 1
ATOM 2955 N N . LEU B 1 84 ? 12.078 -23.609 -14.773 1 85.88 84 LEU B N 1
ATOM 2956 C CA . LEU B 1 84 ? 10.977 -23.328 -13.867 1 85.88 84 LEU B CA 1
ATOM 2957 C C . LEU B 1 84 ? 10.852 -24.406 -12.797 1 85.88 84 LEU B C 1
ATOM 2959 O O . LEU B 1 84 ? 10.531 -24.109 -11.641 1 85.88 84 LEU B O 1
ATOM 2963 N N . LYS B 1 85 ? 11.102 -25.609 -13.188 1 80.31 85 LYS B N 1
ATOM 2964 C CA . LYS B 1 85 ? 11 -26.719 -12.242 1 80.31 85 LYS B CA 1
ATOM 2965 C C . LYS B 1 85 ? 11.953 -26.531 -11.07 1 80.31 85 LYS B C 1
ATOM 2967 O O . LYS B 1 85 ? 11.641 -26.906 -9.938 1 80.31 85 LYS B O 1
ATOM 2972 N N . THR B 1 86 ? 13.117 -25.953 -11.391 1 85.31 86 THR B N 1
ATOM 2973 C CA . THR B 1 86 ? 14.148 -25.797 -10.375 1 85.31 86 THR B CA 1
ATOM 2974 C C . THR B 1 86 ? 13.812 -24.641 -9.43 1 85.31 86 THR B C 1
ATOM 2976 O O . THR B 1 86 ? 14.227 -24.641 -8.273 1 85.31 86 THR B O 1
ATOM 2979 N N . ILE B 1 87 ? 12.961 -23.703 -9.883 1 89.06 87 ILE B N 1
ATOM 2980 C CA . ILE B 1 87 ? 12.766 -22.516 -9.047 1 89.06 87 ILE B CA 1
ATOM 2981 C C . ILE B 1 87 ? 11.438 -22.625 -8.297 1 89.06 87 ILE B C 1
ATOM 2983 O O . ILE B 1 87 ? 11.188 -21.891 -7.348 1 89.06 87 ILE B O 1
ATOM 2987 N N . PHE B 1 88 ? 10.633 -23.562 -8.656 1 83.69 88 PHE B N 1
ATOM 2988 C CA . PHE B 1 88 ? 9.305 -23.703 -8.055 1 83.69 88 PHE B CA 1
ATOM 2989 C C . PHE B 1 88 ? 9.406 -23.859 -6.543 1 83.69 88 PHE B C 1
ATOM 2991 O O . PHE B 1 88 ? 8.727 -23.172 -5.793 1 83.69 88 PHE B O 1
ATOM 2998 N N . PRO B 1 89 ? 10.297 -24.781 -6.051 1 82.69 89 PRO B N 1
ATOM 2999 C CA . PRO B 1 89 ? 10.406 -24.922 -4.598 1 82.69 89 PRO B CA 1
ATOM 3000 C C . PRO B 1 89 ? 10.789 -23.625 -3.9 1 82.69 89 PRO B C 1
ATOM 3002 O O . PRO B 1 89 ? 10.281 -23.328 -2.816 1 82.69 89 PRO B O 1
ATOM 3005 N N . LEU B 1 90 ? 11.648 -22.875 -4.477 1 86.62 90 LEU B N 1
ATOM 3006 C CA . LEU B 1 90 ? 12.086 -21.594 -3.916 1 86.62 90 LEU B CA 1
ATOM 3007 C C . LEU B 1 90 ? 10.938 -20.609 -3.842 1 86.62 90 LEU B C 1
ATOM 3009 O O . LEU B 1 90 ? 10.75 -19.938 -2.824 1 86.62 90 LEU B O 1
ATOM 3013 N N . VAL B 1 91 ? 10.195 -20.516 -4.906 1 86.5 91 VAL B N 1
ATOM 3014 C CA . VAL B 1 91 ? 9.062 -19.609 -4.988 1 86.5 91 VAL B CA 1
ATOM 3015 C C . VAL B 1 91 ? 8.023 -19.969 -3.938 1 86.5 91 VAL B C 1
ATOM 3017 O O . VAL B 1 91 ? 7.48 -19.094 -3.26 1 86.5 91 VAL B O 1
ATOM 3020 N N . LEU B 1 92 ? 7.812 -21.219 -3.787 1 77.06 92 LEU B N 1
ATOM 3021 C CA . LEU B 1 92 ? 6.816 -21.703 -2.836 1 77.06 92 LEU B CA 1
ATOM 3022 C C . 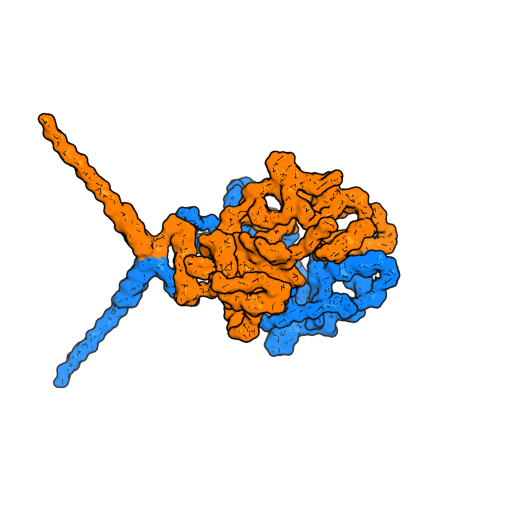LEU B 1 92 ? 7.285 -21.484 -1.4 1 77.06 92 LEU B C 1
ATOM 3024 O O . LEU B 1 92 ? 6.492 -21.109 -0.534 1 77.06 92 LEU B O 1
ATOM 3028 N N . GLU B 1 93 ? 8.477 -21.703 -1.172 1 81.81 93 GLU B N 1
ATOM 3029 C CA . GLU B 1 93 ? 9.055 -21.594 0.163 1 81.81 93 GLU B CA 1
ATOM 3030 C C . GLU B 1 93 ? 9 -20.156 0.673 1 81.81 93 GLU B C 1
ATOM 3032 O O . GLU B 1 93 ? 8.625 -19.906 1.819 1 81.81 93 GLU B O 1
ATOM 3037 N N . HIS B 1 94 ? 9.305 -19.203 -0.09 1 80.12 94 HIS B N 1
ATOM 3038 C CA . HIS B 1 94 ? 9.438 -17.812 0.37 1 80.12 94 HIS B CA 1
ATOM 3039 C C . HIS B 1 94 ? 8.117 -17.078 0.255 1 80.12 94 HIS B C 1
ATOM 3041 O O . HIS B 1 94 ? 7.859 -16.125 1.012 1 80.12 94 HIS B O 1
ATOM 3047 N N . GLY B 1 95 ? 7.34 -17.406 -0.722 1 79.19 95 GLY B N 1
ATOM 3048 C CA . GLY B 1 95 ? 5.984 -16.875 -0.797 1 79.19 95 GLY B CA 1
ATOM 3049 C C . GLY B 1 95 ? 5.93 -15.438 -1.29 1 79.19 95 GLY B C 1
ATOM 3050 O O . GLY B 1 95 ? 4.934 -14.742 -1.082 1 79.19 95 GLY B O 1
ATOM 3051 N N . HIS B 1 96 ? 6.988 -14.938 -1.913 1 83.31 96 HIS B N 1
ATOM 3052 C CA . HIS B 1 96 ? 6.961 -13.594 -2.488 1 83.31 96 HIS B CA 1
ATOM 3053 C C . HIS B 1 96 ? 6.18 -13.578 -3.799 1 83.31 96 HIS B C 1
ATOM 3055 O O . HIS B 1 96 ? 6.047 -14.602 -4.461 1 83.31 96 HIS B O 1
ATOM 3061 N N . SER B 1 97 ? 5.762 -12.32 -4.102 1 83.88 97 SER B N 1
ATOM 3062 C CA . SER B 1 97 ? 5.043 -12.172 -5.359 1 83.88 97 SER B CA 1
ATOM 3063 C C . SER B 1 97 ? 5.996 -11.852 -6.508 1 83.88 97 SER B C 1
ATOM 3065 O O . SER B 1 97 ? 5.656 -12.055 -7.676 1 83.88 97 SER B O 1
ATOM 3067 N N . ARG B 1 98 ? 7.16 -11.352 -6.121 1 91.31 98 ARG B N 1
ATOM 3068 C CA . ARG B 1 98 ? 8.133 -10.938 -7.125 1 91.31 98 ARG B CA 1
ATOM 3069 C C . ARG B 1 98 ? 9.547 -11.383 -6.738 1 91.31 98 ARG B C 1
ATOM 3071 O O . ARG B 1 98 ? 9.922 -11.297 -5.57 1 91.31 98 ARG B O 1
ATOM 3078 N N . PHE B 1 99 ? 10.281 -11.82 -7.785 1 95.25 99 PHE B N 1
ATOM 3079 C CA . PHE B 1 99 ? 11.641 -12.305 -7.578 1 95.25 99 PHE B CA 1
ATOM 3080 C C . PHE B 1 99 ? 12.609 -11.656 -8.562 1 95.25 99 PHE B C 1
ATOM 3082 O O . PHE B 1 99 ? 12.438 -11.773 -9.781 1 95.25 99 PHE B O 1
ATOM 3089 N N . PRO B 1 100 ? 13.578 -10.977 -8.062 1 97.81 100 PRO B N 1
ATOM 3090 C CA . PRO B 1 100 ? 14.609 -10.5 -8.984 1 97.81 100 PRO B CA 1
ATOM 3091 C C . PRO B 1 100 ? 15.297 -11.633 -9.742 1 97.81 100 PRO B C 1
ATOM 3093 O O . PRO B 1 100 ? 15.562 -12.695 -9.172 1 97.81 100 PRO B O 1
ATOM 3096 N N . VAL B 1 101 ? 15.492 -11.43 -11 1 98.25 101 VAL B N 1
ATOM 3097 C CA . VAL B 1 101 ? 16.203 -12.375 -11.852 1 98.25 101 VAL B CA 1
ATOM 3098 C C . VAL B 1 101 ? 17.641 -11.906 -12.039 1 98.25 101 VAL B C 1
ATOM 3100 O O . VAL B 1 101 ? 17.891 -10.758 -12.414 1 98.25 101 VAL B O 1
ATOM 3103 N N . ILE B 1 102 ? 18.578 -12.82 -11.828 1 98.38 102 ILE B N 1
ATOM 3104 C CA . ILE B 1 102 ? 19.969 -12.391 -11.844 1 98.38 102 ILE B CA 1
ATOM 3105 C C . ILE B 1 102 ? 20.719 -13.109 -12.961 1 98.38 102 ILE B C 1
ATOM 3107 O O . ILE B 1 102 ? 20.281 -14.164 -13.438 1 98.38 102 ILE B O 1
ATOM 3111 N N . GLU B 1 103 ? 21.766 -12.461 -13.344 1 96.94 103 GLU B N 1
ATOM 3112 C CA . GLU B 1 103 ? 22.766 -13.039 -14.227 1 96.94 103 GLU B CA 1
ATOM 3113 C C . GLU B 1 103 ? 24.125 -13.125 -13.523 1 96.94 103 GLU B C 1
ATOM 3115 O O . GLU B 1 103 ? 24.625 -12.125 -13 1 96.94 103 GLU B O 1
ATOM 3120 N N . GLU B 1 104 ? 24.734 -14.266 -13.375 1 92.38 104 GLU B N 1
ATOM 3121 C CA . GLU B 1 104 ? 26.031 -14.539 -12.766 1 92.38 104 GLU B CA 1
ATOM 3122 C C . GLU B 1 104 ? 25.953 -14.445 -11.242 1 92.38 104 GLU B C 1
ATOM 3124 O O . GLU B 1 104 ? 26.188 -15.438 -10.547 1 92.38 104 GLU B O 1
ATOM 3129 N N . ASP B 1 105 ? 25.578 -13.234 -10.734 1 94 105 ASP B N 1
ATOM 3130 C CA . ASP B 1 105 ? 25.438 -13.094 -9.289 1 94 105 ASP B CA 1
ATOM 3131 C C . ASP B 1 105 ? 24.422 -12 -8.938 1 94 105 ASP B C 1
ATOM 3133 O O . ASP B 1 105 ? 23.812 -11.406 -9.828 1 94 105 ASP B O 1
ATOM 3137 N N . ARG B 1 106 ? 24.266 -11.734 -7.656 1 94.75 106 ARG B N 1
ATOM 3138 C CA . ARG B 1 106 ? 23.219 -10.867 -7.129 1 94.75 106 ARG B CA 1
ATOM 3139 C C . ARG B 1 106 ? 23.469 -9.414 -7.516 1 94.75 106 ARG B C 1
ATOM 3141 O O . ARG B 1 106 ? 22.578 -8.57 -7.41 1 94.75 106 ARG B O 1
ATOM 3148 N N . SER B 1 107 ? 24.625 -9.172 -7.957 1 94.06 107 SER B N 1
ATOM 3149 C CA . SER B 1 107 ? 24.953 -7.793 -8.312 1 94.06 107 SER B CA 1
ATOM 3150 C C . SER B 1 107 ? 24.391 -7.43 -9.688 1 94.06 107 SER B C 1
ATOM 3152 O O . SER B 1 107 ? 24.312 -6.254 -10.039 1 94.06 107 SER B O 1
ATOM 3154 N N . LYS B 1 108 ? 24.078 -8.469 -10.422 1 96.56 108 LYS B N 1
ATOM 3155 C CA . LYS B 1 108 ? 23.578 -8.25 -11.773 1 96.56 108 LYS B CA 1
ATOM 3156 C C . LYS B 1 108 ? 22.141 -8.734 -11.914 1 96.56 108 LYS B C 1
ATOM 3158 O O . LYS B 1 108 ? 21.891 -9.859 -12.336 1 96.56 108 LYS B O 1
ATOM 3163 N N . VAL B 1 109 ? 21.234 -7.793 -11.633 1 97.75 109 VAL B N 1
ATOM 3164 C CA . VAL B 1 109 ? 19.812 -8.086 -11.781 1 97.75 109 VAL B CA 1
ATOM 3165 C C . VAL B 1 109 ? 19.344 -7.695 -13.18 1 97.75 109 VAL B C 1
ATOM 3167 O O . VAL B 1 109 ? 19.531 -6.555 -13.609 1 97.75 109 VAL B O 1
ATOM 3170 N N . VAL B 1 110 ? 18.688 -8.664 -13.883 1 97.12 110 VAL B N 1
ATOM 3171 C CA . VAL B 1 110 ? 18.391 -8.43 -15.289 1 97.12 110 VAL B CA 1
ATOM 3172 C C . VAL B 1 110 ? 16.875 -8.391 -15.508 1 97.12 110 VAL B C 1
ATOM 3174 O O . VAL B 1 110 ? 16.422 -8.086 -16.609 1 97.12 110 VAL B O 1
ATOM 3177 N N . GLY B 1 111 ? 16.125 -8.695 -14.484 1 96.94 111 GLY B N 1
ATOM 3178 C CA . GLY B 1 111 ? 14.672 -8.664 -14.609 1 96.94 111 GLY B CA 1
ATOM 3179 C C . GLY B 1 111 ? 13.961 -9.062 -13.328 1 96.94 111 GLY B C 1
ATOM 3180 O O . GLY B 1 111 ? 14.562 -9.078 -12.25 1 96.94 111 GLY B O 1
ATOM 3181 N N . VAL B 1 112 ? 12.648 -9.258 -13.469 1 96.69 112 VAL B N 1
ATOM 3182 C CA . VAL B 1 112 ? 11.812 -9.695 -12.352 1 96.69 112 VAL B CA 1
ATOM 3183 C C . VAL B 1 112 ? 10.852 -10.781 -12.812 1 96.69 112 VAL B C 1
ATOM 3185 O O . VAL B 1 112 ? 10.32 -10.719 -13.93 1 96.69 112 VAL B O 1
ATOM 3188 N N . LEU B 1 113 ? 10.758 -11.789 -11.992 1 94.81 113 LEU B N 1
ATOM 3189 C CA . LEU B 1 113 ? 9.805 -12.867 -12.227 1 94.81 113 LEU B CA 1
ATOM 3190 C C . LEU B 1 113 ? 8.602 -12.734 -11.305 1 94.81 113 LEU B C 1
ATOM 3192 O O . LEU B 1 113 ? 8.75 -12.648 -10.078 1 94.81 113 LEU B O 1
ATOM 3196 N N . LEU B 1 114 ? 7.422 -12.656 -11.859 1 90 114 LEU B N 1
ATOM 3197 C CA . LEU B 1 114 ? 6.207 -12.648 -11.047 1 90 114 LEU B CA 1
ATOM 3198 C C . LEU B 1 114 ? 5.734 -14.07 -10.766 1 90 114 LEU B C 1
ATOM 3200 O O . LEU B 1 114 ? 5.629 -14.891 -11.68 1 90 114 LEU B O 1
ATOM 3204 N N . ALA B 1 115 ? 5.438 -14.359 -9.516 1 87.12 115 ALA B N 1
ATOM 3205 C CA . ALA B 1 115 ? 4.996 -15.695 -9.117 1 87.12 115 ALA B CA 1
ATOM 3206 C C . ALA B 1 115 ? 3.742 -16.109 -9.883 1 87.12 115 ALA B C 1
ATOM 3208 O O . ALA B 1 115 ? 3.625 -17.25 -10.32 1 87.12 115 ALA B O 1
ATOM 3209 N N . LYS B 1 116 ? 2.857 -15.188 -10.023 1 80.94 116 LYS B N 1
ATOM 3210 C CA . LYS B 1 116 ? 1.598 -15.516 -10.688 1 80.94 116 LYS B CA 1
ATOM 3211 C C . LYS B 1 116 ? 1.831 -15.922 -12.141 1 80.94 116 LYS B C 1
ATOM 3213 O O . LYS B 1 116 ? 1.025 -16.656 -12.727 1 80.94 116 LYS B O 1
ATOM 3218 N N . ASP B 1 117 ? 2.896 -15.5 -12.812 1 83.94 117 ASP B N 1
ATOM 3219 C CA . ASP B 1 117 ? 3.205 -15.836 -14.195 1 83.94 117 ASP B CA 1
ATOM 3220 C C . ASP B 1 117 ? 3.615 -17.297 -14.328 1 83.94 117 ASP B C 1
ATOM 3222 O O . ASP B 1 117 ? 3.67 -17.844 -15.438 1 83.94 117 ASP B O 1
ATOM 3226 N N . LEU B 1 118 ? 3.797 -17.906 -13.219 1 84.69 118 LEU B N 1
ATOM 3227 C CA . LEU B 1 118 ? 4.195 -19.312 -13.227 1 84.69 118 LEU B CA 1
ATOM 3228 C C . LEU B 1 118 ? 2.975 -20.219 -13.328 1 84.69 118 LEU B C 1
ATOM 3230 O O . LEU B 1 118 ? 3.102 -21.406 -13.656 1 84.69 118 LEU B O 1
ATOM 3234 N N . LEU B 1 119 ? 1.839 -19.672 -13.039 1 79.94 119 LEU B N 1
ATOM 3235 C CA . LEU B 1 119 ? 0.631 -20.469 -12.867 1 79.94 119 LEU B CA 1
ATOM 3236 C C . LEU B 1 119 ? 0.278 -21.203 -14.148 1 79.94 119 LEU B C 1
ATOM 3238 O O . LEU B 1 119 ? -0.027 -22.406 -14.125 1 79.94 119 LEU B O 1
ATOM 3242 N N . PRO B 1 120 ? 0.337 -20.562 -15.352 1 77.06 120 PRO B N 1
ATOM 3243 C CA . PRO B 1 120 ? 0.004 -21.281 -16.594 1 77.06 120 PRO B CA 1
ATOM 3244 C C . PRO B 1 120 ? 0.917 -22.484 -16.844 1 77.06 120 PRO B C 1
ATOM 3246 O O . PRO B 1 120 ? 0.49 -23.469 -17.422 1 77.06 120 PRO B O 1
ATOM 3249 N N . TYR B 1 121 ? 2.074 -22.406 -16.422 1 75.62 121 TYR B N 1
ATOM 3250 C CA . TYR B 1 121 ? 3.064 -23.438 -16.703 1 75.62 121 TYR B CA 1
ATOM 3251 C C . TYR B 1 121 ? 3.025 -24.531 -15.641 1 75.62 121 TYR B C 1
ATOM 3253 O O . TYR B 1 121 ? 3.502 -25.641 -15.867 1 75.62 121 TYR B O 1
ATOM 3261 N N . ALA B 1 122 ? 2.561 -24.109 -14.57 1 70 122 ALA B N 1
ATOM 3262 C CA . ALA B 1 122 ? 2.377 -25.125 -13.531 1 70 122 ALA B CA 1
ATOM 3263 C C . ALA B 1 122 ? 1.239 -26.078 -13.883 1 70 122 ALA B C 1
ATOM 3265 O O . ALA B 1 122 ? 1.248 -27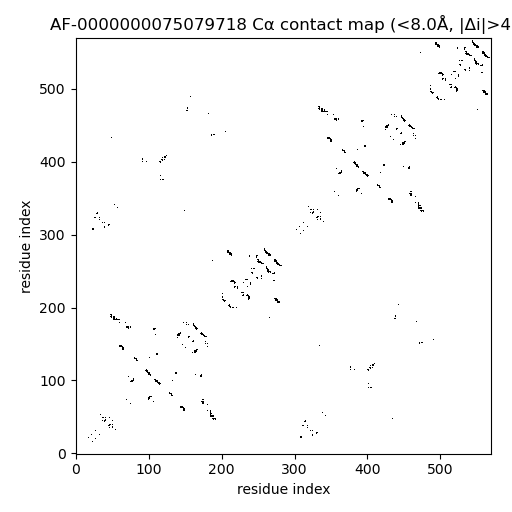.234 -13.484 1 70 122 ALA B O 1
ATOM 3266 N N . LEU B 1 123 ? 0.324 -25.547 -14.625 1 65.62 123 LEU B N 1
ATOM 3267 C CA . LEU B 1 123 ? -0.85 -26.328 -15 1 65.62 123 LEU B CA 1
ATOM 3268 C C . LEU B 1 123 ? -0.574 -27.172 -16.234 1 65.62 123 LEU B C 1
ATOM 3270 O O . LEU B 1 123 ? -1.208 -28.203 -16.453 1 65.62 123 LEU B O 1
ATOM 3274 N N . ALA B 1 124 ? 0.288 -26.594 -17.109 1 61.06 124 ALA B N 1
ATOM 3275 C CA . ALA B 1 124 ? 0.528 -27.312 -18.359 1 61.06 124 ALA B CA 1
ATOM 3276 C C . ALA B 1 124 ? 1.39 -28.562 -18.109 1 61.06 124 ALA B C 1
ATOM 3278 O O . ALA B 1 124 ? 2.283 -28.547 -17.266 1 61.06 124 ALA B O 1
ATOM 3279 N N . GLU B 1 125 ? 0.827 -29.719 -18.016 1 56.31 125 GLU B N 1
ATOM 3280 C CA . GLU B 1 125 ? 1.519 -31 -17.875 1 56.31 125 GLU B CA 1
ATOM 3281 C C . GLU B 1 125 ? 2.867 -30.984 -18.594 1 56.31 125 GLU B C 1
ATOM 3283 O O . GLU B 1 125 ? 3.793 -31.703 -18.203 1 56.31 125 GLU B O 1
ATOM 3288 N N . THR B 1 126 ? 3.039 -30.359 -19.734 1 54.09 126 THR B N 1
ATOM 3289 C CA . THR B 1 126 ? 4.117 -30.703 -20.656 1 54.09 126 THR B CA 1
ATOM 3290 C C . THR B 1 126 ? 5.316 -29.781 -20.453 1 54.09 126 THR B C 1
ATOM 3292 O O . THR B 1 126 ? 6.457 -30.172 -20.688 1 54.09 126 THR B O 1
ATOM 3295 N N . ASN B 1 127 ? 5.223 -28.453 -20.219 1 55.06 127 ASN B N 1
ATOM 3296 C CA . ASN B 1 127 ? 6.309 -27.609 -20.719 1 55.06 127 ASN B CA 1
ATOM 3297 C C . ASN B 1 127 ? 7.172 -27.078 -19.578 1 55.06 127 ASN B C 1
ATOM 3299 O O . ASN B 1 127 ? 7.23 -25.859 -19.359 1 55.06 127 ASN B O 1
ATOM 3303 N N . HIS B 1 128 ? 7.684 -27.969 -18.766 1 61.22 128 HIS B N 1
ATOM 3304 C CA . HIS B 1 128 ? 8.523 -27.531 -17.656 1 61.22 128 HIS B CA 1
ATOM 3305 C C . HIS B 1 128 ? 9.922 -27.156 -18.141 1 61.22 128 HIS B C 1
ATOM 3307 O O . HIS B 1 128 ? 10.797 -26.844 -17.328 1 61.22 128 HIS B O 1
ATOM 3313 N N . ASP B 1 129 ? 10.086 -27.219 -19.422 1 76.62 129 ASP B N 1
ATOM 3314 C CA . ASP B 1 129 ? 11.438 -26.906 -19.859 1 76.62 129 ASP B CA 1
ATOM 3315 C C . ASP B 1 129 ? 11.57 -25.406 -20.172 1 76.62 129 ASP B C 1
ATOM 3317 O O . ASP B 1 129 ? 12.5 -25 -20.875 1 76.62 129 ASP B O 1
ATOM 3321 N N . ILE B 1 130 ? 10.781 -24.672 -19.609 1 86.69 130 ILE B N 1
ATOM 3322 C CA . ILE B 1 130 ? 10.844 -23.219 -19.828 1 86.69 130 ILE B CA 1
ATOM 3323 C C . ILE B 1 130 ? 11.812 -22.594 -18.828 1 86.69 130 ILE B C 1
ATOM 3325 O O . ILE B 1 130 ? 11.828 -22.953 -17.656 1 86.69 130 ILE B O 1
ATOM 3329 N N . LYS B 1 131 ? 12.672 -21.75 -19.422 1 93 131 LYS B N 1
ATOM 3330 C CA . LYS B 1 131 ? 13.641 -21.047 -18.578 1 93 131 LYS B CA 1
ATOM 3331 C C . LYS B 1 131 ? 13.039 -19.766 -18.016 1 93 131 LYS B C 1
ATOM 3333 O O . LYS B 1 131 ? 12.109 -19.203 -18.578 1 93 131 LYS B O 1
ATOM 3338 N N . VAL B 1 132 ? 13.602 -19.266 -16.922 1 95.44 132 VAL B N 1
ATOM 3339 C CA . VAL B 1 132 ? 13.156 -18.062 -16.234 1 95.44 132 VAL B CA 1
ATOM 3340 C C . VAL B 1 132 ? 13.219 -16.859 -17.188 1 95.44 132 VAL B C 1
ATOM 3342 O O . VAL B 1 132 ? 12.32 -16.016 -17.203 1 95.44 132 VAL B O 1
ATOM 3345 N N . GLU B 1 133 ? 14.242 -16.797 -17.984 1 95.5 133 GLU B N 1
ATOM 3346 C CA . GLU B 1 133 ? 14.445 -15.664 -18.875 1 95.5 133 GLU B CA 1
ATOM 3347 C C . GLU B 1 133 ? 13.297 -15.523 -19.875 1 95.5 133 GLU B C 1
ATOM 3349 O O . GLU B 1 133 ? 13.07 -14.438 -20.422 1 95.5 133 GLU B O 1
ATOM 3354 N N . GLU B 1 134 ? 12.594 -16.594 -20.141 1 93.44 134 GLU B N 1
ATOM 3355 C CA . GLU B 1 134 ? 11.477 -16.562 -21.078 1 93.44 134 GLU B CA 1
ATOM 3356 C C . GLU B 1 134 ? 10.242 -15.906 -20.453 1 93.44 134 GLU B C 1
ATOM 3358 O O . GLU B 1 134 ? 9.336 -15.469 -21.156 1 93.44 134 GLU B O 1
ATOM 3363 N N . LEU B 1 135 ? 10.211 -15.828 -19.125 1 92.94 135 LEU B N 1
ATOM 3364 C CA . LEU B 1 135 ? 9.031 -15.305 -18.422 1 92.94 135 LEU B CA 1
ATOM 3365 C C . LEU B 1 135 ? 9.352 -13.984 -17.75 1 92.94 135 LEU B C 1
ATOM 3367 O O . LEU B 1 135 ? 8.438 -13.234 -17.391 1 92.94 135 LEU B O 1
ATOM 3371 N N . MET B 1 136 ? 10.617 -13.789 -17.547 1 95.25 136 MET B N 1
ATOM 3372 C CA . MET B 1 136 ? 10.992 -12.609 -16.781 1 95.25 136 MET B CA 1
ATOM 3373 C C . MET B 1 136 ? 10.586 -11.328 -17.5 1 95.25 136 MET B C 1
ATOM 3375 O O . MET B 1 136 ? 10.492 -11.305 -18.719 1 95.25 136 MET B O 1
ATOM 3379 N N . ARG B 1 137 ? 10.297 -10.305 -16.734 1 93.94 137 ARG B N 1
ATOM 3380 C CA . ARG B 1 137 ? 9.945 -8.977 -17.234 1 93.94 137 ARG B CA 1
ATOM 3381 C C . ARG B 1 137 ? 11.008 -7.949 -16.875 1 93.94 137 ARG B C 1
ATOM 3383 O O . ARG B 1 137 ? 11.82 -8.172 -15.977 1 93.94 137 ARG B O 1
ATOM 3390 N N . PRO B 1 138 ? 10.945 -6.871 -17.625 1 93.44 138 PRO B N 1
ATOM 3391 C CA . PRO B 1 138 ? 11.852 -5.793 -17.234 1 93.44 138 PRO B CA 1
ATOM 3392 C C . PRO B 1 138 ? 11.57 -5.254 -15.836 1 93.44 138 PRO B C 1
ATOM 3394 O O . PRO B 1 138 ? 10.43 -5.305 -15.375 1 93.44 138 PRO B O 1
ATOM 3397 N N . VAL B 1 139 ? 12.633 -4.785 -15.258 1 94.19 139 VAL B N 1
ATOM 3398 C CA . VAL B 1 139 ? 12.484 -4.25 -13.906 1 94.19 139 VAL B CA 1
ATOM 3399 C C . VAL B 1 139 ? 12.992 -2.812 -13.859 1 94.19 139 VAL B C 1
ATOM 3401 O O . VAL B 1 139 ? 13.93 -2.453 -14.578 1 94.19 139 VAL B O 1
ATOM 3404 N N . SER B 1 140 ? 12.352 -2.041 -13.023 1 93.31 140 SER B N 1
ATOM 3405 C CA . SER B 1 140 ? 12.797 -0.667 -12.82 1 93.31 140 SER B CA 1
ATOM 3406 C C . SER B 1 140 ? 14.094 -0.62 -12.008 1 93.31 140 SER B C 1
ATOM 3408 O O . SER B 1 140 ? 14.242 -1.354 -11.031 1 93.31 140 SER B O 1
ATOM 3410 N N . ILE B 1 141 ? 14.984 0.206 -12.492 1 94.69 141 ILE B N 1
ATOM 3411 C CA . ILE B 1 141 ? 16.266 0.407 -11.805 1 94.69 141 ILE B CA 1
ATOM 3412 C C . ILE B 1 141 ? 16.359 1.854 -11.336 1 94.69 141 ILE B C 1
ATOM 3414 O O . ILE B 1 141 ? 16.125 2.787 -12.102 1 94.69 141 ILE B O 1
ATOM 3418 N N . VAL B 1 142 ? 16.703 2.021 -10.047 1 95.31 142 VAL B N 1
ATOM 3419 C CA . VAL B 1 142 ? 16.828 3.371 -9.5 1 95.31 142 VAL B CA 1
ATOM 3420 C C . VAL B 1 142 ? 18.109 3.492 -8.688 1 95.31 142 VAL B C 1
ATOM 3422 O O . VAL B 1 142 ? 18.578 2.506 -8.117 1 95.31 142 VAL B O 1
ATOM 3425 N N . PRO B 1 143 ? 18.641 4.715 -8.578 1 95.81 143 PRO B N 1
ATOM 3426 C CA . PRO B 1 143 ? 19.828 4.895 -7.738 1 95.81 143 PRO B CA 1
ATOM 3427 C C . PRO B 1 143 ? 19.5 4.898 -6.246 1 95.81 143 PRO B C 1
ATOM 3429 O O . PRO B 1 143 ? 18.344 5.078 -5.863 1 95.81 143 PRO B O 1
ATOM 3432 N N . GLU B 1 144 ? 20.484 4.688 -5.512 1 92.81 144 GLU B N 1
ATOM 3433 C CA . GLU B 1 144 ? 20.359 4.719 -4.055 1 92.81 144 GLU B CA 1
ATOM 3434 C C . GLU B 1 144 ? 19.797 6.051 -3.574 1 92.81 144 GLU B C 1
ATOM 3436 O O . GLU B 1 144 ? 19.094 6.102 -2.564 1 92.81 144 GLU B O 1
ATOM 3441 N N . SER B 1 145 ? 20.016 7.055 -4.301 1 91.94 145 SER B N 1
ATOM 3442 C CA . SER B 1 145 ? 19.672 8.406 -3.879 1 91.94 145 SER B CA 1
ATOM 3443 C C . SER B 1 145 ? 18.266 8.789 -4.316 1 91.94 145 SER B C 1
ATOM 3445 O O . SER B 1 145 ? 17.781 9.883 -4.016 1 91.94 145 SER B O 1
ATOM 3447 N N . LYS B 1 146 ? 17.609 7.879 -4.984 1 91.69 146 LYS B N 1
ATOM 3448 C CA . LYS B 1 146 ? 16.266 8.188 -5.434 1 91.69 146 LYS B CA 1
ATOM 3449 C C . LYS B 1 146 ? 15.359 8.555 -4.262 1 91.69 146 LYS B C 1
ATOM 3451 O O . LYS B 1 146 ? 15.312 7.836 -3.258 1 91.69 146 LYS B O 1
ATOM 3456 N N . ARG B 1 147 ? 14.656 9.656 -4.398 1 90 147 ARG B N 1
ATOM 3457 C CA . ARG B 1 147 ? 13.719 10.078 -3.361 1 90 147 ARG B CA 1
ATOM 3458 C C . ARG B 1 147 ? 12.5 9.156 -3.324 1 90 147 ARG B C 1
ATOM 3460 O O . ARG B 1 147 ? 11.938 8.82 -4.367 1 90 147 ARG B O 1
ATOM 3467 N N . LEU B 1 148 ? 12.055 8.82 -2.123 1 92.62 148 LEU B N 1
ATOM 3468 C CA . LEU B 1 148 ? 10.992 7.836 -1.961 1 92.62 148 LEU B CA 1
ATOM 3469 C C . LEU B 1 148 ? 9.656 8.391 -2.455 1 92.62 148 LEU B C 1
ATOM 3471 O O . LEU B 1 148 ? 8.828 7.641 -2.986 1 92.62 148 LEU B O 1
ATOM 3475 N N . ASN B 1 149 ? 9.43 9.617 -2.244 1 85.12 149 ASN B N 1
ATOM 3476 C CA . ASN B 1 149 ? 8.164 10.172 -2.707 1 85.12 149 ASN B CA 1
ATOM 3477 C C . ASN B 1 149 ? 8.031 10.094 -4.227 1 85.12 149 ASN B C 1
ATOM 3479 O O . ASN B 1 149 ? 6.945 9.844 -4.746 1 85.12 149 ASN B O 1
ATOM 3483 N N . VAL B 1 150 ? 9.141 10.266 -4.883 1 82.81 150 VAL B N 1
ATOM 3484 C CA . VAL B 1 150 ? 9.156 10.148 -6.34 1 82.81 150 VAL B CA 1
ATOM 3485 C C . VAL B 1 150 ? 9 8.68 -6.738 1 82.81 150 VAL B C 1
ATOM 3487 O O . VAL B 1 150 ? 8.234 8.359 -7.648 1 82.81 150 VAL B O 1
ATOM 3490 N N . LEU B 1 151 ? 9.703 7.859 -6.055 1 90.88 151 LEU B N 1
ATOM 3491 C CA . LEU B 1 151 ? 9.617 6.43 -6.328 1 90.88 151 LEU B CA 1
ATOM 3492 C C . LEU B 1 151 ? 8.195 5.922 -6.113 1 90.88 151 LEU B C 1
ATOM 3494 O O . LEU B 1 151 ? 7.695 5.109 -6.898 1 90.88 151 LEU B O 1
ATOM 3498 N N . LEU B 1 152 ? 7.605 6.383 -5.035 1 88.5 152 LEU B N 1
ATOM 3499 C CA . LEU B 1 152 ? 6.227 6.008 -4.742 1 88.5 152 LEU B CA 1
ATOM 3500 C C . LEU B 1 152 ? 5.309 6.371 -5.906 1 88.5 152 LEU B C 1
ATOM 3502 O O . LEU B 1 152 ? 4.465 5.566 -6.312 1 88.5 152 LEU B O 1
ATOM 3506 N N . LYS B 1 153 ? 5.488 7.438 -6.434 1 78.94 153 LYS B N 1
ATOM 3507 C CA . LYS B 1 153 ? 4.711 7.875 -7.59 1 78.94 153 LYS B CA 1
ATOM 3508 C C . LYS B 1 153 ? 4.953 6.969 -8.789 1 78.94 153 LYS B C 1
ATOM 3510 O O . LYS B 1 153 ? 4.012 6.602 -9.5 1 78.94 153 LYS B O 1
ATOM 3515 N N . GLU B 1 154 ? 6.129 6.664 -9.031 1 80.06 154 GLU B N 1
ATOM 3516 C CA . GLU B 1 154 ? 6.488 5.785 -10.148 1 80.06 154 GLU B CA 1
ATOM 3517 C C . GLU B 1 154 ? 5.844 4.41 -9.992 1 80.06 154 GLU B C 1
ATOM 3519 O O . GLU B 1 154 ? 5.375 3.824 -10.969 1 80.06 154 GLU B O 1
ATOM 3524 N N . PHE B 1 155 ? 5.871 3.963 -8.797 1 85 155 PHE B N 1
ATOM 3525 C CA . PHE B 1 155 ? 5.254 2.668 -8.531 1 85 155 PHE B CA 1
ATOM 3526 C C . PHE B 1 155 ? 3.768 2.697 -8.867 1 85 155 PHE B C 1
ATOM 3528 O O . PHE B 1 155 ? 3.225 1.726 -9.398 1 85 155 PHE B O 1
ATOM 3535 N N . ARG B 1 156 ? 3.184 3.676 -8.578 1 72.31 156 ARG B N 1
ATOM 3536 C CA . ARG B 1 156 ? 1.747 3.811 -8.789 1 72.31 156 ARG B CA 1
ATOM 3537 C C . ARG B 1 156 ? 1.424 3.934 -10.281 1 72.31 156 ARG B C 1
ATOM 3539 O O . ARG B 1 156 ? 0.451 3.348 -10.758 1 72.31 156 ARG B O 1
ATOM 3546 N N . THR B 1 157 ? 2.254 4.664 -10.953 1 64.88 157 THR B N 1
ATOM 3547 C CA . THR B 1 157 ? 1.999 4.969 -12.352 1 64.88 157 THR B CA 1
ATOM 3548 C C . THR B 1 157 ? 2.299 3.762 -13.234 1 64.88 157 THR B C 1
ATOM 3550 O O . THR B 1 157 ? 1.551 3.469 -14.172 1 64.88 157 THR B O 1
ATOM 3553 N N . ASN B 1 158 ? 3.299 3.043 -12.914 1 62.31 158 ASN B N 1
ATOM 3554 C CA . ASN B 1 158 ? 3.791 1.996 -13.805 1 62.31 158 ASN B CA 1
ATOM 3555 C C . ASN B 1 158 ? 3.279 0.62 -13.383 1 62.31 158 ASN B C 1
ATOM 3557 O O . ASN B 1 158 ? 3.529 -0.374 -14.07 1 62.31 158 ASN B O 1
ATOM 3561 N N . ARG B 1 159 ? 2.559 0.608 -12.312 1 59.94 159 ARG B N 1
ATOM 3562 C CA . ARG B 1 159 ? 2.066 -0.646 -11.75 1 59.94 159 ARG B CA 1
ATOM 3563 C C . ARG B 1 159 ? 3.215 -1.607 -11.469 1 59.94 159 ARG B C 1
ATOM 3565 O O . ARG B 1 159 ? 3.068 -2.822 -11.625 1 59.94 159 ARG B O 1
ATOM 3572 N N . ASN B 1 160 ? 4.402 -1.086 -11.477 1 73.88 160 ASN B N 1
ATOM 3573 C CA . ASN B 1 160 ? 5.555 -1.852 -11.008 1 73.88 160 ASN B CA 1
ATOM 3574 C C . ASN B 1 160 ? 5.797 -1.651 -9.516 1 73.88 160 ASN B C 1
ATOM 3576 O O . ASN B 1 160 ? 6.254 -0.587 -9.094 1 73.88 160 ASN B O 1
ATOM 3580 N N . HIS B 1 161 ? 5.617 -2.623 -8.766 1 86 161 HIS B N 1
ATOM 3581 C CA . HIS B 1 161 ? 5.613 -2.5 -7.309 1 86 161 HIS B CA 1
ATOM 3582 C C . HIS B 1 161 ? 6.98 -2.838 -6.723 1 86 161 HIS B C 1
ATOM 3584 O O . HIS B 1 161 ? 7.113 -3.016 -5.512 1 86 161 HIS B O 1
ATOM 3590 N N . LEU B 1 162 ? 8 -2.926 -7.648 1 93.62 162 LEU B N 1
ATOM 3591 C CA . LEU B 1 162 ? 9.344 -3.275 -7.199 1 93.62 162 LEU B CA 1
ATOM 3592 C C . LEU B 1 162 ? 10.398 -2.57 -8.047 1 93.62 162 LEU B C 1
ATOM 3594 O O . LEU B 1 162 ? 10.258 -2.471 -9.266 1 93.62 162 LEU B O 1
ATOM 3598 N N . ALA B 1 163 ? 11.422 -2.072 -7.422 1 96.5 163 ALA B N 1
ATOM 3599 C CA . ALA B 1 163 ? 12.57 -1.478 -8.102 1 96.5 163 ALA B CA 1
ATOM 3600 C C . ALA B 1 163 ? 13.883 -2.01 -7.531 1 96.5 163 ALA B C 1
ATOM 3602 O O . ALA B 1 163 ? 13.992 -2.252 -6.328 1 96.5 163 ALA B O 1
ATOM 3603 N N . ILE B 1 164 ? 14.789 -2.193 -8.422 1 97.81 164 ILE B N 1
ATOM 3604 C CA . ILE B 1 164 ? 16.141 -2.555 -8.023 1 97.81 164 ILE B CA 1
ATOM 3605 C C . ILE B 1 164 ? 16.969 -1.29 -7.777 1 97.81 164 ILE B C 1
ATOM 3607 O O . ILE B 1 164 ? 16.984 -0.381 -8.609 1 97.81 164 ILE B O 1
ATOM 3611 N N . VAL B 1 165 ? 17.562 -1.233 -6.633 1 97.56 165 VAL B N 1
ATOM 3612 C CA . VAL B 1 165 ? 18.406 -0.102 -6.27 1 97.56 165 VAL B CA 1
ATOM 3613 C C . VAL B 1 165 ? 19.859 -0.397 -6.648 1 97.56 165 VAL B C 1
ATOM 3615 O O . VAL B 1 165 ? 20.391 -1.45 -6.297 1 97.56 165 VAL B O 1
ATOM 3618 N N . VAL B 1 166 ? 20.453 0.508 -7.336 1 96.44 166 VAL B N 1
ATOM 3619 C CA . VAL B 1 166 ? 21.828 0.276 -7.773 1 96.44 166 VAL B CA 1
ATOM 3620 C C . VAL B 1 166 ? 22.75 1.308 -7.133 1 96.44 166 VAL B C 1
ATOM 3622 O O . VAL B 1 166 ? 22.328 2.408 -6.785 1 96.44 166 VAL B O 1
ATOM 3625 N N . ASP B 1 167 ? 24 0.887 -6.984 1 92.06 167 ASP B N 1
ATOM 3626 C CA . ASP B 1 167 ? 25.016 1.795 -6.461 1 92.06 167 ASP B CA 1
ATOM 3627 C C . ASP B 1 167 ? 25.656 2.611 -7.582 1 92.06 167 ASP B C 1
ATOM 3629 O O . ASP B 1 167 ? 25.156 2.629 -8.711 1 92.06 167 ASP B O 1
ATOM 3633 N N . GLU B 1 168 ? 26.703 3.316 -7.246 1 90.56 168 GLU B N 1
ATOM 3634 C CA . GLU B 1 168 ? 27.344 4.238 -8.172 1 90.56 168 GLU B CA 1
ATOM 3635 C C . GLU B 1 168 ? 28.016 3.484 -9.32 1 90.56 168 GLU B C 1
ATOM 3637 O O . GLU B 1 168 ? 28.312 4.07 -10.367 1 90.56 168 GLU B O 1
ATOM 3642 N N . TYR B 1 169 ? 28.188 2.236 -9.172 1 87.62 169 TYR B N 1
ATOM 3643 C CA . TYR B 1 169 ? 28.844 1.43 -10.195 1 87.62 169 TYR B CA 1
ATOM 3644 C C . TYR B 1 169 ? 27.828 0.701 -11.055 1 87.62 169 TYR B C 1
ATOM 3646 O O . TYR B 1 169 ? 28.188 -0.019 -11.992 1 87.62 169 TYR B O 1
ATOM 3654 N N . GLY B 1 170 ? 26.578 0.897 -10.75 1 90.56 170 GLY B N 1
ATOM 3655 C CA . GLY B 1 170 ? 25.531 0.255 -11.523 1 90.56 170 GLY B CA 1
ATOM 3656 C C . GLY B 1 170 ? 25.234 -1.164 -11.07 1 90.56 170 GLY B C 1
ATOM 3657 O O . GLY B 1 170 ? 24.562 -1.92 -11.773 1 90.56 170 GLY B O 1
ATOM 3658 N N . THR B 1 171 ? 25.812 -1.467 -9.953 1 93.25 171 THR B N 1
ATOM 3659 C CA . THR B 1 171 ? 25.562 -2.791 -9.391 1 93.25 171 THR B CA 1
ATOM 3660 C C . THR B 1 171 ? 24.406 -2.752 -8.406 1 93.25 171 THR B C 1
ATOM 3662 O O . THR B 1 171 ? 24.219 -1.76 -7.695 1 93.25 171 THR B O 1
ATOM 3665 N N . ALA B 1 172 ? 23.719 -3.908 -8.352 1 97 172 ALA B N 1
ATOM 3666 C CA . ALA B 1 172 ? 22.578 -3.949 -7.453 1 97 172 ALA B CA 1
ATOM 3667 C C . ALA B 1 172 ? 23 -3.842 -5.996 1 97 172 ALA B C 1
ATOM 3669 O O . ALA B 1 172 ? 23.906 -4.57 -5.555 1 97 172 ALA B O 1
ATOM 3670 N N . ALA B 1 173 ? 22.422 -2.92 -5.273 1 95.81 173 ALA B N 1
ATOM 3671 C CA . ALA B 1 173 ? 22.641 -2.758 -3.838 1 95.81 173 ALA B CA 1
ATOM 3672 C C . ALA B 1 173 ? 21.5 -3.389 -3.035 1 95.81 173 ALA B C 1
ATOM 3674 O O . ALA B 1 173 ? 21.703 -3.805 -1.891 1 95.81 173 ALA B O 1
ATOM 3675 N N . GLY B 1 174 ? 20.359 -3.461 -3.625 1 96.44 174 GLY B N 1
ATOM 3676 C CA . GLY B 1 174 ? 19.172 -4 -2.986 1 96.44 174 GLY B CA 1
ATOM 3677 C C . GLY B 1 174 ? 17.906 -3.775 -3.793 1 96.44 174 GLY B C 1
ATOM 3678 O O . GLY B 1 174 ? 17.969 -3.547 -5.004 1 96.44 174 GLY B O 1
ATOM 3679 N N . LEU B 1 175 ? 16.766 -3.949 -3.186 1 97.19 175 LEU B N 1
ATOM 3680 C CA . LEU B 1 175 ? 15.5 -3.684 -3.85 1 97.19 175 LEU B CA 1
ATOM 3681 C C . LEU B 1 175 ? 14.539 -2.953 -2.914 1 97.19 175 LEU B C 1
ATOM 3683 O O . LEU B 1 175 ? 14.727 -2.965 -1.695 1 97.19 175 LEU B O 1
ATOM 3687 N N . VAL B 1 176 ? 13.602 -2.24 -3.465 1 94.81 176 VAL B N 1
ATOM 3688 C CA . VAL B 1 176 ? 12.531 -1.565 -2.738 1 94.81 176 VAL B CA 1
ATOM 3689 C C . VAL B 1 176 ? 11.188 -1.923 -3.357 1 94.81 176 VAL B C 1
ATOM 3691 O O . VAL B 1 176 ? 11.047 -1.958 -4.582 1 94.81 176 VAL B O 1
ATOM 3694 N N . THR B 1 177 ? 10.227 -2.256 -2.508 1 90.94 177 THR B N 1
ATOM 3695 C CA . THR B 1 177 ? 8.867 -2.465 -2.988 1 90.94 177 THR B CA 1
ATOM 3696 C C . THR B 1 177 ? 7.953 -1.327 -2.537 1 90.94 177 THR B C 1
ATOM 3698 O O . THR B 1 177 ? 8.312 -0.554 -1.647 1 90.94 177 THR B O 1
ATOM 3701 N N . ILE B 1 178 ? 6.887 -1.221 -3.17 1 86.5 178 ILE B N 1
ATOM 3702 C CA . ILE B 1 178 ? 5.914 -0.201 -2.785 1 86.5 178 ILE B CA 1
ATOM 3703 C C . ILE B 1 178 ? 5.445 -0.451 -1.354 1 86.5 178 ILE B C 1
ATOM 3705 O O . ILE B 1 178 ? 5.156 0.493 -0.615 1 86.5 178 ILE B O 1
ATOM 3709 N N . GLU B 1 179 ? 5.316 -1.717 -0.969 1 81 179 GLU B N 1
ATOM 3710 C CA . GLU B 1 179 ? 4.906 -2.066 0.388 1 81 179 GLU B CA 1
ATOM 3711 C C . GLU B 1 179 ? 5.867 -1.486 1.422 1 81 179 GLU B C 1
ATOM 3713 O O . GLU B 1 179 ? 5.441 -1.04 2.49 1 81 179 GLU B O 1
ATOM 3718 N N . ASP B 1 180 ? 7.113 -1.571 1.102 1 83.06 180 ASP B N 1
ATOM 3719 C CA . ASP B 1 180 ? 8.117 -1.013 1.998 1 83.06 180 ASP B CA 1
ATOM 3720 C C . ASP B 1 180 ? 7.883 0.478 2.23 1 83.06 180 ASP B C 1
ATOM 3722 O O . ASP B 1 180 ? 7.984 0.959 3.359 1 83.06 180 ASP B O 1
ATOM 3726 N N . ILE B 1 181 ? 7.582 1.176 1.165 1 87.44 181 ILE B N 1
ATOM 3727 C CA . ILE B 1 181 ? 7.367 2.615 1.26 1 87.44 181 ILE B CA 1
ATOM 3728 C C . ILE B 1 181 ? 6.098 2.896 2.061 1 87.44 181 ILE B C 1
ATOM 3730 O O . ILE B 1 181 ? 6.094 3.752 2.949 1 87.44 181 ILE B O 1
ATOM 3734 N N . LEU B 1 182 ? 5.078 2.186 1.744 1 83.62 182 LEU B N 1
ATOM 3735 C CA . LEU B 1 182 ? 3.803 2.387 2.424 1 83.62 182 LEU B CA 1
ATOM 3736 C C . LEU B 1 182 ? 3.922 2.062 3.91 1 83.62 182 LEU B C 1
ATOM 3738 O O . LEU B 1 182 ? 3.256 2.686 4.738 1 83.62 182 LEU B O 1
ATOM 3742 N N . GLU B 1 183 ? 4.758 1.141 4.199 1 80.06 183 GLU B N 1
ATOM 3743 C CA . GLU B 1 183 ? 4.992 0.791 5.598 1 80.06 183 GLU B CA 1
ATOM 3744 C C . GLU B 1 183 ? 5.539 1.98 6.379 1 80.06 183 GLU B C 1
ATOM 3746 O O . GLU B 1 183 ? 5.25 2.137 7.566 1 80.06 183 GLU B O 1
ATOM 3751 N N . GLU B 1 184 ? 6.289 2.746 5.723 1 82.19 184 GLU B N 1
ATOM 3752 C CA . GLU B 1 184 ? 6.805 3.945 6.375 1 82.19 184 GLU B CA 1
ATOM 3753 C C . GLU B 1 184 ? 5.68 4.906 6.738 1 82.19 184 GLU B C 1
ATOM 3755 O O . GLU B 1 184 ? 5.793 5.676 7.695 1 82.19 184 GLU B O 1
ATOM 3760 N N . ILE B 1 185 ? 4.645 4.859 6.035 1 84.44 185 ILE B N 1
ATOM 3761 C CA . ILE B 1 185 ? 3.537 5.793 6.23 1 84.44 185 ILE B CA 1
ATOM 3762 C C . ILE B 1 185 ? 2.551 5.219 7.242 1 84.44 185 ILE B C 1
ATOM 3764 O O . ILE B 1 185 ? 2.125 5.914 8.172 1 84.44 185 ILE B O 1
ATOM 3768 N N . VAL B 1 186 ? 2.232 3.918 7.113 1 78.12 186 VAL B N 1
ATOM 3769 C CA . VAL B 1 186 ? 1.121 3.355 7.871 1 78.12 186 VAL B CA 1
ATOM 3770 C C . VAL B 1 186 ? 1.658 2.494 9.016 1 78.12 186 VAL B C 1
ATOM 3772 O O . VAL B 1 186 ? 0.901 2.078 9.891 1 78.12 186 VAL B O 1
ATOM 3775 N N . GLY B 1 187 ? 2.787 2.146 9.062 1 64.31 187 GLY B N 1
ATOM 3776 C CA . GLY B 1 187 ? 3.336 1.137 9.953 1 64.31 187 GLY B CA 1
ATOM 3777 C C . GLY B 1 187 ? 3.137 1.463 11.414 1 64.31 187 GLY B C 1
ATOM 3778 O O . GLY B 1 187 ? 3.066 0.561 12.258 1 64.31 187 GLY B O 1
ATOM 3779 N N . GLU B 1 188 ? 3.025 2.699 11.688 1 57.84 188 GLU B N 1
ATOM 3780 C CA . GLU B 1 188 ? 3.016 3.055 13.102 1 57.84 188 GLU B CA 1
ATOM 3781 C C . GLU B 1 188 ? 1.589 3.195 13.625 1 57.84 188 GLU B C 1
ATOM 3783 O O . GLU B 1 188 ? 1.381 3.598 14.773 1 57.84 188 GLU B O 1
ATOM 3788 N N . ILE B 1 189 ? 0.623 2.926 12.852 1 54.91 189 ILE B N 1
ATOM 3789 C CA . ILE B 1 189 ? -0.739 3.143 13.328 1 54.91 189 ILE B CA 1
ATOM 3790 C C . ILE B 1 189 ? -1.072 2.123 14.414 1 54.91 189 ILE B C 1
ATOM 3792 O O . ILE B 1 189 ? -0.885 0.919 14.227 1 54.91 189 ILE B O 1
ATOM 3796 N N . GLU B 1 190 ? -0.906 2.639 15.75 1 49.19 190 GLU B N 1
ATOM 3797 C CA . GLU B 1 190 ? -1.16 1.865 16.969 1 49.19 190 GLU B CA 1
ATOM 3798 C C . GLU B 1 190 ? -2.654 1.786 17.266 1 49.19 190 GLU B C 1
ATOM 3800 O O . GLU B 1 190 ? -3.428 2.641 16.828 1 49.19 190 GLU B O 1
ATOM 3805 N N . ASP B 1 191 ? -3.281 0.598 17.578 1 43.25 191 ASP B N 1
ATOM 3806 C CA . ASP B 1 191 ? -4.656 0.395 18.031 1 43.25 191 ASP B CA 1
ATOM 3807 C C . ASP B 1 191 ? -5.047 1.414 19.094 1 43.25 191 ASP B C 1
ATOM 3809 O O . ASP B 1 191 ? -4.48 1.42 20.188 1 43.25 191 ASP B O 1
ATOM 3813 N N . GLU B 1 192 ? -5.355 2.586 18.906 1 37.31 192 GLU B N 1
ATOM 3814 C CA . GLU B 1 192 ? -5.91 3.334 20.031 1 37.31 192 GLU B CA 1
ATOM 3815 C C . GLU B 1 192 ? -6.961 2.516 20.781 1 37.31 192 GLU B C 1
ATOM 3817 O O . GLU B 1 192 ? -7.074 2.605 22 1 37.31 192 GLU B O 1
ATOM 3822 N N . HIS B 1 193 ? -8.086 2.193 20.125 1 34.91 193 HIS B N 1
ATOM 3823 C CA . HIS B 1 193 ? -9.156 1.535 20.859 1 34.91 193 HIS B CA 1
ATOM 3824 C C . HIS B 1 193 ? -8.703 0.194 21.422 1 34.91 193 HIS B C 1
ATOM 3826 O O . HIS B 1 193 ? -9.391 -0.404 22.266 1 34.91 193 HIS B O 1
ATOM 3832 N N . ASP B 1 194 ? -7.949 -0.571 20.703 1 34.91 194 ASP B N 1
ATOM 3833 C CA . ASP B 1 194 ? -7.574 -1.806 21.391 1 34.91 194 ASP B CA 1
ATOM 3834 C C . ASP B 1 194 ? -6.52 -1.54 22.453 1 34.91 194 ASP B C 1
ATOM 3836 O O . ASP B 1 194 ? -5.809 -2.457 22.875 1 34.91 194 ASP B O 1
ATOM 3840 N N . GLN B 1 195 ? -6.188 -0.43 22.781 1 32.91 195 GLN B N 1
ATOM 3841 C CA . GLN B 1 195 ? -5.766 -0.258 24.172 1 32.91 195 GLN B CA 1
ATOM 3842 C C . GLN B 1 195 ? -6.797 -0.84 25.141 1 32.91 195 GLN B C 1
ATOM 3844 O O . GLN B 1 195 ? -7.426 -0.103 25.891 1 32.91 195 GLN B O 1
ATOM 3849 N N . GLU B 1 196 ? -7.734 -1.448 24.719 1 33.53 196 GLU B N 1
ATOM 3850 C CA . GLU B 1 196 ? -8.18 -1.999 26 1 33.53 196 GLU B CA 1
ATOM 3851 C C . GLU B 1 196 ? -6.992 -2.416 26.859 1 33.53 196 GLU B C 1
ATOM 3853 O O . GLU B 1 196 ? -6.047 -3.033 26.375 1 33.53 196 GLU B O 1
ATOM 3858 N N . PRO B 1 197 ? -6.867 -1.791 28.031 1 36.03 197 PRO B N 1
ATOM 3859 C CA . PRO B 1 197 ? -5.949 -2.16 29.109 1 36.03 197 PRO B CA 1
ATOM 3860 C C . PRO B 1 197 ? -5.488 -3.611 29.016 1 36.03 197 PRO B C 1
ATOM 3862 O O . PRO B 1 197 ? -4.414 -3.953 29.516 1 36.03 197 PRO B O 1
ATOM 3865 N N . ASP B 1 198 ? -6.363 -4.441 28.5 1 36.88 198 ASP B N 1
ATOM 3866 C CA . ASP B 1 198 ? -6.129 -5.871 28.688 1 36.88 198 ASP B CA 1
ATOM 3867 C C . ASP B 1 198 ? -5.219 -6.43 27.594 1 36.88 198 ASP B C 1
ATOM 3869 O O . ASP B 1 198 ? -4.914 -7.621 27.578 1 36.88 198 ASP B O 1
ATOM 3873 N N . GLU B 1 199 ? -5.09 -5.77 26.422 1 45.41 199 GLU B N 1
ATOM 3874 C CA . GLU B 1 199 ? -4.18 -6.523 25.562 1 45.41 199 GLU B CA 1
ATOM 3875 C C . GLU B 1 199 ? -2.725 -6.172 25.859 1 45.41 199 GLU B C 1
ATOM 3877 O O . GLU B 1 199 ? -2.398 -5.008 26.109 1 45.41 199 GLU B O 1
ATOM 3882 N N . GLY B 1 200 ? -1.801 -7.254 26.125 1 55.16 200 GLY B N 1
ATOM 3883 C CA . GLY B 1 200 ? -0.5 -7.516 26.719 1 55.16 200 GLY B CA 1
ATOM 3884 C C . GLY B 1 200 ? 0.578 -6.559 26.234 1 55.16 200 GLY B C 1
ATOM 3885 O O . GLY B 1 200 ? 0.361 -5.793 25.297 1 55.16 200 GLY B O 1
ATOM 3886 N N . TYR B 1 201 ? 1.543 -6.184 27.062 1 68.19 201 TYR B N 1
ATOM 3887 C CA . TYR B 1 201 ? 2.789 -5.445 26.891 1 68.19 201 TYR B CA 1
ATOM 3888 C C . TYR B 1 201 ? 3.516 -5.883 25.625 1 68.19 201 TYR B C 1
ATOM 3890 O O . TYR B 1 201 ? 4.277 -5.113 25.047 1 68.19 201 TYR B O 1
ATOM 3898 N N . ILE B 1 202 ? 3.09 -6.992 25.094 1 79 202 ILE B N 1
ATOM 3899 C CA . ILE B 1 202 ? 3.801 -7.605 23.984 1 79 202 ILE B CA 1
ATOM 3900 C C . ILE B 1 202 ? 2.799 -8.164 22.969 1 79 202 ILE B C 1
ATOM 3902 O O . ILE B 1 202 ? 1.918 -8.945 23.344 1 79 202 ILE B O 1
ATOM 3906 N N . VAL B 1 203 ? 2.848 -7.676 21.797 1 70.69 203 VAL B N 1
ATOM 3907 C CA . VAL B 1 203 ? 1.987 -8.156 20.719 1 70.69 203 VAL B CA 1
ATOM 3908 C C . VAL B 1 203 ? 2.834 -8.82 19.641 1 70.69 203 VAL B C 1
ATOM 3910 O O . VAL B 1 203 ? 3.777 -8.219 19.125 1 70.69 203 VAL B O 1
ATOM 3913 N N . GLN B 1 204 ? 2.533 -10.023 19.359 1 69.75 204 GLN B N 1
ATOM 3914 C CA . GLN B 1 204 ? 3.244 -10.711 18.281 1 69.75 204 GLN B CA 1
ATOM 3915 C C . GLN B 1 204 ? 2.672 -10.336 16.922 1 69.75 204 GLN B C 1
ATOM 3917 O O . GLN B 1 204 ? 1.474 -10.5 16.672 1 69.75 204 GLN B O 1
ATOM 3922 N N . ARG B 1 205 ? 3.389 -9.68 16.094 1 62.62 205 ARG B N 1
ATOM 3923 C CA . ARG B 1 205 ? 2.99 -9.273 14.75 1 62.62 205 ARG B CA 1
ATOM 3924 C C . ARG B 1 205 ? 3.16 -10.414 13.75 1 62.62 205 ARG B C 1
ATOM 3926 O O . ARG B 1 205 ? 2.305 -10.617 12.891 1 62.62 205 ARG B O 1
ATOM 3933 N N . ASN B 1 206 ? 4.305 -11.047 13.781 1 64.12 206 ASN B N 1
ATOM 3934 C CA . ASN B 1 206 ? 4.609 -12.273 13.039 1 64.12 206 ASN B CA 1
ATOM 3935 C C . ASN B 1 206 ? 5.527 -13.195 13.836 1 64.12 206 ASN B C 1
ATOM 3937 O O . ASN B 1 206 ? 5.766 -12.961 15.023 1 64.12 206 ASN B O 1
ATOM 3941 N N . GLU B 1 207 ? 5.949 -14.305 13.086 1 66.81 207 GLU B N 1
ATOM 3942 C CA . GLU B 1 207 ? 6.695 -15.336 13.789 1 66.81 207 GLU B CA 1
ATOM 3943 C C . GLU B 1 207 ? 7.891 -14.742 14.531 1 66.81 207 GLU B C 1
ATOM 3945 O O . GLU B 1 207 ? 8.18 -15.133 15.664 1 66.81 207 GLU B O 1
ATOM 3950 N N . ASN B 1 208 ? 8.539 -13.75 13.914 1 76.88 208 ASN B N 1
ATOM 3951 C CA . ASN B 1 208 ? 9.781 -13.273 14.516 1 76.88 208 ASN B CA 1
ATOM 3952 C C . ASN B 1 208 ? 9.719 -11.781 14.82 1 76.88 208 ASN B C 1
ATOM 3954 O O . ASN B 1 208 ? 10.742 -11.156 15.109 1 76.88 208 ASN B O 1
ATOM 3958 N N . GLU B 1 209 ? 8.539 -11.289 14.75 1 78.5 209 GLU B N 1
ATOM 3959 C CA . GLU B 1 209 ? 8.43 -9.852 14.977 1 78.5 209 GLU B CA 1
ATOM 3960 C C . GLU B 1 209 ? 7.309 -9.539 15.961 1 78.5 209 GLU B C 1
ATOM 3962 O O . GLU B 1 209 ? 6.211 -10.094 15.867 1 78.5 209 GLU B O 1
ATOM 3967 N N . TYR B 1 210 ? 7.691 -8.703 16.938 1 81.56 210 TYR B N 1
ATOM 3968 C CA . TYR B 1 210 ? 6.773 -8.297 18 1 81.56 210 TYR B CA 1
ATOM 3969 C C . TYR B 1 210 ? 6.723 -6.781 18.141 1 81.56 210 TYR B C 1
ATOM 3971 O O . TYR B 1 210 ? 7.699 -6.094 17.828 1 81.56 210 TYR B O 1
ATOM 3979 N N . MET B 1 211 ? 5.605 -6.359 18.469 1 79.31 211 MET B N 1
ATOM 3980 C CA . MET B 1 211 ? 5.477 -4.992 18.969 1 79.31 211 MET B CA 1
ATOM 3981 C C . MET B 1 211 ? 5.434 -4.98 20.5 1 79.31 211 MET B C 1
ATOM 3983 O O . MET B 1 211 ? 4.66 -5.719 21.109 1 79.31 211 MET B O 1
ATOM 3987 N N . VAL B 1 212 ? 6.383 -4.25 21.062 1 85.38 212 VAL B N 1
ATOM 3988 C CA . VAL B 1 212 ? 6.531 -4.207 22.5 1 85.38 212 VAL B CA 1
ATOM 3989 C C . VAL B 1 212 ? 6.32 -2.781 23 1 85.38 212 VAL B C 1
ATOM 3991 O O . VAL B 1 212 ? 6.949 -1.843 22.516 1 85.38 212 VAL B O 1
ATOM 3994 N N . LYS B 1 213 ? 5.422 -2.711 23.875 1 80.94 213 LYS B N 1
ATOM 3995 C CA . LYS B 1 213 ? 5.281 -1.407 24.516 1 80.94 213 LYS B CA 1
ATOM 3996 C C . LYS B 1 213 ? 6.52 -1.068 25.344 1 80.94 213 LYS B C 1
ATOM 3998 O O . LYS B 1 213 ? 7.051 -1.926 26.047 1 80.94 213 LYS B O 1
ATOM 4003 N N . ALA B 1 214 ? 6.898 0.22 25.234 1 86.44 214 ALA B N 1
ATOM 4004 C CA . ALA B 1 214 ? 8.086 0.637 25.984 1 86.44 214 ALA B CA 1
ATOM 4005 C C . ALA B 1 214 ? 7.867 0.489 27.484 1 86.44 214 ALA B C 1
ATOM 4007 O O . ALA B 1 214 ? 8.812 0.246 28.234 1 86.44 214 ALA B O 1
ATOM 4008 N N . LEU B 1 215 ? 6.574 0.545 27.875 1 81.25 215 LEU B N 1
ATOM 4009 C CA . LEU B 1 215 ? 6.246 0.491 29.297 1 81.25 215 LEU B CA 1
ATOM 4010 C C . LEU B 1 215 ? 6.164 -0.953 29.781 1 81.25 215 LEU B C 1
ATOM 4012 O O . LEU B 1 215 ? 5.914 -1.203 30.969 1 81.25 215 LEU B O 1
ATOM 4016 N N . THR B 1 216 ? 6.457 -1.894 28.875 1 85.5 216 THR B N 1
ATOM 4017 C CA . THR B 1 216 ? 6.484 -3.291 29.281 1 85.5 216 THR B CA 1
ATOM 4018 C C . THR B 1 216 ? 7.512 -3.506 30.391 1 85.5 216 THR B C 1
ATOM 4020 O O . THR B 1 216 ? 8.68 -3.148 30.25 1 85.5 216 THR B O 1
ATOM 4023 N N . PRO B 1 217 ? 7.059 -4.039 31.609 1 85.75 217 PRO B N 1
ATOM 4024 C CA . PRO B 1 217 ? 8.055 -4.375 32.625 1 85.75 217 PRO B CA 1
ATOM 4025 C C . PRO B 1 217 ? 9.086 -5.387 32.156 1 85.75 217 PRO B C 1
ATOM 4027 O O . PRO B 1 217 ? 8.734 -6.34 31.438 1 85.75 217 PRO B O 1
ATOM 4030 N N . MET B 1 218 ? 10.328 -5.121 32.531 1 90.06 218 MET B N 1
ATOM 4031 C CA . MET B 1 218 ? 11.398 -6 32.094 1 90.06 218 MET B CA 1
ATOM 4032 C C . MET B 1 218 ? 11.148 -7.438 32.531 1 90.06 218 MET B C 1
ATOM 4034 O O . MET B 1 218 ? 11.484 -8.383 31.828 1 90.06 218 MET B O 1
ATOM 4038 N N . GLU B 1 219 ? 10.586 -7.52 33.688 1 87.56 219 GLU B N 1
ATOM 4039 C CA . GLU B 1 219 ? 10.273 -8.859 34.188 1 87.56 219 GLU B CA 1
ATOM 4040 C C . GLU B 1 219 ? 9.32 -9.586 33.219 1 87.56 219 GLU B C 1
ATOM 4042 O O . GLU B 1 219 ? 9.523 -10.758 32.906 1 87.56 219 GLU B O 1
ATOM 4047 N N . ASP B 1 220 ? 8.367 -8.914 32.781 1 85.94 220 ASP B N 1
ATOM 4048 C CA . ASP B 1 220 ? 7.402 -9.484 31.859 1 85.94 220 ASP B CA 1
ATOM 4049 C C . ASP B 1 220 ? 8.055 -9.805 30.516 1 85.94 220 ASP B C 1
ATOM 4051 O O . ASP B 1 220 ? 7.766 -10.844 29.906 1 85.94 220 ASP B O 1
ATOM 4055 N N . PHE B 1 221 ? 8.859 -8.938 30.094 1 91.81 221 PHE B N 1
ATOM 4056 C CA . PHE B 1 221 ? 9.578 -9.133 28.844 1 91.81 221 PHE B CA 1
ATOM 4057 C C . PHE B 1 221 ? 10.453 -10.375 28.906 1 91.81 221 PHE B C 1
ATOM 4059 O O . PHE B 1 221 ? 10.398 -11.227 28 1 91.81 221 PHE B O 1
ATOM 4066 N N . ASP B 1 222 ? 11.188 -10.5 29.984 1 91.12 222 ASP B N 1
ATOM 4067 C CA . ASP B 1 222 ? 12.062 -11.648 30.172 1 91.12 222 ASP B CA 1
ATOM 4068 C C . ASP B 1 222 ? 11.266 -12.953 30.203 1 91.12 222 ASP B C 1
ATOM 4070 O O . ASP B 1 222 ? 11.695 -13.961 29.656 1 91.12 222 ASP B O 1
ATOM 4074 N N . GLU B 1 223 ? 10.242 -12.828 30.844 1 86.75 223 GLU B N 1
ATOM 4075 C CA . GLU B 1 223 ? 9.383 -14.008 30.922 1 86.75 223 GLU B CA 1
ATOM 4076 C C . GLU B 1 223 ? 8.836 -14.391 29.547 1 86.75 223 GLU B C 1
ATOM 4078 O O . GLU B 1 223 ? 8.797 -15.578 29.203 1 86.75 223 GLU B O 1
ATOM 4083 N N . TYR B 1 224 ? 8.469 -13.383 28.797 1 86 224 TYR B N 1
ATOM 4084 C CA . TYR B 1 224 ? 7.832 -13.617 27.516 1 86 224 TYR B CA 1
ATOM 4085 C C . TYR B 1 224 ? 8.836 -14.18 26.5 1 86 224 TYR B C 1
ATOM 4087 O O . TYR B 1 224 ? 8.516 -15.102 25.75 1 86 224 TYR B O 1
ATOM 4095 N N . PHE B 1 225 ? 9.938 -13.695 26.531 1 88.5 225 PHE B N 1
ATOM 4096 C CA . PHE B 1 225 ? 10.906 -14.047 25.5 1 88.5 225 PHE B CA 1
ATOM 4097 C C . PHE B 1 225 ? 11.977 -14.977 26.047 1 88.5 225 PHE B C 1
ATOM 4099 O O . PHE B 1 225 ? 12.945 -15.297 25.359 1 88.5 225 PHE B O 1
ATOM 4106 N N . PHE B 1 226 ? 11.867 -15.336 27.25 1 86.25 226 PHE B N 1
ATOM 4107 C CA . PHE B 1 226 ? 12.773 -16.25 27.938 1 86.25 226 PHE B CA 1
ATOM 4108 C C . PHE B 1 226 ? 14.203 -15.734 27.891 1 86.25 226 PHE B C 1
ATOM 4110 O O . PHE B 1 226 ? 15.125 -16.453 27.5 1 86.25 226 PHE B O 1
ATOM 4117 N N . CYS B 1 227 ? 14.297 -14.539 28.188 1 87.38 227 CYS B N 1
ATOM 4118 C CA . CYS B 1 227 ? 15.617 -13.93 28.281 1 87.38 227 CYS B CA 1
ATOM 4119 C C . CYS B 1 227 ? 15.867 -13.344 29.656 1 87.38 227 CYS B C 1
ATOM 4121 O O . CYS B 1 227 ? 15.055 -13.523 30.562 1 87.38 227 CYS B O 1
ATOM 4123 N N . ASP B 1 228 ? 17.078 -12.938 29.828 1 86.81 228 ASP B N 1
ATOM 4124 C CA . ASP B 1 228 ? 17.484 -12.383 31.109 1 86.81 228 ASP B CA 1
ATOM 4125 C C . ASP B 1 228 ? 18.141 -11.016 30.938 1 86.81 228 ASP B C 1
ATOM 4127 O O . ASP B 1 228 ? 19.344 -10.859 31.156 1 86.81 228 ASP B O 1
ATOM 4131 N N . LEU B 1 229 ? 17.328 -10.047 30.625 1 86.38 229 LEU B N 1
ATOM 4132 C CA . LEU B 1 229 ? 17.844 -8.719 30.375 1 86.38 229 LEU B CA 1
ATOM 4133 C C . LEU B 1 229 ? 17.547 -7.773 31.531 1 86.38 229 LEU B C 1
ATOM 4135 O O . LEU B 1 229 ? 18.047 -6.652 31.578 1 86.38 229 LEU B O 1
ATOM 4139 N N . SER B 1 230 ? 16.75 -8.281 32.375 1 79.5 230 SER B N 1
ATOM 4140 C CA . SER B 1 230 ? 16.344 -7.43 33.469 1 79.5 230 SER B CA 1
ATOM 4141 C C . SER B 1 230 ? 17.531 -7.02 34.344 1 79.5 230 SER B C 1
ATOM 4143 O O . SER B 1 230 ? 18.484 -7.793 34.5 1 79.5 230 SER B O 1
ATOM 4145 N N . SER B 1 231 ? 17.656 -5.789 34.625 1 79.56 231 SER B N 1
ATOM 4146 C CA . SER B 1 231 ? 18.688 -5.223 35.5 1 79.56 231 SER B CA 1
ATOM 4147 C C . SER B 1 231 ? 18.078 -4.227 36.469 1 79.56 231 SER B C 1
ATOM 4149 O O . SER B 1 231 ? 16.938 -3.807 36.312 1 79.56 231 SER B O 1
ATOM 4151 N N . GLU B 1 232 ? 18.891 -3.904 37.594 1 76.5 232 GLU B N 1
ATOM 4152 C CA . GLU B 1 232 ? 18.453 -2.918 38.594 1 76.5 232 GLU B CA 1
ATOM 4153 C C . GLU B 1 232 ? 18.438 -1.514 37.969 1 76.5 232 GLU B C 1
ATOM 4155 O O . GLU B 1 232 ? 17.828 -0.601 38.531 1 76.5 232 GLU B O 1
ATOM 4160 N N . GLU B 1 233 ? 18.922 -1.32 36.812 1 81 233 GLU B N 1
ATOM 4161 C CA . GLU B 1 233 ? 19.109 0.006 36.219 1 81 233 GLU B CA 1
ATOM 4162 C C . GLU B 1 233 ? 17.859 0.457 35.469 1 81 233 GLU B C 1
ATOM 4164 O O . GLU B 1 233 ? 17.672 1.65 35.25 1 81 233 GLU B O 1
ATOM 4169 N N . TYR B 1 234 ? 17.062 -0.453 35.156 1 85.25 234 TYR B N 1
ATOM 4170 C CA . TYR B 1 234 ? 15.859 -0.118 34.406 1 85.25 234 TYR B CA 1
ATOM 4171 C C . TYR B 1 234 ? 14.742 -1.105 34.688 1 85.25 234 TYR B C 1
ATOM 4173 O O . TYR B 1 234 ? 14.992 -2.295 34.906 1 85.25 234 TYR B O 1
ATOM 4181 N N . ASP B 1 235 ? 13.453 -0.559 34.656 1 85.69 235 ASP B N 1
ATOM 4182 C CA . ASP B 1 235 ? 12.297 -1.364 35.031 1 85.69 235 ASP B CA 1
ATOM 4183 C C . ASP B 1 235 ? 11.461 -1.723 33.781 1 85.69 235 ASP B C 1
ATOM 4185 O O . ASP B 1 235 ? 10.664 -2.664 33.844 1 85.69 235 ASP B O 1
ATOM 4189 N N . THR B 1 236 ? 11.609 -1.029 32.781 1 89.12 236 THR B N 1
ATOM 4190 C CA . THR B 1 236 ? 10.805 -1.228 31.578 1 89.12 236 THR B CA 1
ATOM 4191 C C . THR B 1 236 ? 11.695 -1.437 30.359 1 89.12 236 THR B C 1
ATOM 4193 O O . THR B 1 236 ? 12.883 -1.125 30.391 1 89.12 236 THR B O 1
ATOM 4196 N N . VAL B 1 237 ? 11.117 -1.957 29.297 1 92.19 237 VAL B N 1
ATOM 4197 C CA . VAL B 1 237 ? 11.844 -2.154 28.047 1 92.19 237 VAL B CA 1
ATOM 4198 C C . VAL B 1 237 ? 12.305 -0.807 27.5 1 92.19 237 VAL B C 1
ATOM 4200 O O . VAL B 1 237 ? 13.414 -0.691 26.969 1 92.19 237 VAL B O 1
ATOM 4203 N N . GLY B 1 238 ? 11.469 0.154 27.656 1 89.38 238 GLY B N 1
ATOM 4204 C CA . GLY B 1 238 ? 11.883 1.491 27.266 1 89.38 238 GLY B CA 1
ATOM 4205 C C . GLY B 1 238 ? 13.109 1.979 28.016 1 89.38 238 GLY B C 1
ATOM 4206 O O . GLY B 1 238 ? 14.031 2.531 27.406 1 89.38 238 GLY B O 1
ATOM 4207 N N . GLY B 1 239 ? 13.055 1.864 29.328 1 87.56 239 GLY B N 1
ATOM 4208 C CA . GLY B 1 239 ? 14.219 2.209 30.125 1 87.56 239 GLY B CA 1
ATOM 4209 C C . GLY B 1 239 ? 15.469 1.469 29.703 1 87.56 239 GLY B C 1
ATOM 4210 O O . GLY B 1 239 ? 16.562 2.045 29.688 1 87.56 239 GLY B O 1
ATOM 4211 N N . PHE B 1 240 ? 15.32 0.189 29.375 1 92.31 240 PHE B N 1
ATOM 4212 C CA . PHE B 1 240 ? 16.422 -0.626 28.875 1 92.31 240 PHE B CA 1
ATOM 4213 C C . PHE B 1 240 ? 17.031 -0.015 27.625 1 92.31 240 PHE B C 1
ATOM 4215 O O . PHE B 1 240 ? 18.25 0.148 27.531 1 92.31 240 PHE B O 1
ATOM 4222 N N . ILE B 1 241 ? 16.219 0.393 26.766 1 91.69 241 ILE B N 1
ATOM 4223 C CA . ILE B 1 241 ? 16.672 0.915 25.469 1 91.69 241 ILE B CA 1
ATOM 4224 C C . ILE B 1 241 ? 17.359 2.26 25.672 1 91.69 241 ILE B C 1
ATOM 4226 O O . ILE B 1 241 ? 18.422 2.51 25.109 1 91.69 241 ILE B O 1
ATOM 4230 N N . VAL B 1 242 ? 16.828 3.094 26.516 1 88.31 242 VAL B N 1
ATOM 4231 C CA . VAL B 1 242 ? 17.406 4.406 26.781 1 88.31 242 VAL B CA 1
ATOM 4232 C C . VAL B 1 242 ? 18.766 4.246 27.453 1 88.31 242 VAL B C 1
ATOM 4234 O O . VAL B 1 242 ? 19.719 4.969 27.125 1 88.31 242 VAL B O 1
ATOM 4237 N N . THR B 1 243 ? 18.828 3.35 28.344 1 87.81 243 THR B N 1
ATOM 4238 C CA . THR B 1 243 ? 20.078 3.094 29.047 1 87.81 243 THR B CA 1
ATOM 4239 C C . THR B 1 243 ? 21.156 2.596 28.094 1 87.81 243 THR B C 1
ATOM 4241 O O . THR B 1 243 ? 22.297 3.043 28.141 1 87.81 243 THR B O 1
ATOM 4244 N N . LYS B 1 244 ? 20.766 1.704 27.219 1 88.25 244 LYS B N 1
ATOM 4245 C CA . LYS B 1 244 ? 21.719 1.125 26.266 1 88.25 244 LYS B CA 1
ATOM 4246 C C . LYS B 1 244 ? 22.219 2.178 25.281 1 88.25 244 LYS B C 1
ATOM 4248 O O . LYS B 1 244 ? 23.391 2.17 24.891 1 88.25 244 LYS B O 1
ATOM 4253 N N . LEU B 1 245 ? 21.328 3.059 24.938 1 87.12 245 LEU B N 1
ATOM 4254 C CA . LEU B 1 245 ? 21.672 4.059 23.922 1 87.12 245 LEU B CA 1
ATOM 4255 C C . LEU B 1 245 ? 22.266 5.305 24.578 1 87.12 245 LEU B C 1
ATOM 4257 O O . LEU B 1 245 ? 22.984 6.066 23.922 1 87.12 245 LEU B O 1
ATOM 4261 N N . GLY B 1 246 ? 22 5.531 25.797 1 85.56 246 GLY B N 1
ATOM 4262 C CA . GLY B 1 246 ? 22.547 6.648 26.562 1 85.56 246 GLY B CA 1
ATOM 4263 C C . GLY B 1 246 ? 21.797 7.945 26.328 1 85.56 246 GLY B C 1
ATOM 4264 O O . GLY B 1 246 ? 22.234 9.016 26.766 1 85.56 246 GLY B O 1
ATOM 4265 N N . HIS B 1 247 ? 20.75 7.934 25.438 1 82.06 247 HIS B N 1
ATOM 4266 C CA . HIS B 1 247 ? 19.891 9.078 25.156 1 82.06 247 HIS B CA 1
ATOM 4267 C C . HIS B 1 247 ? 18.484 8.633 24.781 1 82.06 247 HIS B C 1
ATOM 4269 O O . HIS B 1 247 ? 18.25 7.449 24.531 1 82.06 247 HIS B O 1
ATOM 4275 N N . LEU B 1 248 ? 17.625 9.555 24.953 1 80.12 248 LEU B N 1
ATOM 4276 C CA . LEU B 1 248 ? 16.281 9.266 24.453 1 80.12 248 LEU B CA 1
ATOM 4277 C C . LEU B 1 248 ? 16.297 9.062 22.938 1 80.12 248 LEU B C 1
ATOM 4279 O O . LEU B 1 248 ? 16.625 9.977 22.188 1 80.12 248 LEU B O 1
ATOM 4283 N N . PRO B 1 249 ? 16 7.844 22.5 1 79.81 249 PRO B N 1
ATOM 4284 C CA . PRO B 1 249 ? 16.188 7.551 21.078 1 79.81 249 PRO B CA 1
ATOM 4285 C C . PRO B 1 249 ? 15.062 8.117 20.219 1 79.81 249 PRO B C 1
ATOM 4287 O O . PRO B 1 249 ? 13.992 8.445 20.734 1 79.81 249 PRO B O 1
ATOM 4290 N N . GLN B 1 250 ? 15.445 8.32 19.047 1 74.25 250 GLN B N 1
ATOM 4291 C CA . GLN B 1 250 ? 14.492 8.727 18.031 1 74.25 250 GLN B CA 1
ATOM 4292 C C . GLN B 1 250 ? 13.953 7.512 17.266 1 74.25 250 GLN B C 1
ATOM 4294 O O . GLN B 1 250 ? 14.547 6.43 17.328 1 74.25 250 GLN B O 1
ATOM 4299 N N . LYS B 1 251 ? 12.797 7.738 16.734 1 72.31 251 LYS B N 1
ATOM 4300 C CA . LYS B 1 251 ? 12.211 6.691 15.906 1 72.31 251 LYS B CA 1
ATOM 4301 C C . LYS B 1 251 ? 13.242 6.109 14.945 1 72.31 251 LYS B C 1
ATOM 4303 O O . LYS B 1 251 ? 14 6.852 14.32 1 72.31 251 LYS B O 1
ATOM 4308 N N . GLY B 1 252 ? 13.266 4.742 14.844 1 75.38 252 GLY B N 1
ATOM 4309 C CA . GLY B 1 252 ? 14.125 4.055 13.898 1 75.38 252 GLY B CA 1
ATOM 4310 C C . GLY B 1 252 ? 15.43 3.572 14.523 1 75.38 252 GLY B C 1
ATOM 4311 O O . GLY B 1 252 ? 16.109 2.719 13.953 1 75.38 252 GLY B O 1
ATOM 4312 N N . GLU B 1 253 ? 15.852 4.164 15.586 1 81.56 253 GLU B N 1
ATOM 4313 C CA . GLU B 1 253 ? 17.078 3.715 16.25 1 81.56 253 GLU B CA 1
ATOM 4314 C C . GLU B 1 253 ? 16.938 2.277 16.734 1 81.56 253 GLU B C 1
ATOM 4316 O O . GLU B 1 253 ? 15.859 1.858 17.156 1 81.56 253 GLU B O 1
ATOM 4321 N N . LYS B 1 254 ? 17.984 1.594 16.531 1 88.81 254 LYS B N 1
ATOM 4322 C CA . LYS B 1 254 ? 17.969 0.164 16.828 1 88.81 254 LYS B CA 1
ATOM 4323 C C . LYS B 1 254 ? 18.953 -0.188 17.938 1 88.81 254 LYS B C 1
ATOM 4325 O O . LYS B 1 254 ? 19.969 0.485 18.109 1 88.81 254 LYS B O 1
ATOM 4330 N N . VAL B 1 255 ? 18.688 -1.154 18.75 1 90.81 255 VAL B N 1
ATOM 4331 C CA . VAL B 1 255 ? 19.547 -1.763 19.781 1 90.81 255 VAL B CA 1
ATOM 4332 C C . VAL B 1 255 ? 19.531 -3.281 19.609 1 90.81 255 VAL B C 1
ATOM 4334 O O . VAL B 1 255 ? 18.469 -3.898 19.5 1 90.81 255 VAL B O 1
ATOM 4337 N N . ILE B 1 256 ? 20.672 -3.859 19.453 1 89.56 256 ILE B N 1
ATOM 4338 C CA . ILE B 1 256 ? 20.766 -5.312 19.359 1 89.56 256 ILE B CA 1
ATOM 4339 C C . ILE B 1 256 ? 21.297 -5.879 20.672 1 89.56 256 ILE B C 1
ATOM 4341 O O . ILE B 1 256 ? 22.312 -5.418 21.188 1 89.56 256 ILE B O 1
ATOM 4345 N N . GLU B 1 257 ? 20.594 -6.734 21.203 1 88.5 257 GLU B N 1
ATOM 4346 C CA . GLU B 1 257 ? 20.969 -7.48 22.391 1 88.5 257 GLU B CA 1
ATOM 4347 C C . GLU B 1 257 ? 20.812 -8.984 22.188 1 88.5 257 GLU B C 1
ATOM 4349 O O . GLU B 1 257 ? 19.703 -9.516 22.297 1 88.5 257 GLU B O 1
ATOM 4354 N N . GLY B 1 258 ? 21.969 -9.648 21.844 1 83.75 258 GLY B N 1
ATOM 4355 C CA . GLY B 1 258 ? 21.875 -11.055 21.5 1 83.75 258 GLY B CA 1
ATOM 4356 C C . GLY B 1 258 ? 21.125 -11.305 20.203 1 83.75 258 GLY B C 1
ATOM 4357 O O . GLY B 1 258 ? 21.5 -10.773 19.156 1 83.75 258 GLY B O 1
ATOM 4358 N N . LYS B 1 259 ? 20.031 -12.062 20.406 1 87 259 LYS B N 1
ATOM 4359 C CA . LYS B 1 259 ? 19.219 -12.43 19.25 1 87 259 LYS B CA 1
ATOM 4360 C C . LYS B 1 259 ? 18.031 -11.492 19.094 1 87 259 LYS B C 1
ATOM 4362 O O . LYS B 1 259 ? 17.109 -11.766 18.328 1 87 259 LYS B O 1
ATOM 4367 N N . LEU B 1 260 ? 18.109 -10.5 19.891 1 91.06 260 LEU B N 1
ATOM 4368 C CA . LEU B 1 260 ? 16.984 -9.578 19.875 1 91.06 260 LEU B CA 1
ATOM 4369 C C . LEU B 1 260 ? 17.375 -8.258 19.219 1 91.06 260 LEU B C 1
ATOM 4371 O O . LEU B 1 260 ? 18.375 -7.645 19.594 1 91.06 260 LEU B O 1
ATOM 4375 N N . ARG B 1 261 ? 16.672 -7.883 18.297 1 91.62 261 ARG B N 1
ATOM 4376 C CA . ARG B 1 261 ? 16.844 -6.551 17.719 1 91.62 261 ARG B CA 1
ATOM 4377 C C . ARG B 1 261 ? 15.633 -5.668 18.016 1 91.62 261 ARG B C 1
ATOM 4379 O O . ARG B 1 261 ? 14.523 -5.941 17.547 1 91.62 261 ARG B O 1
ATOM 4386 N N . PHE B 1 262 ? 15.898 -4.633 18.797 1 91.88 262 PHE B N 1
ATOM 4387 C CA . PHE B 1 262 ? 14.875 -3.646 19.109 1 91.88 262 PHE B CA 1
ATOM 4388 C C . PHE B 1 262 ? 14.953 -2.451 18.172 1 91.88 262 PHE B C 1
ATOM 4390 O O . PHE B 1 262 ? 16.047 -1.959 17.875 1 91.88 262 PHE B O 1
ATOM 4397 N N . GLU B 1 263 ? 13.812 -2.084 17.719 1 89.44 263 GLU B N 1
ATOM 4398 C CA . GLU B 1 263 ? 13.727 -0.866 16.922 1 89.44 263 GLU B CA 1
ATOM 4399 C C . GLU B 1 263 ? 12.664 0.082 17.453 1 89.44 263 GLU B C 1
ATOM 4401 O O . GLU B 1 263 ? 11.523 -0.324 17.688 1 89.44 263 GLU B O 1
ATOM 4406 N N . VAL B 1 264 ? 13.133 1.346 17.719 1 86.69 264 VAL B N 1
ATOM 4407 C CA . VAL B 1 264 ? 12.188 2.344 18.203 1 86.69 264 VAL B CA 1
ATOM 4408 C C . VAL B 1 264 ? 11.195 2.691 17.094 1 86.69 264 VAL B C 1
ATOM 4410 O O . VAL B 1 264 ? 11.594 3.131 16.016 1 86.69 264 VAL B O 1
ATOM 4413 N N . VAL B 1 265 ? 10.016 2.355 17.438 1 77 265 VAL B N 1
ATOM 4414 C CA . VAL B 1 265 ? 8.977 2.598 16.438 1 77 265 VAL B CA 1
ATOM 4415 C C . VAL B 1 265 ? 8.297 3.939 16.703 1 77 265 VAL B C 1
ATOM 4417 O O . VAL B 1 265 ? 7.961 4.672 15.773 1 77 265 VAL B O 1
ATOM 4420 N N . ARG B 1 266 ? 8.141 4.211 17.984 1 70.06 266 ARG B N 1
ATOM 4421 C CA . ARG B 1 266 ? 7.484 5.449 18.391 1 70.06 266 ARG B CA 1
ATOM 4422 C C . ARG B 1 266 ? 8.094 6 19.672 1 70.06 266 ARG B C 1
ATOM 4424 O O . ARG B 1 266 ? 8.242 5.273 20.656 1 70.06 266 ARG B O 1
ATOM 4431 N N . ALA B 1 267 ? 8.531 7.273 19.5 1 72.75 267 ALA B N 1
ATOM 4432 C CA . ALA B 1 267 ? 9.055 7.984 20.672 1 72.75 267 ALA B CA 1
ATOM 4433 C C . ALA B 1 267 ? 8.68 9.461 20.625 1 72.75 267 ALA B C 1
ATOM 4435 O O . ALA B 1 267 ? 8.406 10.008 19.547 1 72.75 267 ALA B O 1
ATOM 4436 N N . ASP B 1 268 ? 8.375 10.023 21.734 1 61.09 268 ASP B N 1
ATOM 4437 C CA . ASP B 1 268 ? 8.242 11.477 21.797 1 61.09 268 ASP B CA 1
ATOM 4438 C C . ASP B 1 268 ? 9.422 12.102 22.547 1 61.09 268 ASP B C 1
ATOM 4440 O O . ASP B 1 268 ? 10.477 11.477 22.672 1 61.09 268 ASP B O 1
ATOM 4444 N N . SER B 1 269 ? 9.32 13.406 22.828 1 62.84 269 SER B N 1
ATOM 4445 C CA . SER B 1 269 ? 10.43 14.125 23.438 1 62.84 269 SER B CA 1
ATOM 4446 C C . SER B 1 269 ? 10.688 13.641 24.859 1 62.84 269 SER B C 1
ATOM 4448 O O . SER B 1 269 ? 11.695 14 25.469 1 62.84 269 SER B O 1
ATOM 4450 N N . ARG B 1 270 ? 9.82 12.789 25.359 1 64.88 270 ARG B N 1
ATOM 4451 C CA . ARG B 1 270 ? 9.945 12.438 26.766 1 64.88 270 ARG B CA 1
ATOM 4452 C C . ARG B 1 270 ? 10.172 10.938 26.938 1 64.88 270 ARG B C 1
ATOM 4454 O O . ARG B 1 270 ? 10.812 10.508 27.891 1 64.88 270 ARG B O 1
ATOM 4461 N N . ARG B 1 271 ? 9.539 10.141 26.094 1 75.88 271 ARG B N 1
ATOM 4462 C CA . ARG B 1 271 ? 9.648 8.695 26.297 1 75.88 271 ARG B CA 1
ATOM 4463 C C . ARG B 1 271 ? 9.453 7.945 24.969 1 75.88 271 ARG B C 1
ATOM 4465 O O . ARG B 1 271 ? 8.953 8.508 24 1 75.88 271 ARG B O 1
ATOM 4472 N N . ILE B 1 272 ? 9.969 6.715 25.016 1 84.44 272 ILE B N 1
ATOM 4473 C CA . ILE B 1 272 ? 9.648 5.758 23.969 1 84.44 272 ILE B CA 1
ATOM 4474 C C . ILE B 1 272 ? 8.266 5.168 24.203 1 84.44 272 ILE B C 1
ATOM 4476 O O . ILE B 1 272 ? 7.902 4.852 25.328 1 84.44 272 ILE B O 1
ATOM 4480 N N . HIS B 1 273 ? 7.555 5.07 23.156 1 76.12 273 HIS B N 1
ATOM 4481 C CA . HIS B 1 273 ? 6.219 4.5 23.297 1 76.12 273 HIS B CA 1
ATOM 4482 C C . HIS B 1 273 ? 6.18 3.051 22.828 1 76.12 273 HIS B C 1
ATOM 4484 O O . HIS B 1 273 ? 5.691 2.172 23.531 1 76.12 273 HIS B O 1
A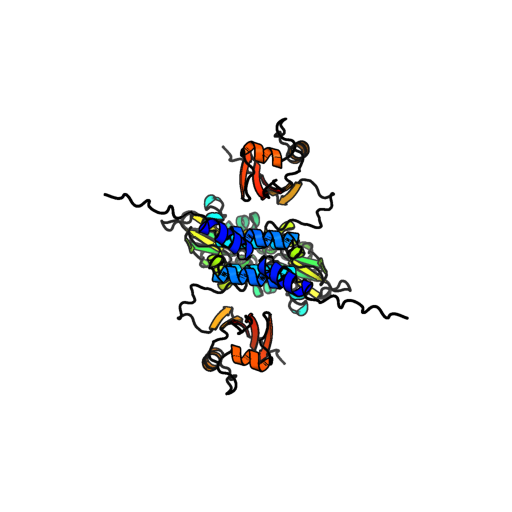TOM 4490 N N . TRP B 1 274 ? 6.703 2.768 21.641 1 78.19 274 TRP B N 1
ATOM 4491 C CA . TRP B 1 274 ? 6.617 1.442 21.031 1 78.19 274 TRP B CA 1
ATOM 4492 C C . TRP B 1 274 ? 7.953 1.026 20.438 1 78.19 274 TRP B C 1
ATOM 4494 O O . TRP B 1 274 ? 8.695 1.863 19.906 1 78.19 274 TRP B O 1
ATOM 4504 N N . LEU B 1 275 ? 8.211 -0.283 20.609 1 87 275 LEU B N 1
ATOM 4505 C CA . LEU B 1 275 ? 9.391 -0.913 20.031 1 87 275 LEU B CA 1
ATOM 4506 C C . LEU B 1 275 ? 8.992 -2.086 19.141 1 87 275 LEU B C 1
ATOM 4508 O O . LEU B 1 275 ? 8.023 -2.789 19.438 1 87 275 LEU B O 1
ATOM 4512 N N . LYS B 1 276 ? 9.609 -2.135 18.094 1 85.44 276 LYS B N 1
ATOM 4513 C CA . LYS B 1 276 ? 9.562 -3.352 17.281 1 85.44 276 LYS B CA 1
ATOM 4514 C C . LYS B 1 276 ? 10.695 -4.301 17.672 1 85.44 276 LYS B C 1
ATOM 4516 O O . LYS B 1 276 ? 11.852 -3.891 17.766 1 85.44 276 LYS B O 1
ATOM 4521 N N . LEU B 1 277 ? 10.305 -5.523 18.047 1 89.88 277 LEU B N 1
ATOM 4522 C CA . LEU B 1 277 ? 11.281 -6.551 18.391 1 89.88 277 LEU B CA 1
ATOM 4523 C C . LEU B 1 277 ? 11.352 -7.621 17.312 1 89.88 277 LEU B C 1
ATOM 4525 O O . LEU B 1 277 ? 10.328 -8.195 16.922 1 89.88 277 LEU B O 1
ATOM 4529 N N . LYS B 1 278 ? 12.461 -7.754 16.75 1 87.69 278 LYS B N 1
ATOM 4530 C CA . LYS B 1 278 ? 12.695 -8.844 15.812 1 87.69 278 LYS B CA 1
ATOM 4531 C C . LYS B 1 278 ? 13.617 -9.898 16.406 1 87.69 278 LYS B C 1
ATOM 4533 O O . LYS B 1 278 ? 14.672 -9.57 16.969 1 87.69 278 LYS B O 1
ATOM 4538 N N . LEU B 1 279 ? 13.211 -11.172 16.297 1 85.56 279 LEU B N 1
ATOM 4539 C CA . LEU B 1 279 ? 14.047 -12.297 16.688 1 85.56 279 LEU B CA 1
ATOM 4540 C C . LEU B 1 279 ? 14.992 -12.688 15.562 1 85.56 279 LEU B C 1
ATOM 4542 O O . LEU B 1 279 ? 14.555 -13.039 14.461 1 85.56 279 LEU B O 1
ATOM 4546 N N . LEU B 1 280 ? 16.297 -12.516 15.789 1 80.19 280 LEU B N 1
ATOM 4547 C CA . LEU B 1 280 ? 17.312 -12.828 14.789 1 80.19 280 LEU B CA 1
ATOM 4548 C C . LEU B 1 280 ? 17.625 -14.328 14.789 1 80.19 280 LEU B C 1
ATOM 4550 O O . LEU B 1 280 ? 17.609 -14.969 15.844 1 80.19 280 LEU B O 1
ATOM 4554 N N . GLU B 1 281 ? 17.609 -14.969 13.531 1 68.44 281 GLU B N 1
ATOM 4555 C CA . GLU B 1 281 ? 18.016 -16.359 13.43 1 68.44 281 GLU B CA 1
ATOM 4556 C C . GLU B 1 281 ? 19.484 -16.531 13.781 1 68.44 281 GLU B C 1
ATOM 4558 O O . GLU B 1 281 ? 20.297 -15.609 13.594 1 68.44 281 GLU B O 1
ATOM 4563 N N . GLU B 1 282 ? 19.891 -17.594 14.508 1 55.06 282 GLU B N 1
ATOM 4564 C CA . GLU B 1 282 ? 21.266 -17.969 14.812 1 55.06 282 GLU B CA 1
ATOM 4565 C C . GLU B 1 282 ? 22.109 -18.016 13.555 1 55.06 282 GLU B C 1
ATOM 4567 O O . GLU B 1 282 ? 21.688 -18.562 12.531 1 55.06 282 GLU B O 1
ATOM 4572 N N . GLU B 1 283 ? 22.969 -17.047 13.25 1 43.44 283 GLU B N 1
ATOM 4573 C CA . GLU B 1 283 ? 24.031 -17.406 12.312 1 43.44 283 GLU B CA 1
ATOM 4574 C C . GLU B 1 283 ? 24.578 -18.797 12.609 1 43.44 283 GLU B C 1
ATOM 4576 O O . GLU B 1 283 ? 24.906 -19.125 13.75 1 43.44 283 GLU B O 1
ATOM 4581 N N . GLU B 1 284 ? 24.203 -19.859 12 1 36.38 284 GLU B N 1
ATOM 4582 C CA . GLU B 1 284 ? 25.094 -21.016 12.109 1 36.38 284 GLU B CA 1
ATOM 4583 C C . GLU B 1 284 ? 26.547 -20.594 12.031 1 36.38 284 GLU B C 1
ATOM 4585 O O . GLU B 1 284 ? 26.969 -19.953 11.07 1 36.38 284 GLU B O 1
ATOM 4590 N N . GLU B 1 285 ? 27.312 -20.438 13.141 1 31.64 285 GLU B N 1
ATOM 4591 C CA . GLU B 1 285 ? 28.703 -20.797 12.961 1 31.64 285 GLU B CA 1
ATOM 4592 C C . GLU B 1 285 ? 28.844 -22.172 12.289 1 31.64 285 GLU B C 1
ATOM 4594 O O . GLU B 1 285 ? 28.125 -23.109 12.648 1 31.64 285 GLU B O 1
#

Sequence (570 aa):
MNDEPYPSQTPQKSWIGRLGQLLSGEPQDQEDLLEILREAREKHLLGPDALAMIEGVLQVSEMRARDIMIPKVQMVVVPRDADLKTIFPLVLEHGHSRFPVIEEDRSKVVGVLLAKDLLPYALAETNHDIKVEELMRPVSIVPESKRLNVLLKEFRTNRNHLAIVVDEYGTAAGLVTIEDILEEIVGEIEDEHDQEPDEGYIVQRNENEYMVKALTPMEDFDEYFFCDLSSEEYDTVGGFIVTKLGHLPQKGEKVIEGKLRFEVVRADSRRIHWLKLKLLEEEEEMNDEPYPSQTPQKSWIGRLGQLLSGEPQDQEDLLEILREAREKHLLGPDALAMIEGVLQVSEMRARDIMIPKVQMVVVPRDADLKTIFPLVLEHGHSRFPVIEEDRSKVVGVLLAKDLLPYALAETNHDIKVEELMRPVSIVPESKRLNVLLKEFRTNRNHLAIVVDEYGTAAGLVTIEDILEEIVGEIEDEHDQEPDEGYIVQRNENEYMVKALTPMEDFDEYFFCDLSSEEYDTVGGFIVTKLGHLPQKGEKVIEGKLRFEVVRADSRRIHWLKLKLLEEEEE